Protein 6TYX (pdb70)

Solvent-accessible surface area: 21191 Å² total; per-residue (Å²): 98,6,0,9,0,0,0,0,3,0,0,97,36,0,47,118,42,106,187,74,60,111,9,18,3,81,42,0,11,50,0,0,11,26,7,0,56,41,24,24,157,70,158,30,60,25,28,0,0,0,0,12,2,0,15,90,92,61,94,20,96,50,40,54,110,113,100,39,82,29,1,10,22,52,24,99,19,88,98,14,44,150,94,0,26,97,55,0,82,103,94,13,85,46,6,70,52,62,10,38,10,2,38,0,0,30,4,0,12,49,10,0,64,77,54,18,142,86,71,85,40,103,99,30,9,0,0,0,0,2,9,10,32,15,95,39,66,61,85,55,6,22,64,2,17,17,70,0,102,90,34,142,5,75,6,0,0,0,0,44,17,64,11,156,123,130,77,92,79,40,52,109,35,21,112,99,0,20,110,8,0,78,106,0,5,118,39,38,88,25,78,57,1,44,75,38,21,16,38,0,85,52,0,38,96,132,16,57,110,95,144,211,154,148,134,194,160,144,93,96,35,22,0,8,0,0,0,0,0,0,0,107,28,0,52,124,48,64,180,71,92,100,16,11,4,81,26,0,19,67,0,0,15,40,6,0,57,45,20,21,124,77,152,33,79,33,28,0,0,0,0,10,0,0,17,78,98,60,86,20,86,51,39,64,111,117,38,51,90,31,0,12,13,54,21,90,20,82,97,15,59,146,82,0,15,89,46,0,92,101,90,9,61,67,12,68,59,56,5,39,7,3,41,0,0,45,4,0,18,23,8,0,64,123,59,16,83,86,91,64,34,90,43,35,7,0,0,0,0,2,6,8,20,5,51,27,67,96,100,41,2,84,27,5,8,35,54,0,83,90,34,142,8,76,7,0,0,0,0,39,36,70,28,166,139,78,41,51,122,60,22,119,46,1,20,105,8,1,99,81,0,5,111,50,40,83,23,132,64,1,56,68,38,23,27,24,1,82,70,0,30,96,110,20,60,134,226,70,12,6,45,123,155,60,44,23,3,28,102

InterPro domains:
  IPR005160 Ku70/Ku80 C-terminal arm [PF03730] (474-565)
  IPR005161 Ku70/Ku80, N-terminal alpha/beta [PF03731] (8-242)
  IPR006164 Ku70/Ku80, DNA-binding domain [PF02735] (253-450)
  IPR006164 Ku70/Ku80, DNA-binding domain [SM00559] (301-440)
  IPR014893 Ku, C-terminal [PF08785] (588-700)
  IPR016194 SPOC-like, C-terminal domain superfamily [G3DSA:2.40.290.10] (243-442)
  IPR016194 SPOC-like, C-terminal domain superfamily [SSF100939] (241-541)
  IPR024193 Ku80 [PIRSF016570] (1-702)
  IPR024193 Ku80 [cd00873] (243-539)
  IPR036465 von Willebrand factor A-like domain superfamily [G3DSA:3.40.50.410] (2-241)
  IPR036465 von Willebrand factor A-like domain superfamily [SSF53300] (6-239)
  IPR036494 Ku, C-terminal domain superfamily [G3DSA:1.25.40.240] (557-705)
  IPR036494 Ku, C-terminal domain superfamily [SSF101420] (557-704)

Nearest PDB structures (foldseek):
  6tyx-assembly1_A  TM=1.005E+00  e=3.896E-45  Xenopus laevis
  6tyx-assembly2_B  TM=9.887E-01  e=1.476E-39  Xenopus laevis
  6tyt-assembly1_A  TM=9.838E-01  e=5.819E-40  Xenopus laevis
  6tyz-assembly1_A  TM=9.613E-01  e=7.832E-38  Xenopus laevis
  6tyw-assembly1_A  TM=9.484E-01  e=3.263E-37  Xenopus laevis

CATH classification: 3.40.50.410

Structure (mmCIF, N/CA/C/O backbone):
data_6TYX
#
_entry.id   6TYX
#
_cell.length_a   44.798
_cell.length_b   71.605
_cell.length_c   74.600
_cell.angle_alpha   90.000
_cell.angle_beta   98.309
_cell.angle_gamma   90.000
#
_symmetry.space_group_name_H-M   'P 1 21 1'
#
loop_
_entity.id
_entity.type
_entity.pdbx_description
1 polymer 'X-ray repair cross-complementing protein 5'
2 polymer LYS-GLY-LEU-PHE-MET
3 water water
#
loop_
_atom_site.group_PDB
_atom_site.id
_atom_site.type_symbol
_atom_site.label_atom_id
_atom_site.label_alt_id
_atom_site.label_comp_id
_atom_site.label_asym_id
_atom_site.label_entity_id
_atom_site.label_seq_id
_atom_site.pdbx_PDB_ins_code
_atom_site.Cartn_x
_atom_site.Cartn_y
_atom_site.Cartn_z
_atom_site.occupancy
_atom_site.B_iso_or_equiv
_atom_site.auth_seq_id
_atom_site.auth_comp_id
_atom_site.auth_asym_id
_atom_site.auth_atom_id
_atom_site.pdbx_PDB_model_num
ATOM 1 N N . LYS A 1 13 ? 1.21000 16.19600 0.81400 1.000 47.44233 6 LYS A N 1
ATOM 2 C CA . LYS A 1 13 ? 2.22000 15.39300 0.13400 1.000 47.31424 6 LYS A CA 1
ATOM 3 C C . LYS A 1 13 ? 3.15700 14.71100 1.12800 1.000 46.46049 6 LYS A C 1
ATOM 4 O O . LYS A 1 13 ? 3.35400 15.19600 2.24000 1.000 53.03505 6 LYS A O 1
ATOM 22 N N . SER A 1 14 ? 3.72400 13.58100 0.70900 1.000 31.22275 7 SER A N 1
ATOM 23 C CA . SER A 1 14 ? 4.69400 12.83000 1.48400 1.000 31.61939 7 SER A CA 1
ATOM 24 C C . SER A 1 14 ? 6.05500 12.89400 0.81000 1.000 31.20857 7 SER A C 1
ATOM 25 O O . SER A 1 14 ? 6.17500 13.26900 -0.36100 1.000 30.77939 7 SER A O 1
ATOM 33 N N . ALA A 1 15 ? 7.08200 12.52000 1.57000 1.000 28.71469 8 ALA A N 1
ATOM 34 C CA . ALA A 1 15 ? 8.43600 12.34800 1.06000 1.000 24.61420 8 ALA A CA 1
ATOM 35 C C . ALA A 1 15 ? 8.87200 10.91500 1.32700 1.000 29.42553 8 ALA A C 1
ATOM 36 O O . ALA A 1 15 ? 8.78400 10.44100 2.46300 1.000 34.38630 8 ALA A O 1
ATOM 43 N N . VAL A 1 16 ? 9.34900 10.23200 0.28900 1.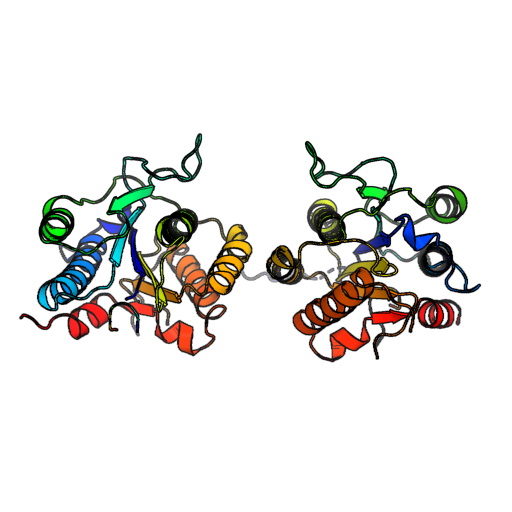000 23.76532 9 VAL A N 1
ATOM 44 C CA . VAL A 1 16 ? 9.69300 8.81300 0.36100 1.000 21.54689 9 VAL A CA 1
ATOM 45 C C . VAL A 1 16 ? 11.08800 8.63300 -0.21700 1.000 21.06365 9 VAL A C 1
ATOM 46 O O . VAL A 1 16 ? 11.37500 9.13900 -1.30500 1.000 22.82548 9 VAL A O 1
ATOM 59 N N . VAL A 1 17 ? 11.93700 7.88900 0.48500 1.000 20.45491 10 VAL A N 1
ATOM 60 C CA . VAL A 1 17 ? 13.21100 7.42800 -0.05700 1.000 18.06592 10 VAL A CA 1
ATOM 61 C C . VAL A 1 17 ? 13.10000 5.94200 -0.31600 1.000 15.41872 10 VAL A C 1
ATOM 62 O O . VAL A 1 17 ? 12.75800 5.17200 0.59000 1.000 19.86649 10 VAL A O 1
ATOM 75 N N . LEU A 1 18 ? 13.38800 5.54300 -1.54600 1.000 15.79717 11 LEU A N 1
ATOM 76 C CA . LEU A 1 18 ? 13.59000 4.14600 -1.89100 1.000 16.61383 11 LEU A CA 1
ATOM 77 C C . LEU A 1 18 ? 15.07600 3.86400 -1.70800 1.000 18.89678 11 LEU A C 1
ATOM 78 O O . LEU A 1 18 ? 15.91000 4.43500 -2.41600 1.000 20.96587 11 LEU A O 1
ATOM 94 N N . CYS A 1 19 ? 15.40300 3.01400 -0.74300 1.000 14.69117 12 CYS A N 1
ATOM 95 C CA . CYS A 1 19 ? 16.78300 2.72400 -0.35000 1.000 19.00949 12 CYS A CA 1
ATOM 96 C C . CYS A 1 19 ? 17.08800 1.29100 -0.76100 1.000 18.17463 12 CYS A C 1
ATOM 97 O O . CYS A 1 19 ? 16.72300 0.33800 -0.05800 1.000 19.35010 12 CYS A O 1
ATOM 105 N N . MET A 1 20 ? 17.74000 1.14300 -1.90800 1.000 19.58603 13 MET A N 1
ATOM 106 C CA . MET A 1 20 ? 17.82000 -0.13200 -2.60900 1.000 15.05798 13 MET A CA 1
ATOM 107 C C . MET A 1 20 ? 19.22800 -0.69600 -2.50800 1.000 17.48356 13 MET A C 1
ATOM 108 O O . MET A 1 20 ? 20.18900 -0.04800 -2.92700 1.000 16.76131 13 MET A O 1
ATOM 122 N N . ASP A 1 21 ? 19.33000 -1.92100 -1.99500 1.000 18.51633 14 ASP A N 1
ATOM 123 C CA . ASP A 1 21 ? 20.56500 -2.69300 -2.04300 1.000 17.29756 14 ASP A CA 1
ATOM 124 C C . ASP A 1 21 ? 20.82000 -3.14800 -3.47500 1.000 16.38193 14 ASP A C 1
ATOM 125 O O . ASP A 1 21 ? 20.01300 -3.89200 -4.04500 1.000 16.99808 14 ASP A O 1
ATOM 134 N N . VAL A 1 22 ? 21.92200 -2.69500 -4.06600 1.000 16.67196 15 VAL A N 1
ATOM 135 C CA . VAL A 1 22 ? 22.35900 -3.16300 -5.37600 1.000 20.94597 15 VAL A CA 1
ATOM 136 C C . VAL A 1 22 ? 23.70400 -3.88000 -5.28000 1.000 26.36652 15 VAL A C 1
ATOM 137 O O . VAL A 1 22 ? 24.38800 -4.05800 -6.27800 1.000 26.96741 15 VAL A O 1
ATOM 150 N N . GLY A 1 23 ? 24.06500 -4.32900 -4.08100 1.000 27.96883 16 GLY A N 1
ATOM 151 C CA . GLY A 1 23 ? 25.32900 -5.00000 -3.88300 1.000 24.25900 16 GLY A CA 1
ATOM 152 C C . GLY A 1 23 ? 25.39700 -6.31700 -4.63000 1.000 29.83581 16 GLY A C 1
ATOM 153 O O . GLY A 1 23 ? 24.39500 -6.87800 -5.08600 1.000 21.41511 16 GLY A O 1
ATOM 157 N N . LEU A 1 24 ? 26.63200 -6.81900 -4.72000 1.000 27.53375 17 LEU A N 1
ATOM 158 C CA . LEU A 1 24 ? 26.94100 -7.99500 -5.53100 1.000 28.43151 17 LEU A CA 1
ATOM 159 C C . LEU A 1 24 ? 26.02700 -9.17700 -5.21800 1.000 26.13122 17 LEU A C 1
ATOM 160 O O . LEU A 1 24 ? 25.53500 -9.84900 -6.13200 1.000 28.80792 17 LEU A O 1
ATOM 176 N N . ALA A 1 25 ? 25.79100 -9.46300 -3.93700 1.000 24.12660 18 ALA A N 1
ATOM 177 C CA . ALA A 1 25 ? 24.97900 -10.63200 -3.60800 1.000 30.88883 18 ALA A CA 1
ATOM 178 C C . ALA A 1 25 ? 23.54000 -10.49500 -4.09300 1.000 28.95630 18 ALA A C 1
ATOM 179 O O . ALA A 1 25 ? 22.86200 -11.51400 -4.27700 1.000 29.45890 18 ALA A O 1
ATOM 186 N N . MET A 1 26 ? 23.05700 -9.27000 -4.31400 1.000 24.05050 19 MET A N 1
ATOM 187 C CA . MET A 1 26 ? 21.70800 -9.09600 -4.85000 1.000 21.31335 19 MET A CA 1
ATOM 188 C C . MET A 1 26 ? 21.57700 -9.64800 -6.26400 1.000 25.89649 19 MET A C 1
ATOM 189 O O . MET A 1 26 ? 20.45100 -9.88700 -6.73000 1.000 25.59916 19 MET A O 1
ATOM 203 N N . SER A 1 27 ? 22.69700 -9.84800 -6.96000 1.000 23.10378 20 SER A N 1
ATOM 204 C CA . SER A 1 27 ? 22.67800 -10.26000 -8.35600 1.000 23.12774 20 SER A CA 1
ATOM 205 C C . SER A 1 27 ? 22.61100 -11.76700 -8.52100 1.000 31.57565 20 SER A C 1
ATOM 206 O O . SER A 1 27 ? 22.48800 -12.25000 -9.65100 1.000 28.09535 20 SER A O 1
ATOM 214 N N . HIS A 1 28 ? 22.67200 -12.50700 -7.42500 1.000 43.99993 21 HIS A N 1
ATOM 215 C CA . HIS A 1 28 ? 22.71600 -13.96000 -7.54000 1.000 29.19636 21 HIS A CA 1
ATOM 216 C C . HIS A 1 28 ? 21.34800 -14.51700 -7.92000 1.000 25.23875 21 HIS A C 1
ATOM 217 O O . HIS A 1 28 ? 20.34400 -14.27100 -7.25100 1.000 24.82105 21 HIS A O 1
ATOM 231 N N . SER A 1 29 ? 21.30700 -15.31000 -8.96400 1.000 29.55196 22 SER A N 1
ATOM 232 C CA . SER A 1 29 ? 20.05200 -15.89800 -9.40000 1.000 28.02207 22 SER A CA 1
ATOM 233 C C . SER A 1 29 ? 20.07500 -17.37300 -9.05600 1.000 36.99617 22 SER A C 1
ATOM 234 O O . SER A 1 29 ? 21.00700 -18.08000 -9.44000 1.000 37.64030 22 SER A O 1
ATOM 242 N N . ASN A 1 30 ? 19.05700 -17.81900 -8.31800 1.000 40.91492 23 ASN A N 1
ATOM 243 C CA . ASN A 1 30 ? 18.84000 -19.22400 -7.98900 1.000 45.30674 23 ASN A CA 1
ATOM 244 C C . ASN A 1 30 ? 18.32200 -19.96400 -9.22400 1.000 55.82303 23 ASN A C 1
ATOM 245 O O . ASN A 1 30 ? 17.13800 -19.89100 -9.56800 1.000 54.32206 23 ASN A O 1
ATOM 256 N N . GLN A 1 31 ? 19.20600 -20.69800 -9.89200 1.000 58.19870 24 GLN A N 1
ATOM 257 C CA . GLN A 1 31 ? 18.78900 -21.58300 -10.97900 1.000 73.25880 24 GLN A CA 1
ATOM 258 C C . GLN A 1 31 ? 18.09100 -20.78900 -12.07400 1.000 71.86193 24 GLN A C 1
ATOM 259 O O . GLN A 1 31 ? 17.04300 -21.19200 -12.58300 1.000 74.92303 24 GLN A O 1
ATOM 273 N N . GLY A 1 32 ? 18.66000 -19.63200 -12.41400 1.000 67.48329 25 GLY A N 1
ATOM 274 C CA . GLY A 1 32 ? 18.10300 -18.77700 -13.44100 1.000 59.94651 25 GLY A CA 1
ATOM 275 C C . GLY A 1 32 ? 16.86400 -18.00000 -13.04800 1.000 58.10567 25 GLY A C 1
ATOM 276 O O . GLY A 1 32 ? 16.46000 -17.10300 -13.79900 1.000 72.69650 25 GLY A O 1
ATOM 280 N N . LYS A 1 33 ? 16.24500 -18.30100 -11.90200 1.000 59.44427 26 LYS A N 1
ATOM 281 C CA . LYS A 1 33 ? 15.10700 -17.52600 -11.42100 1.000 67.13208 26 LYS A CA 1
ATOM 282 C C . LYS A 1 33 ? 15.51100 -16.07000 -11.22300 1.000 51.74610 26 LYS A C 1
ATOM 283 O O . LYS A 1 33 ? 16.68200 -15.71800 -11.39800 1.000 49.79975 26 LYS A O 1
ATOM 287 N N . GLU A 1 34 ? 14.55700 -15.21700 -10.85500 1.000 42.64984 27 GLU A N 1
ATOM 288 C CA . GLU A 1 34 ? 14.84900 -13.79800 -10.69500 1.000 36.68166 27 GLU A CA 1
ATOM 289 C C . GLU A 1 34 ? 15.68000 -13.54100 -9.44100 1.000 28.99419 27 GLU A C 1
ATOM 290 O O . GLU A 1 34 ? 15.34800 -13.99500 -8.34500 1.000 31.79148 27 GLU A O 1
ATOM 302 N N . SER A 1 35 ? 16.76100 -12.80000 -9.61400 1.000 32.23366 28 SER A N 1
ATOM 303 C CA . SER A 1 35 ? 17.60500 -12.38900 -8.50800 1.000 29.25227 28 SER A CA 1
ATOM 304 C C . SER A 1 35 ? 16.85700 -11.45300 -7.56200 1.000 27.97256 28 SER A C 1
ATOM 305 O O . SER A 1 35 ? 15.88900 -10.79400 -7.96100 1.000 24.71899 28 SER A O 1
ATOM 313 N N . PRO A 1 36 ? 17.31200 -11.34600 -6.30500 1.000 23.37192 29 PRO A N 1
ATOM 314 C CA . PRO A 1 36 ? 16.74900 -10.31200 -5.42000 1.000 21.88159 29 PRO A CA 1
ATOM 315 C C . PRO A 1 36 ? 16.77700 -8.92400 -6.03500 1.000 20.47706 29 PRO A C 1
ATOM 316 O O . PRO A 1 36 ? 15.86300 -8.12800 -5.80300 1.000 21.39774 29 PRO A O 1
ATOM 327 N N . PHE A 1 37 ? 17.83100 -8.60100 -6.78400 1.000 20.47160 30 PHE A N 1
ATOM 328 C CA . PHE A 1 37 ? 17.91700 -7.29600 -7.43500 1.000 19.99609 30 PHE A CA 1
ATOM 329 C C . PHE A 1 37 ? 16.74900 -7.08000 -8.39500 1.000 19.69770 30 PHE A C 1
ATOM 330 O O . PHE A 1 37 ? 16.09600 -6.02600 -8.38300 1.000 20.47112 30 PHE A O 1
ATOM 347 N N . GLU A 1 38 ? 16.47100 -8.06600 -9.23900 1.000 21.21946 31 GLU A N 1
ATOM 348 C CA . GLU A 1 38 ? 15.38700 -7.90500 -10.20600 1.000 21.73539 31 GLU A CA 1
ATOM 349 C C . GLU A 1 38 ? 14.03100 -7.87100 -9.50800 1.000 28.49178 31 GLU A C 1
ATOM 350 O O . GLU A 1 38 ? 13.13900 -7.11000 -9.90900 1.000 25.86681 31 GLU A O 1
ATOM 362 N N . GLN A 1 39 ? 13.86200 -8.67600 -8.45400 1.000 24.08617 32 GLN A N 1
ATOM 363 C CA . GLN A 1 39 ? 12.61300 -8.66500 -7.69400 1.000 21.65226 32 GLN A CA 1
ATOM 364 C C . GLN A 1 39 ? 12.38300 -7.30100 -7.04900 1.000 19.92168 32 GLN A C 1
ATOM 365 O O . GLN A 1 39 ? 11.27700 -6.74900 -7.10500 1.000 20.56704 32 GLN A O 1
ATOM 379 N N . ALA A 1 40 ? 13.41900 -6.75200 -6.41400 1.000 18.98177 33 ALA A N 1
ATOM 380 C CA . ALA A 1 40 ? 13.28900 -5.44600 -5.77900 1.000 20.76135 33 ALA A CA 1
ATOM 381 C C . ALA A 1 40 ? 12.99600 -4.36500 -6.80900 1.000 21.57829 33 ALA A C 1
ATOM 382 O O . ALA A 1 40 ? 12.16500 -3.48000 -6.57300 1.000 18.45380 33 ALA A O 1
ATOM 389 N N . LYS A 1 41 ? 13.69900 -4.40500 -7.94200 1.000 23.67395 34 LYS A N 1
ATOM 390 C CA . LYS A 1 41 ? 13.46100 -3.42600 -8.99800 1.000 24.22632 34 LYS A CA 1
ATOM 391 C C . LYS A 1 41 ? 12.01700 -3.49000 -9.48300 1.000 19.85317 34 LYS A C 1
ATOM 392 O O . LYS A 1 41 ? 11.39200 -2.45500 -9.73300 1.000 25.02534 34 LYS A O 1
ATOM 411 N N . LYS A 1 42 ? 11.46200 -4.69300 -9.61200 1.000 24.52570 35 LYS A N 1
ATOM 412 C CA . LYS A 1 42 ? 10.07700 -4.81300 -10.05400 1.000 23.01816 35 LYS A CA 1
ATOM 413 C C . LYS A 1 42 ? 9.11800 -4.16900 -9.05700 1.000 24.96886 35 LYS A C 1
ATOM 414 O O . LYS A 1 42 ? 8.15000 -3.51200 -9.45800 1.000 23.17027 35 LYS A O 1
ATOM 421 N N . VAL A 1 43 ? 9.36900 -4.33000 -7.75300 1.000 20.78378 36 VAL A N 1
ATOM 422 C CA . VAL A 1 43 ? 8.49700 -3.70200 -6.76300 1.000 20.38570 36 VAL A CA 1
ATOM 423 C C . VAL A 1 43 ? 8.61100 -2.18900 -6.85100 1.000 19.24017 36 VAL A C 1
ATOM 424 O O . VAL A 1 43 ? 7.60200 -1.47500 -6.84600 1.000 20.72724 36 VAL A O 1
ATOM 437 N N . MET A 1 44 ? 9.83600 -1.67700 -6.94500 1.000 17.41628 37 MET A N 1
ATOM 438 C CA . MET A 1 44 ? 10.03600 -0.24000 -7.07500 1.000 21.63118 37 MET A CA 1
ATOM 439 C C . MET A 1 44 ? 9.34300 0.29900 -8.32000 1.000 20.70359 37 MET A C 1
ATOM 440 O O . MET A 1 44 ? 8.73200 1.37100 -8.28300 1.000 19.42491 37 MET A O 1
ATOM 454 N N . MET A 1 45 ? 9.44100 -0.42700 -9.43300 1.000 23.13072 38 MET A N 1
ATOM 455 C CA . MET A 1 45 ? 8.82500 0.02700 -10.67700 1.000 24.08756 38 MET A CA 1
ATOM 456 C C . MET A 1 45 ? 7.30300 0.08000 -10.56900 1.000 23.81660 38 MET A C 1
ATOM 457 O O . MET A 1 45 ? 6.67700 1.03800 -11.04100 1.000 25.08518 38 MET A O 1
ATOM 471 N N . LEU A 1 46 ? 6.68600 -0.94600 -9.98100 1.000 19.28954 39 LEU A N 1
ATOM 472 C CA . LEU A 1 46 ? 5.23300 -0.92900 -9.83000 1.000 20.65489 39 LEU A CA 1
ATOM 473 C C . LEU A 1 46 ? 4.79100 0.23900 -8.95900 1.000 24.51229 39 LEU A C 1
ATOM 474 O O . LEU A 1 46 ? 3.80800 0.92400 -9.27100 1.000 21.21457 39 LEU A O 1
ATOM 490 N N . PHE A 1 47 ? 5.51000 0.48800 -7.86600 1.000 22.58672 40 PHE A N 1
ATOM 491 C CA . PHE A 1 47 ? 5.20900 1.64000 -7.01900 1.000 23.57990 40 PHE A CA 1
ATOM 492 C C . PHE A 1 47 ? 5.33000 2.95200 -7.79300 1.000 22.60951 40 PHE A C 1
ATOM 493 O O . PHE A 1 47 ? 4.42300 3.79300 -7.76700 1.000 22.38299 40 PHE A O 1
ATOM 510 N N . LEU A 1 48 ? 6.45700 3.15500 -8.47100 1.000 21.62576 41 LEU A N 1
ATOM 511 C CA . LEU A 1 48 ? 6.66600 4.40000 -9.19800 1.000 19.76127 41 LEU A CA 1
ATOM 512 C C . LEU A 1 48 ? 5.65200 4.56400 -10.32300 1.000 21.46087 41 LEU A C 1
ATOM 513 O O . LEU A 1 48 ? 5.19100 5.67800 -10.59800 1.000 24.59041 41 LEU A O 1
ATOM 529 N N . GLN A 1 49 ? 5.30400 3.46900 -10.99800 1.000 23.291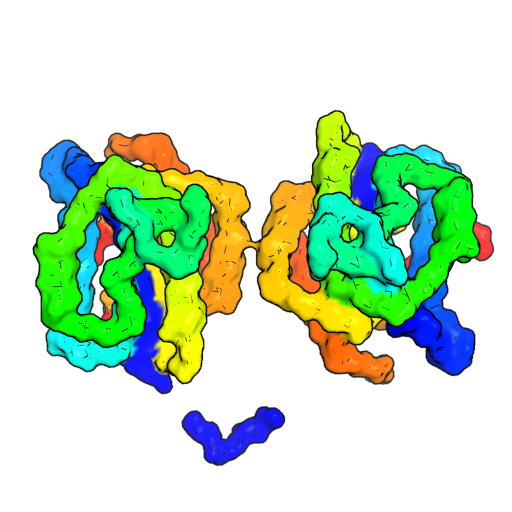71 42 GLN A N 1
ATOM 530 C CA . GLN A 1 49 ? 4.32600 3.55500 -12.07900 1.000 21.15881 42 GLN A CA 1
ATOM 531 C C . GLN A 1 49 ? 2.98200 4.04300 -11.56000 1.000 25.84773 42 GLN A C 1
ATOM 532 O O . GLN A 1 49 ? 2.32100 4.86500 -12.20200 1.000 29.00504 42 GLN A O 1
ATOM 546 N N . ARG A 1 50 ? 2.55600 3.53700 -10.40500 1.000 24.80529 43 ARG A N 1
ATOM 547 C CA . ARG A 1 50 ? 1.29400 3.97900 -9.82200 1.000 28.24325 43 ARG A CA 1
ATOM 548 C C . ARG A 1 50 ? 1.36900 5.44300 -9.39800 1.000 36.61642 43 ARG A C 1
ATOM 549 O O . ARG A 1 50 ? 0.43600 6.21800 -9.64700 1.000 31.96523 43 ARG A O 1
ATOM 556 N N . GLN A 1 51 ? 2.48100 5.84400 -8.77600 1.000 28.84753 44 GLN A N 1
ATOM 557 C CA . GLN A 1 51 ? 2.67100 7.24300 -8.39900 1.000 29.33757 44 GLN A CA 1
ATOM 558 C C . GLN A 1 51 ? 2.56100 8.16400 -9.61200 1.000 23.71854 44 GLN A C 1
ATOM 559 O O . GLN A 1 51 ? 1.88300 9.19700 -9.56300 1.000 30.35174 44 GLN A O 1
ATOM 573 N N . VAL A 1 52 ? 3.24100 7.81700 -10.70600 1.000 24.35687 45 VAL A N 1
ATOM 574 C CA . VAL A 1 52 ? 3.23000 8.67100 -11.89200 1.000 25.68907 45 VAL A CA 1
ATOM 575 C C . VAL A 1 52 ? 1.85400 8.66000 -12.54600 1.000 28.01045 45 VAL A C 1
ATOM 576 O O . VAL A 1 52 ? 1.33600 9.71100 -12.94600 1.000 28.25044 45 VAL A O 1
ATOM 589 N N . PHE A 1 53 ? 1.24100 7.47900 -12.66800 1.000 30.86834 46 PHE A N 1
ATOM 590 C CA . PHE A 1 53 ? -0.06200 7.38600 -13.32600 1.000 30.82838 46 PHE A CA 1
ATOM 591 C C . PHE A 1 53 ? -1.09500 8.24000 -12.60300 1.000 30.24733 46 PHE A C 1
ATOM 592 O O . PHE A 1 53 ? -1.91000 8.91900 -13.24100 1.000 34.77947 46 PHE A O 1
ATOM 609 N N . ALA A 1 54 ? -1.06300 8.22900 -11.27100 1.000 35.74582 47 ALA A N 1
ATOM 610 C CA . ALA A 1 54 ? -2.01900 8.96800 -10.46000 1.000 43.54340 47 ALA A CA 1
ATOM 611 C C . ALA A 1 54 ? -1.69900 10.45100 -10.34900 1.000 47.58150 47 ALA A C 1
ATOM 612 O O . ALA A 1 54 ? -2.52100 11.20100 -9.81100 1.000 41.34087 47 ALA A O 1
ATOM 619 N N . GLU A 1 55 ? -0.54300 10.89600 -10.84200 1.000 38.37688 48 GLU A N 1
ATOM 620 C CA . GLU A 1 55 ? -0.12900 12.29000 -10.69000 1.000 45.39338 48 GLU A CA 1
ATOM 621 C C . GLU A 1 55 ? -0.06600 12.65800 -9.21100 1.000 48.65545 48 GLU A C 1
ATOM 622 O O . GLU A 1 55 ? -0.41000 13.77200 -8.81000 1.000 41.84044 48 GLU A O 1
ATOM 634 N N . SER A 1 56 ? 0.35800 11.69800 -8.39200 1.000 39.38953 49 SER A N 1
ATOM 635 C CA . SER A 1 56 ? 0.52600 11.93500 -6.96800 1.000 42.50020 49 SER A CA 1
ATOM 636 C C . SER A 1 56 ? 1.49100 13.08900 -6.73100 1.000 41.07498 49 SER A C 1
ATOM 637 O O . SER A 1 56 ? 2.42800 13.31600 -7.50100 1.000 38.93468 49 SER A O 1
ATOM 645 N N . LYS A 1 57 ? 1.26200 13.81400 -5.63800 1.000 43.99893 50 LYS A N 1
ATOM 646 C CA . LYS A 1 57 ? 2.12300 14.92400 -5.26000 1.000 42.82158 50 LYS A CA 1
ATOM 647 C C . LYS A 1 57 ? 3.32200 14.49100 -4.42400 1.000 36.51355 50 LYS A C 1
ATOM 648 O O . LYS A 1 57 ? 4.18400 15.32300 -4.13300 1.000 35.63415 50 LYS A O 1
ATOM 652 N N . ASP A 1 58 ? 3.40100 13.22600 -4.02600 1.000 32.52682 51 ASP A N 1
ATOM 653 C CA . ASP A 1 58 ? 4.50900 12.79400 -3.18900 1.000 34.22507 51 ASP A CA 1
ATOM 654 C C . ASP A 1 58 ? 5.82800 12.90100 -3.94000 1.000 32.12320 51 ASP A C 1
ATOM 655 O O . ASP A 1 58 ? 5.90500 12.69000 -5.15000 1.000 29.98077 51 ASP A O 1
ATOM 664 N N . GLU A 1 59 ? 6.87500 13.23500 -3.20700 1.000 28.73390 52 GLU A N 1
ATOM 665 C CA . GLU A 1 59 ? 8.20800 13.33000 -3.77500 1.000 28.00004 52 GLU A CA 1
ATOM 666 C C . GLU A 1 59 ? 8.99900 12.08700 -3.39800 1.000 25.81995 52 GLU A C 1
ATOM 667 O O . GLU A 1 59 ? 8.86800 11.56800 -2.28400 1.000 25.68769 52 GLU A O 1
ATOM 679 N N . ILE A 1 60 ? 9.78800 11.58900 -4.34900 1.000 26.35482 53 ILE A N 1
ATOM 680 C CA . ILE A 1 60 ? 10.46500 10.31100 -4.22100 1.000 25.87268 53 ILE A CA 1
ATOM 681 C C . ILE A 1 60 ? 11.95100 10.54100 -4.45600 1.000 24.42197 53 ILE A C 1
ATOM 682 O O . ILE A 1 60 ? 12.33900 11.17300 -5.44600 1.000 28.82177 53 ILE A O 1
ATOM 698 N N . ALA A 1 61 ? 12.77100 10.04000 -3.54800 1.000 22.83542 54 ALA A N 1
ATOM 699 C CA . ALA A 1 61 ? 14.20800 9.95900 -3.74600 1.000 22.17535 54 ALA A CA 1
ATOM 700 C C . ALA A 1 61 ? 14.61900 8.49500 -3.80100 1.000 24.60996 54 ALA A C 1
ATOM 701 O O . ALA A 1 61 ? 13.91500 7.60800 -3.31000 1.000 20.14294 54 ALA A O 1
ATOM 708 N N . VAL A 1 62 ? 15.77300 8.25100 -4.41100 1.000 20.07566 55 VAL A N 1
ATOM 709 C CA . VAL A 1 62 ? 16.29400 6.90500 -4.58000 1.000 19.16837 55 VAL A CA 1
ATOM 710 C C . VAL A 1 62 ? 17.75500 6.92100 -4.16800 1.000 22.49103 55 VAL A C 1
ATOM 711 O O . VAL A 1 62 ? 18.55700 7.67800 -4.73100 1.000 19.78027 55 VAL A O 1
ATOM 724 N N . VAL A 1 63 ? 18.08600 6.10200 -3.17900 1.000 19.73089 56 VAL A N 1
ATOM 725 C CA . VAL A 1 63 ? 19.44900 5.91000 -2.71000 1.000 22.21192 56 VAL A CA 1
ATOM 726 C C . VAL A 1 63 ? 19.80100 4.46500 -3.00900 1.000 21.71148 56 VAL A C 1
ATOM 727 O O . VAL A 1 63 ? 19.01800 3.56300 -2.70100 1.000 20.38002 56 VAL A O 1
ATOM 740 N N . LEU A 1 64 ? 20.94800 4.25200 -3.64200 1.000 18.42302 57 LEU A N 1
ATOM 741 C CA . LEU A 1 64 ? 21.44300 2.92400 -3.96500 1.000 18.20014 57 LEU A CA 1
ATOM 742 C C . LEU A 1 64 ? 22.66300 2.63700 -3.10200 1.000 24.83683 57 LEU A C 1
ATOM 743 O O . LEU A 1 64 ? 23.53900 3.48900 -2.96700 1.000 24.07465 57 LEU A O 1
ATOM 759 N N . TYR A 1 65 ? 22.72500 1.45000 -2.51700 1.000 23.92179 58 TYR A N 1
ATOM 760 C CA . TYR A 1 65 ? 23.92600 1.08300 -1.78200 1.000 23.26861 58 TYR A CA 1
ATOM 761 C C . TYR A 1 65 ? 24.46000 -0.24700 -2.28800 1.000 21.57508 58 TYR A C 1
ATOM 762 O O . TYR A 1 65 ? 23.70200 -1.18300 -2.57200 1.000 22.70544 58 TYR A O 1
ATOM 780 N N . GLY A 1 66 ? 25.78200 -0.29600 -2.41800 1.000 21.11252 59 GLY A N 1
ATOM 781 C CA . GLY A 1 66 ? 26.46800 -1.33200 -3.14200 1.000 21.93857 59 GLY A CA 1
ATOM 782 C C . GLY A 1 66 ? 26.90600 -0.91500 -4.52400 1.000 25.44853 59 GLY A C 1
ATOM 783 O O . GLY A 1 66 ? 27.32300 -1.77200 -5.30800 1.000 28.92617 59 GLY A O 1
ATOM 787 N N . THR A 1 67 ? 26.81700 0.37000 -4.84900 1.000 26.47796 60 THR A N 1
ATOM 788 C CA . THR A 1 67 ? 27.21700 0.86200 -6.15500 1.000 23.33843 60 THR A CA 1
ATOM 789 C C . THR A 1 67 ? 28.73400 0.88300 -6.25300 1.000 26.95205 60 THR A C 1
ATOM 790 O O . THR A 1 67 ? 29.43500 1.02600 -5.25000 1.000 31.23702 60 THR A O 1
ATOM 801 N N . ASP A 1 68 ? 29.24000 0.75100 -7.48000 1.000 29.17237 61 ASP A N 1
ATOM 802 C CA . ASP A 1 68 ? 30.68200 0.85500 -7.68500 1.000 29.66908 61 ASP A CA 1
ATOM 803 C C . ASP A 1 68 ? 31.16900 2.28000 -7.45100 1.000 35.46203 61 ASP A C 1
ATOM 804 O O . ASP A 1 68 ? 32.31100 2.48700 -7.02900 1.000 49.80035 61 ASP A O 1
ATOM 813 N N . THR A 1 69 ? 30.31800 3.26400 -7.70100 1.000 34.86500 62 THR A N 1
ATOM 814 C CA . THR A 1 69 ? 30.62900 4.66300 -7.45800 1.000 35.97223 62 THR A CA 1
ATOM 815 C C . THR A 1 69 ? 30.21800 5.06600 -6.04300 1.000 31.64167 62 THR A C 1
ATOM 816 O O . THR A 1 69 ? 29.50500 4.34500 -5.34300 1.000 29.80185 62 THR A O 1
ATOM 827 N N . THR A 1 70 ? 30.67100 6.24900 -5.63200 1.000 29.91497 63 THR A N 1
ATOM 828 C CA . THR A 1 70 ? 30.26200 6.86700 -4.37400 1.000 30.85305 63 THR A CA 1
ATOM 829 C C . THR A 1 70 ? 29.78000 8.27900 -4.67600 1.000 30.79121 63 THR A C 1
ATOM 830 O O . THR A 1 70 ? 30.52100 9.07100 -5.26900 1.000 29.92204 63 THR A O 1
ATOM 841 N N . ASP A 1 71 ? 28.54500 8.60300 -4.27000 1.000 27.08779 64 ASP A N 1
ATOM 842 C CA . ASP A 1 71 ? 27.99800 9.93900 -4.54300 1.000 27.42690 64 ASP A CA 1
ATOM 843 C C . ASP A 1 71 ? 26.94200 10.27300 -3.48400 1.000 27.53766 64 ASP A C 1
ATOM 844 O O . ASP A 1 71 ? 25.75000 10.01800 -3.67900 1.000 25.26878 64 ASP A O 1
ATOM 853 N N . ASN A 1 72 ? 27.38300 10.87500 -2.37700 1.000 27.10550 65 ASN A N 1
ATOM 854 C CA . ASN A 1 72 ? 26.43100 11.28700 -1.35200 1.000 26.40530 65 ASN A CA 1
ATOM 855 C C . ASN A 1 72 ? 27.07400 12.34400 -0.46500 1.000 27.78113 65 ASN A C 1
ATOM 856 O O . ASN A 1 72 ? 28.29800 12.51400 -0.45000 1.000 30.17962 65 ASN A O 1
ATOM 867 N N . ALA A 1 73 ? 26.21900 13.08000 0.25300 1.000 27.65344 66 ALA A N 1
ATOM 868 C CA . ALA A 1 73 ? 26.64900 14.27200 0.98000 1.000 32.29307 66 ALA A CA 1
ATOM 869 C C . ALA A 1 73 ? 27.50000 13.95200 2.19900 1.000 36.45746 66 ALA A C 1
ATOM 870 O O . ALA A 1 73 ? 28.17300 14.84800 2.72000 1.000 33.57697 66 ALA A O 1
ATOM 877 N N . LEU A 1 74 ? 27.46500 12.71500 2.67600 1.000 30.13698 67 LEU A N 1
ATOM 878 C CA . LEU A 1 74 ? 28.21500 12.31100 3.85100 1.000 29.60777 67 LEU A CA 1
ATOM 879 C C . LEU A 1 74 ? 29.56400 11.70100 3.50600 1.000 36.15967 67 LEU A C 1
ATOM 880 O O . LEU A 1 74 ? 30.40900 11.56300 4.39500 1.000 37.14682 67 LEU A O 1
ATOM 896 N N . ALA A 1 75 ? 29.78900 11.35200 2.24100 1.000 38.81312 68 ALA A N 1
ATOM 897 C CA . ALA A 1 75 ? 30.99300 10.62500 1.86600 1.000 35.16948 68 ALA A CA 1
ATOM 898 C C . ALA A 1 75 ? 32.23400 11.45200 2.17200 1.000 38.12218 68 ALA A C 1
ATOM 899 O O . ALA A 1 75 ? 32.34800 12.60400 1.74900 1.000 38.67100 68 ALA A O 1
ATOM 906 N N . ARG A 1 76 ? 33.16200 10.85300 2.91400 1.000 44.71077 69 ARG A N 1
ATOM 907 C CA . ARG A 1 76 ? 34.43800 11.48000 3.23400 1.000 50.02862 69 ARG A CA 1
ATOM 908 C C . ARG A 1 76 ? 35.46000 10.37900 3.46000 1.000 69.37314 69 ARG A C 1
ATOM 909 O O . ARG A 1 76 ? 35.13900 9.34700 4.05400 1.000 121.82732 69 ARG A O 1
ATOM 913 N N . GLU A 1 77 ? 36.68500 10.60400 2.97900 1.000 66.09171 70 GLU A N 1
ATOM 914 C CA . GLU A 1 77 ? 37.76300 9.62600 3.10000 1.000 80.12047 70 GLU A CA 1
ATOM 915 C C . GLU A 1 77 ? 37.25800 8.22500 2.76800 1.000 73.72926 70 GLU A C 1
ATOM 916 O O . GLU A 1 77 ? 37.02900 7.91000 1.59600 1.000 87.95490 70 GLU A O 1
ATOM 920 N N . ASP A 1 78 ? 37.07100 7.38200 3.78600 1.000 64.57841 71 ASP A N 1
ATOM 921 C CA . ASP A 1 78 ? 36.55300 6.03200 3.60200 1.000 97.95852 71 ASP A CA 1
ATOM 922 C C . ASP A 1 78 ? 35.20400 5.85000 4.29300 1.000 59.59009 71 ASP A C 1
ATOM 923 O O . ASP A 1 78 ? 34.84100 4.73800 4.68000 1.000 59.67555 71 ASP A O 1
ATOM 932 N N . GLN A 1 79 ? 34.44800 6.93400 4.44600 1.000 50.45991 72 GLN A N 1
ATOM 933 C CA . GLN A 1 79 ? 33.14400 6.89500 5.09100 1.000 43.85758 72 GLN A CA 1
ATOM 934 C C . GLN A 1 79 ? 32.03400 6.95000 4.04800 1.000 35.13558 72 GLN A C 1
ATOM 935 O O . GLN A 1 79 ? 32.12500 7.70100 3.07400 1.000 36.14529 72 GLN A O 1
ATOM 949 N N . TYR A 1 80 ? 30.99100 6.14900 4.27100 1.000 37.31945 73 TYR A N 1
ATOM 950 C CA . TYR A 1 80 ? 29.79000 6.13200 3.43200 1.000 36.77970 73 TYR A CA 1
ATOM 951 C C . TYR A 1 80 ? 30.12900 5.84200 1.96900 1.000 36.25931 73 TYR A C 1
ATOM 952 O O . TYR A 1 80 ? 29.52300 6.39700 1.05000 1.000 31.52829 73 TYR A O 1
ATOM 970 N N . GLU A 1 81 ? 31.07400 4.92700 1.75400 1.000 31.29095 74 GLU A N 1
ATOM 971 C CA . GLU A 1 81 ? 31.49200 4.54900 0.41100 1.000 41.59046 74 GLU A CA 1
ATOM 972 C C . GLU A 1 81 ? 30.45100 3.65900 -0.25800 1.000 35.26694 74 GLU A C 1
ATOM 973 O O . GLU A 1 81 ? 29.70100 2.93800 0.40400 1.000 28.17234 74 GLU A O 1
ATOM 985 N N . ASN A 1 82 ? 30.42600 3.70600 -1.59300 1.000 26.86179 75 ASN A N 1
ATOM 986 C CA . ASN A 1 82 ? 29.59300 2.80500 -2.39300 1.000 23.19205 75 ASN A CA 1
ATOM 987 C C . ASN A 1 82 ? 28.10800 2.98700 -2.08100 1.000 29.74000 75 ASN A C 1
ATOM 988 O O . ASN A 1 82 ? 27.32300 2.03700 -2.15200 1.000 25.96883 75 ASN A O 1
ATOM 999 N N . ILE A 1 83 ? 27.74200 4.21500 -1.72200 1.000 25.84182 76 ILE A N 1
ATOM 1000 C CA . ILE A 1 83 ? 26.36000 4.65400 -1.56300 1.000 24.73810 76 ILE A CA 1
ATOM 1001 C C . ILE A 1 83 ? 26.17100 5.86500 -2.46800 1.000 28.91855 76 ILE A C 1
ATOM 1002 O O . ILE A 1 83 ? 26.98800 6.79400 -2.44800 1.000 25.13570 76 ILE A O 1
ATOM 1018 N N . SER A 1 84 ? 25.11200 5.84700 -3.27200 1.000 25.61786 77 SER A N 1
ATOM 1019 C CA . SER A 1 84 ? 24.91600 6.84800 -4.31300 1.000 26.97170 77 SER A CA 1
ATOM 1020 C C . SER A 1 84 ? 23.47100 7.31500 -4.31800 1.000 25.21978 77 SER A C 1
ATOM 1021 O O . SER A 1 84 ? 22.55100 6.49100 -4.36400 1.000 26.02225 77 SER A O 1
ATOM 1029 N N . VAL A 1 85 ? 23.27700 8.63000 -4.28900 1.000 25.21815 78 VAL A N 1
ATOM 1030 C CA . VAL A 1 85 ? 21.95600 9.21900 -4.47000 1.000 25.52239 78 VAL A CA 1
ATOM 1031 C C . VAL A 1 85 ? 21.64600 9.17200 -5.96100 1.000 33.08593 78 VAL A C 1
ATOM 1032 O O . VAL A 1 85 ? 22.20300 9.94100 -6.74700 1.000 26.61797 78 VAL A O 1
ATOM 1045 N N . HIS A 1 86 ? 20.75600 8.26600 -6.35300 1.000 24.14345 79 HIS A N 1
ATOM 1046 C CA . HIS A 1 86 ? 20.40200 8.15400 -7.75900 1.000 24.25992 79 HIS A CA 1
ATOM 1047 C C . HIS A 1 86 ? 19.40400 9.22500 -8.17900 1.000 31.68913 79 HIS A C 1
ATOM 1048 O O . HIS A 1 86 ? 19.43500 9.68500 -9.32900 1.000 29.58377 79 HIS A O 1
ATOM 1062 N N . ARG A 1 87 ? 18.52400 9.62400 -7.26800 1.000 23.10566 80 ARG A N 1
ATOM 1063 C CA . ARG A 1 87 ? 17.48900 10.60800 -7.54400 1.000 27.34876 80 ARG A CA 1
ATOM 1064 C C . ARG A 1 87 ? 17.20800 11.35100 -6.24800 1.000 28.01567 80 ARG A C 1
ATOM 1065 O O . ARG A 1 87 ? 16.90700 10.72400 -5.22800 1.000 22.38019 80 ARG A O 1
ATOM 1086 N N . HIS A 1 88 ? 17.36400 12.67400 -6.28000 1.000 24.74665 81 HIS A N 1
ATOM 1087 C CA . HIS A 1 88 ? 17.02800 13.51700 -5.14200 1.000 22.49447 81 HIS A CA 1
ATOM 1088 C C . HIS A 1 88 ? 15.51100 13.66800 -5.02700 1.000 30.29270 81 HIS A C 1
ATOM 1089 O O . HIS A 1 88 ? 14.74700 13.26300 -5.90800 1.000 28.67352 81 HIS A O 1
ATOM 1103 N N . LEU A 1 89 ? 15.07700 14.27000 -3.92500 1.000 23.68631 82 LEU A N 1
ATOM 1104 C CA . LEU A 1 89 ? 13.65800 14.31400 -3.59000 1.000 26.63181 82 LEU A CA 1
ATOM 1105 C C . LEU A 1 89 ? 12.90700 15.23800 -4.55000 1.000 31.21790 82 LEU A C 1
ATOM 1106 O O . LEU A 1 89 ? 13.16600 16.44400 -4.59500 1.000 28.17475 82 LEU A O 1
ATOM 1122 N N A MET A 1 90 ? 11.97000 14.67300 -5.30600 0.270 27.46075 83 MET A N 1
ATOM 1123 N N B MET A 1 90 ? 11.98600 14.66600 -5.32200 0.730 29.46870 83 MET A N 1
ATOM 1124 C CA A MET A 1 90 ? 11.17300 15.43600 -6.26000 0.270 31.16962 83 MET A CA 1
ATOM 1125 C CA B MET A 1 90 ? 11.18400 15.42500 -6.27400 0.730 30.32973 83 MET A CA 1
ATOM 1126 C C A MET A 1 90 ? 10.10500 14.50900 -6.82100 0.270 29.63101 83 MET A C 1
ATOM 1127 C C B MET A 1 90 ? 10.08600 14.50900 -6.79700 0.730 31.25037 83 MET A C 1
ATOM 1128 O O A MET A 1 90 ? 10.11700 13.29900 -6.57800 0.270 27.12817 83 MET A O 1
ATOM 1129 O O B MET A 1 90 ? 10.05900 13.30900 -6.50800 0.730 24.04336 83 MET A O 1
ATOM 1156 N N . LEU A 1 91 ? 9.17500 15.09300 -7.56900 1.000 28.13567 84 LEU A N 1
ATOM 1157 C CA . LEU A 1 91 ? 8.14300 14.29100 -8.20600 1.000 25.87401 84 LEU A CA 1
ATOM 1158 C C . LEU A 1 91 ? 8.79200 13.20200 -9.05600 1.000 21.50156 84 LEU A C 1
ATOM 1159 O O . LEU A 1 91 ? 9.77700 13.46800 -9.75300 1.000 27.23918 84 LEU A O 1
ATOM 1176 N N . PRO A 1 92 ? 8.28900 11.97500 -9.02700 1.000 23.91693 85 PRO A N 1
ATOM 1177 C CA . PRO A 1 92 ? 8.79000 10.96500 -9.95900 1.000 24.91702 85 PRO A CA 1
ATOM 1178 C C . PRO A 1 92 ? 8.31500 11.28900 -11.36700 1.000 27.40600 85 PRO A C 1
ATOM 1179 O O . PRO A 1 92 ? 7.34300 12.02200 -11.55800 1.000 26.68502 85 PRO A O 1
ATOM 1190 N N . ASP A 1 93 ? 9.02200 10.75500 -12.36100 1.000 26.07360 86 ASP A N 1
ATOM 1191 C CA . ASP A 1 93 ? 8.72000 11.09600 -13.74800 1.000 29.49417 86 ASP A CA 1
ATOM 1192 C C . ASP A 1 93 ? 9.15100 9.95300 -14.65700 1.000 25.88278 86 ASP A C 1
ATOM 1193 O O . ASP A 1 93 ? 9.66300 8.92700 -14.20700 1.000 22.04488 86 ASP A O 1
ATOM 1202 N N . PHE A 1 94 ? 8.91700 10.13100 -15.95700 1.000 30.14423 87 PHE A N 1
ATOM 1203 C CA . PHE A 1 94 ? 9.21800 9.05900 -16.89200 1.000 25.40264 87 PHE A CA 1
ATOM 1204 C C . PHE A 1 94 ? 10.72300 8.83400 -17.01200 1.000 23.67188 87 PHE A C 1
ATOM 1205 O O . PHE A 1 94 ? 11.15200 7.70600 -17.26400 1.000 24.99269 87 PHE A O 1
ATOM 1222 N N . ASP A 1 95 ? 11.53400 9.88400 -16.82600 1.000 29.55374 88 ASP A N 1
ATOM 1223 C CA . ASP A 1 95 ? 12.98500 9.70700 -16.76600 1.000 22.02262 88 ASP A CA 1
ATOM 1224 C C . ASP A 1 95 ? 13.36900 8.72200 -15.66700 1.000 28.48390 88 ASP A C 1
ATOM 1225 O O . ASP A 1 95 ? 14.20600 7.83800 -15.87600 1.000 27.29571 88 ASP A O 1
ATOM 1234 N N . LEU A 1 96 ? 12.76900 8.86200 -14.48700 1.000 23.88540 89 LEU A N 1
ATOM 1235 C CA . LEU A 1 96 ? 13.09700 7.96600 -13.38000 1.000 20.09320 89 LEU A CA 1
ATOM 1236 C C . LEU A 1 96 ? 12.71700 6.53100 -13.70500 1.000 23.59843 89 LEU A C 1
ATOM 1237 O O . LEU A 1 96 ? 13.46400 5.59500 -13.39700 1.000 24.14727 89 LEU A O 1
ATOM 1253 N N . LEU A 1 97 ? 11.54700 6.33500 -14.32100 1.000 25.33134 90 LEU A N 1
ATOM 1254 C CA . LEU A 1 97 ? 11.12000 4.98600 -14.67000 1.000 21.55412 90 LEU A CA 1
ATOM 1255 C C . LEU A 1 97 ? 12.11300 4.33600 -15.62200 1.000 21.61173 90 LEU A C 1
ATOM 1256 O O . LEU A 1 97 ? 12.47400 3.16500 -15.45500 1.000 23.00623 90 LEU A O 1
ATOM 1272 N N . GLU A 1 98 ? 12.54300 5.07600 -16.65100 1.000 27.19069 91 GLU A N 1
ATOM 1273 C CA . GLU A 1 98 ? 13.51900 4.54200 -17.60000 1.000 26.79380 91 GLU A CA 1
ATOM 1274 C C . GLU A 1 98 ? 14.84800 4.24600 -16.91500 1.000 23.93424 91 GLU A C 1
ATOM 1275 O O . GLU A 1 98 ? 15.50800 3.24600 -17.22600 1.000 26.37284 91 GLU A O 1
ATOM 1287 N N . GLN A 1 99 ? 15.26500 5.10800 -15.99000 1.000 24.22031 92 GLN A N 1
ATOM 1288 C CA . GLN A 1 99 ? 16.53600 4.89400 -15.30500 1.000 27.42356 92 GLN A CA 1
ATOM 1289 C C . GLN A 1 99 ? 16.47400 3.65700 -14.41500 1.000 25.61495 92 GLN A C 1
ATOM 1290 O O . GLN A 1 99 ? 17.37500 2.81100 -14.44700 1.000 26.78354 92 GLN A O 1
ATOM 1304 N N . ILE A 1 100 ? 15.42100 3.52800 -13.61000 1.000 23.65383 93 ILE A N 1
ATOM 1305 C CA . ILE A 1 100 ? 15.33000 2.35600 -12.74600 1.000 18.63615 93 ILE A CA 1
ATOM 1306 C C . ILE A 1 100 ? 15.21800 1.09500 -13.59100 1.000 27.55672 93 ILE A C 1
ATOM 1307 O O . ILE A 1 100 ? 15.88400 0.09000 -13.32600 1.000 26.41856 93 ILE A O 1
ATOM 1323 N N . GLU A 1 101 ? 14.39300 1.13200 -14.63500 1.000 26.35806 94 GLU A N 1
ATOM 1324 C CA . GLU A 1 101 ? 14.16000 -0.06900 -15.43200 1.000 25.30313 94 GLU A CA 1
ATOM 1325 C C . GLU A 1 101 ? 15.41500 -0.49500 -16.17900 1.000 25.95855 94 GLU A C 1
ATOM 1326 O O . GLU A 1 101 ? 15.81000 -1.66500 -16.12600 1.000 30.21789 94 GLU A O 1
ATOM 1338 N N . ASN A 1 102 ? 16.05600 0.43900 -16.89000 1.000 31.61969 95 ASN A N 1
ATOM 1339 C CA . ASN A 1 102 ? 17.03700 0.07800 -17.90400 1.000 37.66069 95 ASN A CA 1
ATOM 1340 C C . ASN A 1 102 ? 18.45500 0.57300 -17.65300 1.000 36.48918 95 ASN A C 1
ATOM 1341 O O . ASN A 1 102 ? 19.34900 0.20700 -18.42300 1.000 46.90331 95 ASN A O 1
ATOM 1352 N N . VAL A 1 103 ? 18.70000 1.38800 -16.63300 1.000 33.09749 96 VAL A N 1
ATOM 1353 C CA . VAL A 1 103 ? 20.03000 1.93200 -16.36300 1.000 32.53258 96 VAL A CA 1
ATOM 1354 C C . VAL A 1 103 ? 20.63800 1.32200 -15.10200 1.000 36.50101 96 VAL A C 1
ATOM 1355 O O . VAL A 1 103 ? 21.76800 0.83300 -15.12300 1.000 34.65504 96 VAL A O 1
ATOM 1368 N N . VAL A 1 104 ? 19.90600 1.35900 -13.98800 1.000 29.08545 97 VAL A N 1
ATOM 1369 C CA . VAL A 1 104 ? 20.42700 0.83600 -12.73100 1.000 25.61377 97 VAL A CA 1
ATOM 1370 C C . VAL A 1 104 ? 20.76500 -0.64100 -12.89500 1.000 23.50989 97 VAL A C 1
ATOM 1371 O O . VAL A 1 104 ? 19.93600 -1.44300 -13.34100 1.000 25.09341 97 VAL A O 1
ATOM 1384 N N A GLU A 1 105 ? 22.02700 -0.99000 -12.61100 0.470 27.17945 98 GLU A N 1
ATOM 1385 N N B GLU A 1 105 ? 22.00600 -1.00500 -12.58700 0.530 28.82437 98 GLU A N 1
ATOM 1386 C CA A GLU A 1 105 ? 22.48600 -2.38100 -12.58200 0.470 29.66013 98 GLU A CA 1
ATOM 1387 C CA B GLU A 1 105 ? 22.46100 -2.39200 -12.57700 0.530 28.95709 98 GLU A CA 1
ATOM 1388 C C A GLU A 1 105 ? 23.09200 -2.73000 -11.22600 0.470 26.28119 98 GLU A C 1
ATOM 1389 C C B GLU A 1 105 ? 23.13100 -2.72100 -11.25200 0.530 26.48685 98 GLU A C 1
ATOM 1390 O O A GLU A 1 105 ? 23.36300 -1.84400 -10.40600 0.470 27.26644 98 GLU A O 1
ATOM 1391 O O B GLU A 1 105 ? 23.47300 -1.82900 -10.46900 0.530 28.27424 98 GLU A O 1
ATOM 1404 N N . PRO A 1 106 ? 23.33100 -4.00500 -10.96600 1.000 27.50200 99 PRO A N 1
ATOM 1405 C CA . PRO A 1 106 ? 24.00500 -4.38300 -9.72100 1.000 28.98277 99 PRO A CA 1
ATOM 1406 C C . PRO A 1 106 ? 25.43400 -3.86800 -9.67300 1.000 29.56638 99 PRO A C 1
ATOM 1407 O O . PRO A 1 106 ? 26.13300 -3.81000 -10.68600 1.000 31.91086 99 PRO A O 1
ATOM 1418 N N . GLY A 1 107 ? 25.86800 -3.50300 -8.47000 1.000 31.24907 100 GLY A N 1
ATOM 1419 C CA . GLY A 1 107 ? 27.25800 -3.19800 -8.23200 1.000 27.49873 100 GLY A CA 1
ATOM 1420 C C . GLY A 1 107 ? 28.06800 -4.46400 -8.07500 1.000 29.71096 100 GLY A C 1
ATOM 1421 O O . GLY A 1 107 ? 27.55000 -5.58000 -8.09500 1.000 30.32087 100 GLY A O 1
ATOM 1425 N N . SER A 1 108 ? 29.37800 -4.28500 -7.92100 1.000 32.24633 101 SER A N 1
ATOM 1426 C CA . SER A 1 108 ? 30.28300 -5.40900 -7.73000 1.000 32.86684 101 SER A CA 1
ATOM 1427 C C . SER A 1 108 ? 30.85200 -5.45900 -6.31900 1.000 31.82708 101 SER A C 1
ATOM 1428 O O . SER A 1 108 ? 31.79100 -6.21800 -6.06900 1.000 34.11709 101 SER A O 1
ATOM 1436 N N . VAL A 1 109 ? 30.28900 -4.68600 -5.39000 1.000 31.93076 102 VAL A N 1
ATOM 1437 C CA . VAL A 1 109 ? 30.74800 -4.61500 -4.01300 1.000 37.17800 102 VAL A CA 1
ATOM 1438 C C . VAL A 1 109 ? 29.53800 -4.77100 -3.09800 1.000 36.39886 102 VAL A C 1
ATOM 1439 O O . VAL A 1 109 ? 28.41400 -4.95700 -3.55600 1.000 31.82387 102 VAL A O 1
ATOM 1452 N N . GLN A 1 110 ? 29.77800 -4.68800 -1.79200 1.000 40.37728 103 GLN A N 1
ATOM 1453 C CA . GLN A 1 110 ? 28.70800 -4.51700 -0.82000 1.000 37.39248 103 GLN A CA 1
ATOM 1454 C C . GLN A 1 110 ? 28.93200 -3.21000 -0.08000 1.000 42.47640 103 GLN A C 1
ATOM 1455 O O . GLN A 1 110 ? 30.06900 -2.74400 0.06300 1.000 36.32291 103 GLN A O 1
ATOM 1469 N N . ALA A 1 111 ? 27.84200 -2.61100 0.37800 1.000 29.46107 104 ALA A N 1
ATOM 1470 C CA . ALA A 1 111 ? 27.91800 -1.45500 1.25300 1.000 33.18397 104 ALA A CA 1
ATOM 1471 C C . ALA A 1 111 ? 27.22300 -1.77400 2.56800 1.000 32.50727 104 ALA A C 1
ATOM 1472 O O . ALA A 1 111 ? 26.49700 -2.76200 2.70400 1.000 31.63752 104 ALA A O 1
ATOM 1479 N N . ASP A 1 112 ? 27.44900 -0.90100 3.53200 1.000 36.02886 105 ASP A N 1
ATOM 1480 C CA . ASP A 1 112 ? 26.90800 -1.06900 4.87100 1.000 28.25893 105 ASP A CA 1
ATOM 1481 C C . ASP A 1 112 ? 25.48000 -0.55000 4.88800 1.000 26.30891 105 ASP A C 1
ATOM 1482 O O . ASP A 1 112 ? 25.24400 0.61900 4.57000 1.000 26.13106 105 ASP A O 1
ATOM 1491 N N . PHE A 1 113 ? 24.52300 -1.40700 5.24100 1.000 26.26550 106 PHE A N 1
ATOM 1492 C CA . PHE A 1 113 ? 23.13000 -0.99500 5.15400 1.000 25.62489 106 PHE A CA 1
ATOM 1493 C C . PHE A 1 113 ? 22.82900 0.18200 6.07800 1.000 26.74243 106 PHE A C 1
ATOM 1494 O O . PHE A 1 113 ? 22.08700 1.09700 5.70600 1.000 25.26010 106 PHE A O 1
ATOM 1511 N N . LEU A 1 114 ? 23.36300 0.16500 7.29800 1.000 27.52742 107 LEU A N 1
ATOM 1512 C CA . LEU A 1 114 ? 23.01700 1.22100 8.24500 1.000 27.72190 107 LEU A CA 1
ATOM 1513 C C . LEU A 1 114 ? 23.59600 2.56200 7.81100 1.000 26.50370 107 LEU A C 1
ATOM 1514 O O . LEU A 1 114 ? 22.98600 3.61300 8.05500 1.000 26.97899 107 LEU A O 1
ATOM 1530 N N . ASP A 1 115 ? 24.74800 2.54900 7.14200 1.000 23.85689 108 ASP A N 1
ATOM 1531 C CA . ASP A 1 115 ? 25.27000 3.77900 6.56400 1.000 24.85497 108 ASP A CA 1
ATOM 1532 C C . ASP A 1 115 ? 24.35800 4.28400 5.45300 1.000 22.17078 108 ASP A C 1
ATOM 1533 O O . ASP A 1 115 ? 24.16900 5.49700 5.30500 1.000 25.75849 108 ASP A O 1
ATOM 1542 N N . ALA A 1 116 ? 23.77000 3.36700 4.67100 1.000 22.91903 109 ALA A N 1
ATOM 1543 C CA . ALA A 1 116 ? 22.83200 3.77800 3.62800 1.000 19.71854 109 ALA A CA 1
ATOM 1544 C C . ALA A 1 116 ? 21.57200 4.38200 4.23700 1.000 21.81033 109 ALA A C 1
ATOM 1545 O O . ALA A 1 116 ? 21.03000 5.36900 3.72100 1.000 25.91498 109 ALA A O 1
ATOM 1552 N N . LEU A 1 117 ? 21.11300 3.82100 5.35200 1.000 20.83952 110 LEU A N 1
ATOM 1553 C CA . LEU A 1 117 ? 19.98200 4.39800 6.07000 1.000 21.42398 110 LEU A CA 1
ATOM 1554 C C . LEU A 1 117 ? 20.31300 5.80100 6.57600 1.000 25.92200 110 LEU A C 1
ATOM 1555 O O . LEU A 1 117 ? 19.48400 6.71500 6.49000 1.000 23.37659 110 LEU A O 1
ATOM 1571 N N . ILE A 1 118 ? 21.53200 6.00000 7.08600 1.000 25.43704 111 ILE A N 1
ATOM 1572 C CA . ILE A 1 118 ? 21.92700 7.32400 7.55700 1.000 25.27751 111 ILE A CA 1
ATOM 1573 C C . ILE A 1 118 ? 21.93700 8.31800 6.40300 1.000 22.51434 111 ILE A C 1
ATOM 1574 O O . ILE A 1 118 ? 21.50800 9.46700 6.55200 1.000 22.91675 111 ILE A O 1
ATOM 1590 N N . VAL A 1 119 ? 22.47900 7.90800 5.25600 1.000 23.15240 112 VAL A N 1
ATOM 1591 C CA . VAL A 1 119 ? 22.46900 8.75500 4.06600 1.000 25.21891 112 VAL A CA 1
ATOM 1592 C C . VAL A 1 119 ? 21.03900 9.11300 3.68100 1.000 26.30180 112 VAL A C 1
ATOM 1593 O O . VAL A 1 119 ? 20.74300 10.26200 3.33000 1.000 21.20604 112 VAL A O 1
ATOM 1606 N N . SER A 1 120 ? 20.13100 8.13500 3.76400 1.000 21.10253 113 SER A N 1
ATOM 1607 C CA . SER A 1 120 ? 18.73100 8.35600 3.40900 1.000 20.18442 113 SER A CA 1
ATOM 1608 C C . SER A 1 120 ? 18.05400 9.32700 4.36600 1.000 19.86050 113 SER A C 1
ATOM 1609 O O . SER A 1 120 ? 17.28300 10.19100 3.93600 1.000 23.15851 113 SER A O 1
ATOM 1617 N N . MET A 1 121 ? 18.31200 9.18900 5.66800 1.000 20.72880 114 MET A N 1
ATOM 1618 C CA . MET A 1 121 ? 17.76700 10.12700 6.64700 1.000 24.38103 114 MET A CA 1
ATOM 1619 C C . MET A 1 121 ? 18.33600 11.52800 6.44800 1.000 30.74834 114 MET A C 1
ATOM 1620 O O . MET A 1 121 ? 17.60700 12.52400 6.52100 1.000 30.71295 114 MET A O 1
ATOM 1634 N N . ASP A 1 122 ? 19.65000 11.62700 6.23200 1.000 25.82188 115 ASP A N 1
ATOM 1635 C CA . ASP A 1 122 ? 20.26800 12.93200 6.02100 1.000 23.91124 115 ASP A CA 1
ATOM 1636 C C . ASP A 1 122 ? 19.69200 13.62600 4.79000 1.000 23.27195 115 ASP A C 1
ATOM 1637 O O . ASP A 1 122 ? 19.44200 14.83700 4.80900 1.000 26.74132 115 ASP A O 1
ATOM 1646 N N . LEU A 1 123 ? 19.46600 12.87000 3.71300 1.000 25.08963 116 LEU A N 1
ATOM 1647 C CA . LEU A 1 123 ? 18.85100 13.42800 2.51300 1.000 23.12188 116 LEU A CA 1
ATOM 1648 C C . LEU A 1 123 ? 17.46000 13.97500 2.81800 1.000 27.64891 116 LEU A C 1
ATOM 1649 O O . LEU A 1 123 ? 17.12200 15.09900 2.42600 1.000 26.02307 116 LEU A O 1
ATOM 1665 N N . LEU A 1 124 ? 16.63400 13.19200 3.51700 1.000 25.95515 117 LEU A N 1
ATOM 1666 C CA . LEU A 1 124 ? 15.29700 13.66800 3.86800 1.000 25.48413 117 LEU A CA 1
ATOM 1667 C C . LEU A 1 124 ? 15.36900 14.92100 4.72800 1.000 28.91763 117 LEU A C 1
ATOM 1668 O O . LEU A 1 124 ? 14.63800 15.89100 4.49300 1.000 30.16508 117 LEU A O 1
ATOM 1684 N N . GLN A 1 125 ? 16.24500 14.91600 5.73200 1.000 27.27124 118 GLN A N 1
ATOM 1685 C CA . GLN A 1 125 ? 16.36200 16.06700 6.62100 1.000 28.43109 118 GLN A CA 1
ATOM 1686 C C . GLN A 1 125 ? 16.74000 17.32300 5.84900 1.000 31.02633 118 GLN A C 1
ATOM 1687 O O . GLN A 1 125 ? 16.18600 18.40300 6.08800 1.000 34.31603 118 GLN A O 1
ATOM 1694 N N . LYS A 1 126 ? 17.68600 17.20100 4.91900 1.000 30.26006 119 LYS A N 1
ATOM 1695 C CA . LYS A 1 126 ? 18.14900 18.36700 4.18000 1.000 29.19554 119 LYS A CA 1
ATOM 1696 C C . LYS A 1 126 ? 17.11000 18.83700 3.17100 1.000 27.57663 119 LYS A C 1
ATOM 1697 O O . LYS A 1 126 ? 16.87000 20.04100 3.03000 1.000 30.31143 119 LYS A O 1
ATOM 1704 N N . GLU A 1 127 ? 16.48800 17.91000 2.45500 1.000 26.76197 120 GLU A N 1
ATOM 1705 C CA . GLU A 1 127 ? 15.70900 18.29300 1.28600 1.000 30.40225 120 GLU A CA 1
ATOM 1706 C C . GLU A 1 127 ? 14.23800 18.54200 1.59500 1.000 40.03515 120 GLU A C 1
ATOM 1707 O O . GLU A 1 127 ? 13.51900 19.04000 0.71900 1.000 38.28373 120 GLU A O 1
ATOM 1719 N N . THR A 1 128 ? 13.78500 18.25500 2.81600 1.000 31.41292 121 THR A N 1
ATOM 1720 C CA . THR A 1 128 ? 12.47500 18.69900 3.27600 1.000 31.85738 121 THR A CA 1
ATOM 1721 C C . THR A 1 128 ? 12.54300 20.00200 4.05800 1.000 39.80222 121 THR A C 1
ATOM 1722 O O . THR A 1 128 ? 11.49400 20.52500 4.45600 1.000 43.36405 121 THR A O 1
ATOM 1733 N N . LEU A 1 129 ? 13.73900 20.54000 4.28900 1.000 38.67966 122 LEU A N 1
ATOM 1734 C CA . LEU A 1 129 ? 13.86700 21.78600 5.03900 1.000 40.47279 122 LEU A CA 1
ATOM 1735 C C . LEU A 1 129 ? 12.98200 22.86600 4.43800 1.000 41.29166 122 LEU A C 1
ATOM 1736 O O . LEU A 1 129 ? 13.01300 23.11400 3.22900 1.000 50.34038 122 LEU A O 1
ATOM 1752 N N . GLY A 1 130 ? 12.19000 23.50900 5.29200 1.000 49.87882 123 GLY A N 1
ATOM 1753 C CA . GLY A 1 130 ? 11.35600 24.60600 4.84600 1.000 65.80660 123 GLY A CA 1
ATOM 1754 C C . GLY A 1 130 ? 10.20800 24.20700 3.95000 1.000 68.43066 123 GLY A C 1
ATOM 1755 O O . GLY A 1 130 ? 9.68200 25.05100 3.22000 1.000 68.64848 123 GLY A O 1
ATOM 1759 N N . LYS A 1 131 ? 9.80700 22.93900 3.97400 1.000 61.13811 124 LYS A N 1
ATOM 1760 C CA . LYS A 1 131 ? 8.65800 22.46300 3.22200 1.000 60.90596 124 LYS A CA 1
ATOM 1761 C C . LYS A 1 131 ? 7.71800 21.73400 4.17200 1.000 54.16999 124 LYS A C 1
ATOM 1762 O O . LYS A 1 131 ? 8.08000 21.39700 5.30100 1.000 63.63948 124 LYS A O 1
ATOM 1769 N N . LYS A 1 132 ? 6.49300 21.50000 3.71100 1.000 51.75646 125 LYS A N 1
ATOM 1770 C CA . LYS A 1 132 ? 5.45900 20.86200 4.51500 1.000 47.78059 125 LYS A CA 1
ATOM 1771 C C . LYS A 1 132 ? 5.17900 19.48000 3.94400 1.000 46.87376 125 LYS A C 1
ATOM 1772 O O . LYS A 1 132 ? 4.73900 19.35700 2.79500 1.000 56.82562 125 LYS A O 1
ATOM 1776 N N . TYR A 1 133 ? 5.44300 18.44900 4.73900 1.000 47.17643 126 TYR A N 1
ATOM 1777 C CA . TYR A 1 133 ? 5.16500 17.07300 4.36000 1.000 45.01675 126 TYR A CA 1
ATOM 1778 C C . TYR A 1 133 ? 4.29200 16.42700 5.42100 1.000 47.62109 126 TYR A C 1
ATOM 1779 O O . TYR A 1 133 ? 4.50400 16.63000 6.61800 1.000 56.34662 126 TYR A O 1
ATOM 1797 N N . THR A 1 134 ? 3.30100 15.65600 4.97700 1.000 47.42362 127 THR A N 1
ATOM 1798 C CA . THR A 1 134 ? 2.46500 14.93200 5.92600 1.000 52.74197 127 THR A CA 1
ATOM 1799 C C . THR A 1 134 ? 3.24900 13.80300 6.58100 1.000 48.30529 127 THR A C 1
ATOM 1800 O O . THR A 1 134 ? 3.11900 13.56900 7.78700 1.000 45.77336 127 THR A O 1
ATOM 1811 N N . ARG A 1 135 ? 4.07100 13.10000 5.80200 1.000 46.77084 128 ARG A N 1
ATOM 1812 C CA . ARG A 1 135 ? 4.83500 11.96200 6.29000 1.000 45.92611 128 ARG A CA 1
ATOM 1813 C C . ARG A 1 135 ? 6.20600 11.94600 5.62800 1.000 31.79383 128 ARG A C 1
ATOM 1814 O O . ARG A 1 135 ? 6.37700 12.43400 4.50900 1.000 35.11275 128 ARG A O 1
ATOM 1835 N N . LEU A 1 136 ? 7.18400 11.40600 6.35100 1.000 32.79270 129 LEU A N 1
ATOM 1836 C CA . LEU A 1 136 ? 8.49800 11.07600 5.81000 1.000 29.41525 129 LEU A CA 1
ATOM 1837 C C . LEU A 1 136 ? 8.68100 9.57000 5.94200 1.000 34.98824 129 LEU A C 1
ATOM 1838 O O . LEU A 1 136 ? 8.44900 9.01100 7.01900 1.000 36.81383 129 LEU A O 1
ATOM 1854 N N . HIS A 1 137 ? 9.09800 8.91500 4.85400 1.000 27.15246 130 HIS A N 1
ATOM 1855 C CA . HIS A 1 137 ? 9.10800 7.45600 4.77700 1.000 23.25021 130 HIS A CA 1
ATOM 1856 C C . HIS A 1 137 ? 10.36800 6.97200 4.07200 1.000 28.52159 130 HIS A C 1
ATOM 1857 O O . HIS A 1 137 ? 10.84600 7.61000 3.12900 1.000 21.72188 130 HIS A O 1
ATOM 1871 N N . ILE A 1 138 ? 10.92300 5.85600 4.55100 1.000 27.46000 131 ILE A N 1
ATOM 1872 C CA . ILE A 1 138 ? 12.03200 5.18500 3.88800 1.000 22.89348 131 ILE A CA 1
ATOM 1873 C C . ILE A 1 138 ? 11.64000 3.73600 3.67700 1.000 23.14939 131 ILE A C 1
ATOM 1874 O O . ILE A 1 138 ? 11.20000 3.06200 4.61400 1.000 25.19528 131 ILE A O 1
ATOM 1890 N N . ALA A 1 139 ? 11.82700 3.24800 2.45500 1.000 22.28652 132 ALA A N 1
ATOM 1891 C CA . ALA A 1 139 ? 11.55100 1.85900 2.11300 1.000 22.34629 132 ALA A CA 1
ATOM 1892 C C . ALA A 1 139 ? 12.85500 1.20300 1.70300 1.000 22.91756 132 ALA A C 1
ATOM 1893 O O . ALA A 1 139 ? 13.49400 1.64400 0.74600 1.000 22.79358 132 ALA A O 1
ATOM 1900 N N . VAL A 1 140 ? 13.22900 0.13600 2.40900 1.000 17.45470 133 VAL A N 1
ATOM 1901 C CA . VAL A 1 140 ? 14.49400 -0.56400 2.19800 1.000 16.24730 133 VAL A CA 1
ATOM 1902 C C . VAL A 1 140 ? 14.22500 -1.84300 1.41900 1.000 18.45937 133 VAL A C 1
ATOM 1903 O O . VAL A 1 140 ? 13.26700 -2.57100 1.71400 1.000 19.31194 133 VAL A O 1
ATOM 1916 N N . PHE A 1 141 ? 15.07400 -2.11700 0.42400 1.000 19.52774 134 PHE A N 1
ATOM 1917 C CA . PHE A 1 141 ? 14.99400 -3.30800 -0.41900 1.000 18.84321 134 PHE A CA 1
ATOM 1918 C C . PHE A 1 141 ? 16.33400 -4.03600 -0.34300 1.000 19.90564 134 PHE A C 1
ATOM 1919 O O . PHE A 1 141 ? 17.34700 -3.50000 -0.79700 1.000 19.22290 134 PHE A O 1
ATOM 1936 N N . SER A 1 142 ? 16.34400 -5.26000 0.19600 1.000 20.55571 135 SER A N 1
ATOM 1937 C CA . SER A 1 142 ? 17.60500 -5.96800 0.40800 1.000 22.78446 135 SER A CA 1
ATOM 1938 C C . SER A 1 142 ? 17.35900 -7.45800 0.62700 1.000 24.01487 135 SER A C 1
ATOM 1939 O O . SER A 1 142 ? 16.25000 -7.88400 0.95800 1.000 21.53459 135 SER A O 1
ATOM 1947 N N . ASP A 1 143 ? 18.43100 -8.24100 0.47400 1.000 23.22554 136 ASP A N 1
ATOM 1948 C CA . ASP A 1 143 ? 18.45200 -9.63700 0.90700 1.000 26.55150 136 ASP A CA 1
ATOM 1949 C C . ASP A 1 143 ? 19.23200 -9.83500 2.20600 1.000 22.85063 136 ASP A C 1
ATOM 1950 O O . ASP A 1 143 ? 19.38700 -10.97500 2.65400 1.000 23.39479 136 ASP A O 1
ATOM 1959 N N A LEU A 1 144 ? 19.77700 -8.76400 2.79400 0.510 25.20239 137 LEU A N 1
ATOM 1960 N N B LEU A 1 144 ? 19.65900 -8.74200 2.84100 0.490 22.95449 137 LEU A N 1
ATOM 1961 C CA A LEU A 1 144 ? 20.43800 -8.81700 4.10600 0.510 26.71072 137 LEU A CA 1
ATOM 1962 C CA B LEU A 1 144 ? 20.37400 -8.75700 4.11300 0.490 28.17262 137 LEU A CA 1
ATOM 1963 C C A LEU A 1 144 ? 21.64400 -9.75600 4.13100 0.510 28.39217 137 LEU A C 1
ATOM 1964 C C B LEU A 1 144 ? 21.73400 -9.42800 4.00300 0.490 28.01784 137 LEU A C 1
ATOM 1965 O O A LEU A 1 144 ? 21.96300 -10.34000 5.16900 0.510 29.71796 137 LEU A O 1
ATOM 1966 O O B LEU A 1 144 ? 22.28300 -9.89200 5.00700 0.490 25.35185 137 LEU A O 1
ATOM 1997 N N A SER A 1 145 ? 22.35100 -9.90200 3.01500 0.510 23.42080 138 SER A N 1
ATOM 1998 N N B SER A 1 145 ? 22.29200 -9.49500 2.79500 0.490 27.65964 138 SER A N 1
ATOM 1999 C CA A SER A 1 145 ? 23.42300 -10.88600 2.93200 0.510 30.85022 138 SER A CA 1
ATOM 2000 C CA B SER A 1 145 ? 23.69700 -9.83800 2.64800 0.490 28.20276 138 SER A CA 1
ATOM 2001 C C A SER A 1 145 ? 24.78600 -10.35700 3.37500 0.510 32.10947 138 SER A C 1
ATOM 2002 C C B SER A 1 145 ? 24.61500 -8.64600 2.89400 0.490 29.11163 138 SER A C 1
ATOM 2003 O O A SER A 1 145 ? 25.71600 -11.15900 3.52600 0.510 27.85260 138 SER A O 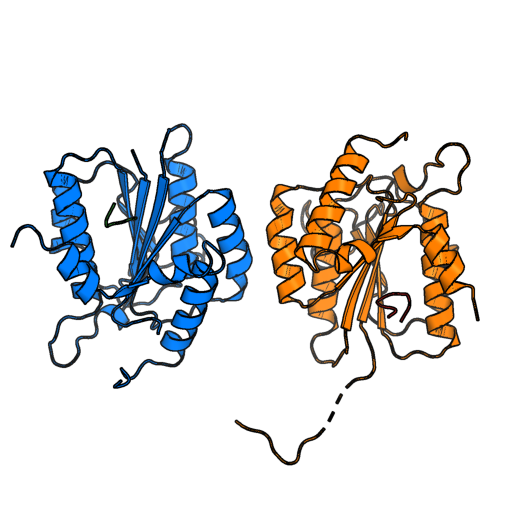1
ATOM 2004 O O B SER A 1 145 ? 25.82500 -8.84000 3.03500 0.490 35.38511 138 SER A O 1
ATOM 2019 N N A SER A 1 146 ? 24.93700 -9.05600 3.60000 0.510 21.67352 139 SER A N 1
ATOM 2020 N N B SER A 1 146 ? 24.07500 -7.41500 2.95400 0.490 32.93772 139 SER A N 1
ATOM 2021 C CA A SER A 1 146 ? 26.24900 -8.47900 3.84900 0.510 32.62862 139 SER A CA 1
ATOM 2022 C CA B SER A 1 146 ? 24.94700 -6.26100 3.15200 0.490 39.29247 139 SER A CA 1
ATOM 2023 C C A SER A 1 146 ? 26.34500 -7.87300 5.24600 0.510 24.18218 139 SER A C 1
ATOM 2024 C C B SER A 1 146 ? 25.36900 -6.15700 4.62000 0.490 31.25083 139 SER A C 1
ATOM 2025 O O A SER A 1 146 ? 25.32400 -7.54600 5.86400 0.510 23.13093 139 SER A O 1
ATOM 2026 O O B SER A 1 146 ? 24.54700 -6.36300 5.51700 0.490 26.76882 139 SER A O 1
ATOM 2041 N N A PRO A 1 147 ? 27.56200 -7.70200 5.76900 0.510 26.13536 140 PRO A N 1
ATOM 2042 N N B PRO A 1 147 ? 26.63400 -5.83300 4.89200 0.490 27.52353 140 PRO A N 1
ATOM 2043 C CA A PRO A 1 147 ? 27.71900 -7.24000 7.15400 0.510 27.03721 140 PRO A CA 1
ATOM 2044 C CA B PRO A 1 147 ? 27.11300 -5.80300 6.28000 0.490 26.62459 140 PRO A CA 1
ATOM 2045 C C A PRO A 1 147 ? 27.32300 -5.78500 7.34600 0.510 27.29310 140 PRO A C 1
ATOM 2046 C C B PRO A 1 147 ? 26.59800 -4.58200 7.03000 0.490 29.85644 140 PRO A C 1
ATOM 2047 O O A PRO A 1 147 ? 27.24400 -4.99200 6.40600 0.510 34.23947 140 PRO A O 1
ATOM 2048 O O B PRO A 1 147 ? 26.07100 -3.62900 6.45600 0.490 34.26226 140 PRO A O 1
ATOM 2069 N N A PHE A 1 148 ? 27.08200 -5.44900 8.61300 0.510 31.68457 141 PHE A N 1
ATOM 2070 N N B PHE A 1 148 ? 26.76000 -4.62300 8.35100 0.490 27.87892 141 PHE A N 1
ATOM 2071 C CA A PHE A 1 148 ? 26.83700 -4.08200 9.05500 0.510 27.58225 141 PHE A CA 1
ATOM 2072 C CA B PHE A 1 148 ? 26.32600 -3.52000 9.19300 0.490 26.98321 141 PHE A CA 1
ATOM 2073 C C A PHE A 1 148 ? 27.29500 -3.96200 10.50400 0.510 33.20788 141 PHE A C 1
ATOM 2074 C C B PHE A 1 148 ? 27.02800 -3.60000 10.54000 0.490 33.16557 141 PHE A C 1
ATOM 2075 O O A PHE A 1 148 ? 27.48500 -4.96500 11.19300 0.510 38.39047 141 PHE A O 1
ATOM 2076 O O B PHE A 1 148 ? 27.18800 -4.68600 11.09900 0.490 29.62072 141 PHE A O 1
ATOM 2109 N N A SER A 1 149 ? 27.46400 -2.72100 10.96500 0.510 38.12643 142 SER A N 1
ATOM 2110 N N B SER A 1 149 ? 27.44400 -2.44300 11.04700 0.490 39.43869 142 SER A N 1
ATOM 2111 C CA A SER A 1 149 ? 27.92800 -2.43900 12.32400 0.510 49.40060 142 SER A CA 1
ATOM 2112 C CA B SER A 1 149 ? 27.96700 -2.32900 12.40300 0.490 49.15539 142 SER A CA 1
ATOM 2113 C C A SER A 1 149 ? 26.71700 -2.18400 13.21700 0.510 49.43887 142 SER A C 1
ATOM 2114 C C B SER A 1 149 ? 26.78000 -2.10100 13.33000 0.490 48.52325 142 SER A C 1
ATOM 2115 O O A SER A 1 149 ? 26.01800 -1.17900 13.05400 0.510 45.06727 142 SER A O 1
ATOM 2116 O O B SER A 1 149 ? 26.14700 -1.04100 13.29100 0.490 51.13325 142 SER A O 1
ATOM 2131 N N . VAL A 1 150 ? 26.47100 -3.09900 14.15800 1.000 47.66364 143 VAL A N 1
ATOM 2132 C CA . VAL A 1 150 ? 25.27000 -3.03400 14.98600 1.000 60.94759 143 VAL A CA 1
ATOM 2133 C C . VAL A 1 150 ? 25.32000 -1.90500 16.00700 1.000 55.57425 143 VAL A C 1
ATOM 2134 O O . VAL A 1 150 ? 24.27400 -1.50400 16.53100 1.000 44.95181 143 VAL A O 1
ATOM 2138 N N . ASP A 1 151 ? 26.50800 -1.37300 16.30400 1.000 77.06744 144 ASP A N 1
ATOM 2139 C CA . ASP A 1 151 ? 26.63600 -0.40300 17.38800 1.000 117.08580 144 ASP A CA 1
ATOM 2140 C C . ASP A 1 151 ? 25.91400 0.90400 17.07900 1.000 174.91276 144 ASP A C 1
ATOM 2141 O O . ASP A 1 151 ? 25.37700 1.54000 17.99200 1.000 144.88135 144 ASP A O 1
ATOM 2145 N N . GLN A 1 152 ? 25.88600 1.32000 15.81500 1.000 135.91822 145 GLN A N 1
ATOM 2146 C CA . GLN A 1 152 ? 25.31600 2.61400 15.45500 1.000 72.91179 145 GLN A CA 1
ATOM 2147 C C . GLN A 1 152 ? 23.78800 2.61600 15.44900 1.000 42.18891 145 GLN A C 1
ATOM 2148 O O . GLN A 1 152 ? 23.18600 3.64600 15.12200 1.000 37.41802 145 GLN A O 1
ATOM 2158 N N . LEU A 1 153 ? 23.15100 1.50400 15.83300 1.000 36.30553 146 LEU A N 1
ATOM 2159 C CA . LEU A 1 153 ? 21.69400 1.41400 15.78900 1.000 31.74480 146 LEU A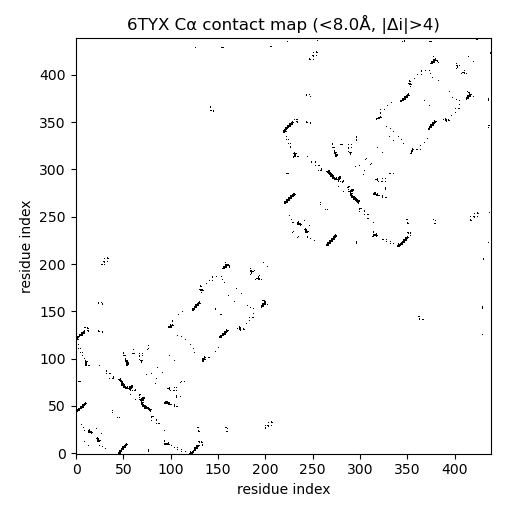 CA 1
ATOM 2160 C C . LEU A 1 153 ? 21.03100 2.41000 16.73100 1.000 34.96968 146 LEU A C 1
ATOM 2161 O O . LEU A 1 153 ? 19.98900 2.98200 16.39900 1.000 35.52313 146 LEU A O 1
ATOM 2177 N N . GLU A 1 154 ? 21.59200 2.60100 17.93100 1.000 32.71604 147 GLU A N 1
ATOM 2178 C CA . GLU A 1 154 ? 20.93700 3.45900 18.91400 1.000 35.01645 147 GLU A CA 1
ATOM 2179 C C . GLU A 1 154 ? 20.71700 4.86600 18.36700 1.000 37.75986 147 GLU A C 1
ATOM 2180 O O . GLU A 1 154 ? 19.62600 5.43300 18.49800 1.000 37.34623 147 GLU A O 1
ATOM 2192 N N . VAL A 1 155 ? 21.74400 5.45000 17.75100 1.000 38.36796 148 VAL A N 1
ATOM 2193 C CA . VAL A 1 155 ? 21.61900 6.80700 17.23100 1.000 33.93477 148 VAL A CA 1
ATOM 2194 C C . VAL A 1 155 ? 20.62400 6.84700 16.08000 1.000 28.14733 148 VAL A C 1
ATOM 2195 O O . VAL A 1 155 ? 19.81100 7.77300 15.97400 1.000 33.46856 148 VAL A O 1
ATOM 2208 N N . ILE A 1 156 ? 20.68000 5.85200 15.19500 1.000 27.38397 149 ILE A N 1
ATOM 2209 C CA . ILE A 1 156 ? 19.76900 5.81000 14.05500 1.000 25.57893 149 ILE A CA 1
ATOM 2210 C C . ILE A 1 156 ? 18.32500 5.75200 14.53500 1.000 30.41998 149 ILE A C 1
ATOM 2211 O O . ILE A 1 156 ? 17.47300 6.52600 14.08800 1.000 30.38180 149 ILE A O 1
ATOM 2227 N N . ILE A 1 157 ? 18.02400 4.82300 15.44600 1.000 30.08815 150 ILE A N 1
ATOM 2228 C CA . ILE A 1 157 ? 16.65600 4.69300 15.94900 1.000 26.34461 150 ILE A CA 1
ATOM 2229 C C . ILE A 1 157 ? 16.19300 6.00000 16.57900 1.000 30.28672 150 ILE A C 1
ATOM 2230 O O . ILE A 1 157 ? 15.06100 6.45100 16.35700 1.000 30.36441 150 ILE A O 1
ATOM 2246 N N . ALA A 1 158 ? 17.05100 6.62300 17.39000 1.000 28.69957 151 ALA A N 1
ATOM 2247 C CA . ALA A 1 158 ? 16.68100 7.87700 18.03800 1.000 29.08432 151 ALA A CA 1
ATOM 2248 C C . ALA A 1 158 ? 16.39900 8.96300 17.01100 1.000 36.42545 151 ALA A C 1
ATOM 2249 O O . ALA A 1 158 ? 15.41500 9.70300 17.13100 1.000 37.61226 151 ALA A O 1
ATOM 2256 N N . ASN A 1 159 ? 17.23900 9.06200 15.97800 1.000 33.65292 152 ASN A N 1
ATOM 2257 C CA . ASN A 1 159 ? 17.04500 10.09600 14.96800 1.000 33.77702 152 ASN A CA 1
ATOM 2258 C C . ASN A 1 159 ? 15.79100 9.83400 14.13800 1.000 32.89023 152 ASN A C 1
ATOM 2259 O O . ASN A 1 159 ? 15.04700 10.76900 13.82200 1.000 36.48953 152 ASN A O 1
ATOM 2270 N N . LEU A 1 160 ? 15.52900 8.57400 13.78100 1.000 34.32128 153 LEU A N 1
ATOM 2271 C CA . LEU A 1 160 ? 14.29700 8.25300 13.06100 1.000 32.29498 153 LEU A CA 1
ATOM 2272 C C . LEU A 1 160 ? 13.07300 8.72700 13.83400 1.000 35.62652 153 LEU A C 1
ATOM 2273 O O . LEU A 1 160 ? 12.16400 9.34300 13.26600 1.000 36.47245 153 LEU A O 1
ATOM 2289 N N . LYS A 1 161 ? 13.03100 8.44900 15.13900 1.000 33.10420 154 LYS A N 1
ATOM 2290 C CA . LYS A 1 161 ? 11.85700 8.80800 15.92800 1.000 33.76761 154 LYS A CA 1
ATOM 2291 C C . LYS A 1 161 ? 11.72800 10.31600 16.07500 1.000 34.51212 154 LYS A C 1
ATOM 2292 O O . LYS A 1 161 ? 10.63000 10.86400 15.93100 1.000 37.39316 154 LYS A O 1
ATOM 2311 N N . LYS A 1 162 ? 12.83200 11.00300 16.37400 1.000 36.30975 155 LYS A N 1
ATOM 2312 C CA . LYS A 1 162 ? 12.79800 12.45800 16.45900 1.000 37.69841 155 LYS A CA 1
ATOM 2313 C C . LYS A 1 162 ? 12.28100 13.07000 15.16300 1.000 43.36262 155 LYS A C 1
ATOM 2314 O O . LYS A 1 162 ? 11.47400 14.00700 15.18900 1.000 44.29995 155 LYS A O 1
ATOM 2318 N N . ALA A 1 163 ? 12.73100 12.54900 14.02100 1.000 35.70158 156 ALA A N 1
ATOM 2319 C CA . ALA A 1 163 ? 12.32900 13.05200 12.71400 1.000 33.21319 156 ALA A CA 1
ATOM 2320 C C . ALA A 1 163 ? 10.98500 12.50200 12.25100 1.000 41.49012 156 ALA A C 1
ATOM 2321 O O . ALA A 1 163 ? 10.48600 12.93500 11.20400 1.000 39.88532 156 ALA A O 1
ATOM 2328 N N . GLU A 1 164 ? 10.38800 11.57900 13.00400 1.000 32.40995 157 GLU A N 1
ATOM 2329 C CA . GLU A 1 164 ? 9.09400 10.99400 12.65800 1.000 31.53170 157 GLU A CA 1
ATOM 2330 C C . GLU A 1 164 ? 9.14500 10.34800 11.27700 1.000 35.79601 157 GLU A C 1
ATOM 2331 O O . GLU A 1 164 ? 8.21000 10.46000 10.48200 1.000 38.22306 157 GLU A O 1
ATOM 2343 N N . ILE A 1 165 ? 10.25200 9.67900 10.98900 1.000 31.53033 158 ILE A N 1
ATOM 2344 C CA . ILE A 1 165 ? 10.40900 8.92000 9.75400 1.000 27.19043 158 ILE A CA 1
ATOM 2345 C C . ILE A 1 165 ? 9.90700 7.50800 10.00500 1.000 27.16927 158 ILE A C 1
ATOM 2346 O O . ILE A 1 165 ? 10.29900 6.87500 10.98800 1.000 32.76323 158 ILE A O 1
ATOM 2362 N N . THR A 1 166 ? 9.05800 7.00400 9.11900 1.000 31.79550 159 THR A N 1
ATOM 2363 C CA . THR A 1 166 ? 8.58900 5.62800 9.20100 1.000 37.21579 159 THR A CA 1
ATOM 2364 C C . THR A 1 166 ? 9.35000 4.76600 8.20200 1.000 34.74380 159 THR A C 1
ATOM 2365 O O . THR A 1 166 ? 9.89400 5.25600 7.20900 1.000 26.11662 159 THR A O 1
ATOM 2376 N N . LEU A 1 167 ? 9.39400 3.46700 8.48900 1.000 25.12248 160 LEU A N 1
ATOM 2377 C CA . LEU A 1 167 ? 10.18700 2.52500 7.71500 1.000 22.47635 160 LEU A CA 1
ATOM 2378 C C . LEU A 1 167 ? 9.32500 1.38100 7.20700 1.000 27.08819 160 LEU A C 1
ATOM 2379 O O . LEU A 1 167 ? 8.32900 0.99800 7.82700 1.000 24.96276 160 LEU A O 1
ATOM 2395 N N . GLN A 1 168 ? 9.75500 0.82500 6.08000 1.000 24.88190 161 GLN A N 1
ATOM 2396 C CA . GLN A 1 168 ? 9.27400 -0.44100 5.56000 1.000 22.94497 161 GLN A CA 1
ATOM 2397 C C . GLN A 1 168 ? 10.47800 -1.19000 5.02000 1.000 23.11938 161 GLN A C 1
ATOM 2398 O O . GLN A 1 168 ? 11.42400 -0.58000 4.52200 1.000 22.50337 161 GLN A O 1
ATOM 2412 N N . PHE A 1 169 ? 10.45000 -2.50900 5.14400 1.000 23.89722 162 PHE A N 1
ATOM 2413 C CA . PHE A 1 169 ? 11.48900 -3.37000 4.59900 1.000 20.14862 162 PHE A CA 1
ATOM 2414 C C . PHE A 1 169 ? 10.86100 -4.31500 3.58700 1.000 25.54502 162 PHE A C 1
ATOM 2415 O O . PHE A 1 169 ? 9.76400 -4.84100 3.81000 1.000 23.38632 162 PHE A O 1
ATOM 2432 N N . PHE A 1 170 ? 11.57000 -4.54000 2.48500 1.000 21.68147 163 PHE A N 1
ATOM 2433 C CA . PHE A 1 170 ? 11.13600 -5.46500 1.44700 1.000 17.20607 163 PHE A CA 1
ATOM 2434 C C . PHE A 1 170 ? 12.26500 -6.45100 1.19500 1.000 23.87924 163 PHE A C 1
ATOM 2435 O O . PHE A 1 170 ? 13.37100 -6.05100 0.81500 1.000 18.12116 163 PHE A O 1
ATOM 2452 N N . LEU A 1 171 ? 11.98900 -7.72600 1.42900 1.000 22.00716 164 LEU A N 1
ATOM 2453 C CA . LEU A 1 171 ? 12.99100 -8.77800 1.45600 1.000 26.77810 164 LEU A CA 1
ATOM 2454 C C . LEU A 1 171 ? 12.52200 -9.94900 0.61100 1.000 25.03054 164 LEU A C 1
ATOM 2455 O O . LEU A 1 171 ? 11.33100 -10.07100 0.30900 1.000 23.30275 164 LEU A O 1
ATOM 2471 N N . PRO A 1 172 ? 13.43400 -10.83700 0.21700 1.000 22.63816 165 PRO A N 1
ATOM 2472 C CA . PRO A 1 172 ? 13.02600 -12.06800 -0.46600 1.000 22.14225 165 PRO A CA 1
ATOM 2473 C C . PRO A 1 172 ? 12.57300 -13.18600 0.46200 1.000 35.87685 165 PRO A C 1
ATOM 2474 O O . PRO A 1 172 ? 12.35900 -14.30400 -0.01500 1.000 40.54095 165 PRO A O 1
ATOM 2485 N N . PHE A 1 173 ? 12.41700 -12.92700 1.76000 1.000 27.07554 166 PHE A N 1
ATOM 2486 C CA . PHE A 1 173 ? 11.97000 -13.94900 2.69900 1.000 30.14402 166 PHE A CA 1
ATOM 2487 C C . PHE A 1 173 ? 11.24100 -13.26800 3.84700 1.000 30.99435 166 PHE A C 1
ATOM 2488 O O . PHE A 1 173 ? 11.32400 -12.05300 4.02900 1.000 28.51448 166 PHE A O 1
ATOM 2505 N N . SER A 1 174 ? 10.52200 -14.06700 4.62800 1.000 29.96828 167 SER A N 1
ATOM 2506 C CA . SER A 1 174 ? 9.81000 -13.55400 5.78700 1.000 34.86145 167 SER A CA 1
ATOM 2507 C C . SER A 1 174 ? 10.76000 -13.38200 6.97000 1.000 32.93551 167 SER A C 1
ATOM 2508 O O . SER A 1 174 ? 11.77000 -14.08600 7.09000 1.000 35.99904 167 SER A O 1
ATOM 2516 N N . VAL A 1 175 ? 10.42500 -12.44000 7.85200 1.000 28.82566 168 VAL A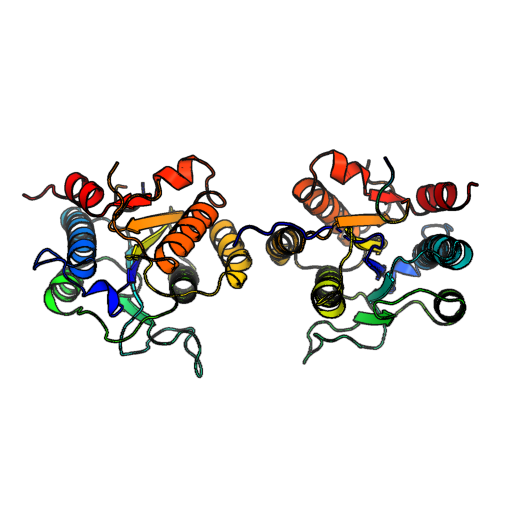 N 1
ATOM 2517 C CA . VAL A 1 175 ? 11.19100 -12.26600 9.08400 1.000 33.64666 168 VAL A CA 1
ATOM 2518 C C . VAL A 1 175 ? 10.55800 -13.07900 10.20200 1.000 62.89315 168 VAL A C 1
ATOM 2519 O O . VAL A 1 175 ? 10.80500 -12.81300 11.38400 1.000 50.66296 168 VAL A O 1
ATOM 2532 N N . ASP A 1 176 ? 9.74500 -14.07100 9.83900 1.000 100.40397 169 ASP A N 1
ATOM 2533 C CA . ASP A 1 176 ? 9.25700 -15.06800 10.79100 1.000 106.07473 169 ASP A CA 1
ATOM 2534 C C . ASP A 1 176 ? 9.71200 -16.46000 10.36500 1.000 83.16594 169 ASP A C 1
ATOM 2535 O O . ASP A 1 176 ? 9.36500 -17.45800 10.99500 1.000 77.05563 169 ASP A O 1
ATOM 2544 N N . GLY A 1 180 ? 7.70000 -25.15600 8.18600 1.000 152.16373 191 GLY A N 1
ATOM 2545 C CA . GLY A 1 180 ? 7.98600 -24.67300 6.84700 1.000 99.75950 191 GLY A CA 1
ATOM 2546 C C . GLY A 1 180 ? 9.43300 -24.89300 6.43800 1.000 75.67705 191 GLY A C 1
ATOM 2547 O O . GLY A 1 180 ? 10.30600 -25.03500 7.29600 1.000 64.73141 191 GLY A O 1
ATOM 2550 N N . PRO A 1 181 ? 9.69500 -24.91700 5.12900 1.000 74.92236 192 PRO A N 1
ATOM 2551 C CA . PRO A 1 181 ? 11.05500 -25.21200 4.65100 1.000 73.31663 192 PRO A CA 1
ATOM 2552 C C . PRO A 1 181 ? 11.96600 -23.99800 4.77600 1.000 81.96812 192 PRO A C 1
ATOM 2553 O O . PRO A 1 181 ? 11.62000 -22.89800 4.33800 1.000 79.82300 192 PRO A O 1
ATOM 2564 N N . GLY A 1 182 ? 13.13700 -24.20700 5.37800 1.000 58.71721 193 GLY A N 1
ATOM 2565 C CA . GLY A 1 182 ? 14.11900 -23.14900 5.47200 1.000 44.36083 193 GLY A CA 1
ATOM 2566 C C . GLY A 1 182 ? 14.67600 -22.76900 4.11400 1.000 34.30967 193 GLY A C 1
ATOM 2567 O O . GLY A 1 182 ? 14.67700 -23.55800 3.16500 1.000 33.84240 193 GLY A O 1
ATOM 2571 N N . LYS A 1 183 ? 15.16000 -21.52500 4.02500 1.000 32.97558 194 LYS A N 1
ATOM 2572 C CA . LYS A 1 183 ? 15.62300 -20.95600 2.76400 1.000 34.11209 194 LYS A CA 1
ATOM 2573 C C . LYS A 1 183 ? 17.14400 -20.86100 2.68800 1.000 28.62818 194 LYS A C 1
ATOM 2574 O O . LYS A 1 183 ? 17.67600 -20.12600 1.85200 1.000 30.66776 194 LYS A O 1
ATOM 2581 N N . GLY A 1 184 ? 17.86000 -21.60300 3.52500 1.000 30.09536 195 GLY A N 1
ATOM 2582 C CA . GLY A 1 184 ? 19.31400 -21.57400 3.45400 1.000 32.45347 195 GLY A CA 1
ATOM 2583 C C . GLY A 1 184 ? 19.90900 -20.21000 3.72800 1.000 31.99669 195 GLY A C 1
ATOM 2584 O O . GLY A 1 184 ? 20.89900 -19.82600 3.09000 1.000 30.47251 195 GLY A O 1
ATOM 2588 N N . LEU A 1 185 ? 19.32800 -19.46700 4.66700 1.000 27.73867 196 LEU A N 1
ATOM 2589 C CA . LEU A 1 185 ? 19.83400 -18.14300 4.99800 1.000 29.52333 196 LEU A CA 1
ATOM 2590 C C . LEU A 1 185 ? 21.17900 -18.23800 5.69900 1.000 29.76957 196 LEU A C 1
ATOM 2591 O O . LEU A 1 185 ? 21.39800 -19.10500 6.55000 1.000 31.21238 196 LEU A O 1
ATOM 2607 N N . SER A 1 186 ? 22.08500 -17.34400 5.32000 1.000 27.38504 197 SER A N 1
ATOM 2608 C CA . SER A 1 186 ? 23.39700 -17.28200 5.94300 1.000 30.10297 197 SER A CA 1
ATOM 2609 C C . SER A 1 186 ? 23.28900 -16.68100 7.33900 1.000 29.97827 197 SER A C 1
ATOM 2610 O O . SER A 1 186 ? 22.29100 -16.04800 7.69900 1.000 27.19239 197 SER A O 1
ATOM 2618 N N . ASP A 1 187 ? 24.34100 -16.88600 8.13600 1.000 32.59671 198 ASP A N 1
ATOM 2619 C CA . ASP A 1 187 ? 24.37900 -16.27000 9.45800 1.000 33.87822 198 ASP A CA 1
ATOM 2620 C C . ASP A 1 187 ? 24.23800 -14.75800 9.35900 1.000 30.59223 198 ASP A C 1
ATOM 2621 O O . ASP A 1 187 ? 23.57100 -14.13700 10.19300 1.000 32.69791 198 ASP A O 1
ATOM 2630 N N . GLN A 1 188 ? 24.85300 -14.14400 8.34100 1.000 30.30694 199 GLN A N 1
ATOM 2631 C CA . GLN A 1 188 ? 24.70400 -12.70600 8.15800 1.000 29.92404 199 GLN A CA 1
ATOM 2632 C C . GLN A 1 188 ? 23.25100 -12.33100 7.89800 1.000 30.95334 199 GLN A C 1
ATOM 2633 O O . GLN A 1 188 ? 22.75900 -11.33800 8.43900 1.000 25.50015 199 GLN A O 1
ATOM 2647 N N . GLN A 1 189 ? 22.54400 -13.10800 7.06900 1.000 29.90741 200 GLN A N 1
ATOM 2648 C CA . GLN A 1 189 ? 21.13700 -12.80000 6.81500 1.000 24.06413 200 GLN A CA 1
ATOM 2649 C C . GLN A 1 189 ? 20.30900 -12.95000 8.08500 1.000 23.79615 200 GLN A C 1
ATOM 2650 O O . GLN A 1 189 ? 19.41300 -12.14100 8.35300 1.000 26.22106 200 GLN A O 1
ATOM 2664 N N . LYS A 1 190 ? 20.60700 -13.96400 8.89300 1.000 25.26818 201 LYS A N 1
ATOM 2665 C CA . LYS A 1 190 ? 19.89000 -14.13100 10.15100 1.000 25.47975 201 LYS A CA 1
ATOM 2666 C C . LYS A 1 190 ? 20.16600 -12.96700 11.09700 1.000 25.04484 201 LYS A C 1
ATOM 2667 O O . LYS A 1 190 ? 19.24600 -12.46100 11.75100 1.000 26.52267 201 LYS A O 1
ATOM 2686 N N . GLU A 1 191 ? 21.41700 -12.51000 11.16900 1.000 25.67496 202 GLU A N 1
ATOM 2687 C CA . GLU A 1 191 ? 21.70900 -11.30800 11.94600 1.000 25.55460 202 GLU A CA 1
ATOM 2688 C C . GLU A 1 191 ? 20.92800 -10.11400 11.41400 1.000 23.92014 202 GLU A C 1
ATOM 2689 O O . GLU A 1 191 ? 20.39300 -9.31400 12.19200 1.000 23.61697 202 GLU A O 1
ATOM 2701 N N . GLY A 1 192 ? 20.87000 -9.96500 10.09000 1.000 26.82875 203 GLY A N 1
ATOM 2702 C CA . GLY A 1 192 ? 20.08600 -8.88400 9.51300 1.000 22.63599 203 GLY A CA 1
ATOM 2703 C C . GLY A 1 192 ? 18.62200 -8.97200 9.89500 1.000 20.98844 203 GLY A C 1
ATOM 2704 O O . GLY A 1 192 ? 17.99000 -7.96300 10.20300 1.000 22.99465 203 GLY A O 1
ATOM 2708 N N . ILE A 1 193 ? 18.07300 -10.18500 9.91400 1.000 22.12240 204 ILE A N 1
ATOM 2709 C CA . ILE A 1 193 ? 16.69500 -10.37000 10.35900 1.000 21.26702 204 ILE A CA 1
ATOM 2710 C C . ILE A 1 193 ? 16.52000 -9.84300 11.77900 1.000 23.34053 204 ILE A C 1
ATOM 2711 O O . ILE A 1 193 ? 15.55200 -9.14300 12.08200 1.000 22.41885 204 ILE A O 1
ATOM 2727 N N . GLU A 1 194 ? 17.43900 -10.19500 12.68500 1.000 26.24402 205 GLU A N 1
ATOM 2728 C CA . GLU A 1 194 ? 17.29800 -9.72500 14.05100 1.000 23.82499 205 GLU A CA 1
ATOM 2729 C C . GLU A 1 194 ? 17.37500 -8.20100 14.10900 1.000 23.36102 205 GLU A C 1
ATOM 2730 O O . GLU A 1 194 ? 16.65000 -7.57700 14.88200 1.000 24.06120 205 GLU A O 1
ATOM 2742 N N . MET A 1 195 ? 18.25100 -7.59000 13.29600 1.000 23.42981 206 MET A N 1
ATOM 2743 C CA . MET A 1 195 ? 18.35800 -6.12900 13.26100 1.000 27.63418 206 MET A CA 1
ATOM 2744 C C . MET A 1 195 ? 17.07400 -5.48900 12.74600 1.000 25.32497 206 MET A C 1
ATOM 2745 O O . MET A 1 195 ? 16.60600 -4.48600 13.29700 1.000 24.04938 206 MET A O 1
ATOM 2759 N N . VAL A 1 196 ? 16.49700 -6.04300 11.67800 1.000 23.81499 207 VAL A N 1
ATOM 2760 C CA . VAL A 1 196 ? 15.24700 -5.50500 11.14900 1.000 24.53143 207 VAL A CA 1
ATOM 2761 C C . VAL A 1 196 ? 14.16500 -5.54100 12.22100 1.000 25.26925 207 VAL A C 1
ATOM 2762 O O . VAL A 1 196 ? 13.45700 -4.54900 12.45200 1.000 25.90923 207 VAL A O 1
ATOM 2775 N N . ARG A 1 197 ? 14.03200 -6.67900 12.90600 1.000 22.07640 208 ARG A N 1
ATOM 2776 C CA . ARG A 1 197 ? 13.01900 -6.80100 13.95000 1.000 23.32025 208 ARG A CA 1
ATOM 2777 C C . ARG A 1 197 ? 13.26700 -5.80700 15.08500 1.000 25.27804 208 ARG A C 1
ATOM 2778 O O . ARG A 1 197 ? 12.32000 -5.21800 15.62100 1.000 25.50345 208 ARG A O 1
ATOM 2799 N N . LYS A 1 198 ? 14.53100 -5.61100 15.46700 1.000 25.27113 209 LYS A N 1
ATOM 2800 C CA . LYS A 1 198 ? 14.86200 -4.64500 16.51600 1.000 27.38208 209 LYS A CA 1
ATOM 2801 C C . LYS A 1 198 ? 14.45200 -3.22600 16.11900 1.000 25.95820 209 LYS A C 1
ATOM 2802 O O . LYS A 1 198 ? 13.84400 -2.49600 16.91300 1.000 28.20319 209 LYS A O 1
ATOM 2821 N N . ILE A 1 199 ? 14.80000 -2.81200 14.89800 1.000 25.86012 210 ILE A N 1
ATOM 2822 C CA . ILE A 1 199 ? 14.44900 -1.46600 14.44600 1.000 24.96377 210 ILE A CA 1
ATOM 2823 C C . ILE A 1 199 ? 12.94000 -1.30100 14.40600 1.000 25.38599 210 ILE A C 1
ATOM 2824 O O . ILE A 1 199 ? 12.38300 -0.36000 14.98000 1.000 26.93988 210 ILE A O 1
ATOM 2840 N N . MET A 1 200 ? 12.25300 -2.19900 13.70100 1.000 26.81919 211 MET A N 1
ATOM 2841 C CA . MET A 1 200 ? 10.82100 -2.01600 13.50600 1.000 26.60385 211 MET A CA 1
ATOM 2842 C C . MET A 1 200 ? 10.06400 -2.11000 14.82000 1.000 33.61182 211 MET A C 1
ATOM 2843 O O . MET A 1 200 ? 9.08100 -1.38800 15.02400 1.000 60.12142 211 MET A O 1
ATOM 2857 N N . PHE A 1 201 ? 10.51000 -2.96700 15.73600 1.000 29.85600 212 PHE A N 1
ATOM 2858 C CA . PHE A 1 201 ? 9.82600 -3.04100 17.01700 1.000 29.70221 212 PHE A CA 1
ATOM 2859 C C . PHE A 1 201 ? 10.04700 -1.77000 17.82900 1.000 37.76402 212 PHE A C 1
ATOM 2860 O O . PHE A 1 201 ? 9.11600 -1.26200 18.46100 1.000 66.62575 212 PHE A O 1
ATOM 2877 N N A SER A 1 202 ? 11.27300 -1.24700 17.84100 0.830 33.44991 213 SER A N 1
ATOM 2878 N N B SER A 1 202 ? 11.26900 -1.23300 17.81300 0.170 33.94614 213 SER A N 1
ATOM 2879 C CA A SER A 1 202 ? 11.51200 0.01300 18.53300 0.830 37.77005 213 SER A CA 1
ATOM 2880 C CA B SER A 1 202 ? 11.53200 0.00800 18.53200 0.170 37.83119 213 SER A CA 1
ATOM 2881 C C A SER A 1 202 ? 10.64000 1.12400 17.96300 0.830 40.43910 213 SER A C 1
ATOM 2882 C C B SER A 1 202 ? 10.74100 1.17200 17.94600 0.170 37.98380 213 SER A C 1
ATOM 2883 O O A SER A 1 202 ? 10.11900 1.96500 18.70900 0.830 38.92736 213 SER A O 1
ATOM 2884 O O B SER A 1 202 ? 10.37800 2.10400 18.67400 0.170 42.39876 213 SER A O 1
ATOM 2899 N N . LEU A 1 203 ? 10.45800 1.13700 16.64200 1.000 32.16741 214 LEU A N 1
ATOM 2900 C CA . LEU A 1 203 ? 9.73000 2.22900 16.00500 1.000 38.08961 214 LEU A CA 1
ATOM 2901 C C . LEU A 1 203 ? 8.22500 2.12000 16.21900 1.000 44.03604 214 LEU A C 1
ATOM 2902 O O . LEU A 1 203 ? 7.55400 3.14200 16.39400 1.000 40.50372 214 LEU A O 1
ATOM 2919 N N . ASP A 1 204 ? 7.65800 0.90200 16.20500 1.000 35.76780 215 ASP A N 1
ATOM 2920 C CA . ASP A 1 204 ? 6.20400 0.79700 16.30400 1.000 48.88135 215 ASP A CA 1
ATOM 2921 C C . ASP A 1 204 ? 5.74000 -0.52500 16.90900 1.000 52.73214 215 ASP A C 1
ATOM 2922 O O . ASP A 1 204 ? 4.66400 -1.02000 16.55600 1.000 51.10422 215 ASP A O 1
ATOM 2931 N N . GLY A 1 205 ? 6.51000 -1.09300 17.83300 1.000 49.65890 216 GLY A N 1
ATOM 2932 C CA . GLY A 1 205 ? 6.05400 -2.28300 18.53300 1.000 46.33489 216 GLY A CA 1
ATOM 2933 C C . GLY A 1 205 ? 5.69500 -3.40700 17.58400 1.000 42.40602 216 GLY A C 1
ATOM 2934 O O . GLY A 1 205 ? 6.32000 -3.59600 16.53400 1.000 37.46695 216 GLY A O 1
ATOM 2938 N N . GLU A 1 206 ? 4.66200 -4.16900 17.95700 1.000 49.72878 217 GLU A N 1
ATOM 2939 C CA . GLU A 1 206 ? 4.27500 -5.34200 17.17800 1.000 68.67860 217 GLU A CA 1
ATOM 2940 C C . GLU A 1 206 ? 3.75000 -4.96100 15.79900 1.000 62.55611 217 GLU A C 1
ATOM 2941 O O . GLU A 1 206 ? 3.92700 -5.72100 14.83900 1.000 59.32279 217 GLU A O 1
ATOM 2945 N N . GLU A 1 207 ? 3.10500 -3.79900 15.67500 1.000 60.45483 218 GLU A N 1
ATOM 2946 C CA . GLU A 1 207 ? 2.64400 -3.35300 14.36500 1.000 59.94970 218 GLU A CA 1
ATOM 2947 C C . GLU A 1 207 ? 3.81400 -3.07900 13.43100 1.000 57.92622 218 GLU A C 1
ATOM 2948 O O . GLU A 1 207 ? 3.69700 -3.27200 12.21300 1.000 49.56810 218 GLU A O 1
ATOM 2952 N N . GLY A 1 208 ? 4.94400 -2.62900 13.98000 1.000 51.90013 219 GLY A N 1
ATOM 2953 C CA . GLY A 1 208 ? 6.11800 -2.40600 13.15500 1.000 39.10598 219 GLY A CA 1
ATOM 2954 C C . GLY A 1 208 ? 6.54500 -3.66000 12.42100 1.000 33.12837 219 GLY A C 1
ATOM 2955 O O . GLY A 1 208 ? 6.93800 -3.60700 11.25300 1.000 31.13539 219 GLY A O 1
ATOM 2959 N N . LEU A 1 209 ? 6.45400 -4.81000 13.08500 1.000 34.85002 220 LEU A N 1
ATOM 2960 C CA . LEU A 1 209 ? 6.88000 -6.05300 12.45200 1.000 36.65905 220 LEU A CA 1
ATOM 2961 C C . LEU A 1 209 ? 6.03600 -6.36700 11.22500 1.000 35.73254 220 LEU A C 1
ATOM 2962 O O . LEU A 1 209 ? 6.52600 -7.00200 10.28600 1.000 38.48670 220 LEU A O 1
ATOM 2978 N N . SER A 1 210 ? 4.78000 -5.91600 11.20100 1.000 38.09369 221 SER A N 1
ATOM 2979 C CA . SER A 1 210 ? 3.90900 -6.11400 10.04600 1.000 38.89532 221 SER A CA 1
ATOM 2980 C C . SER A 1 210 ? 4.22100 -5.16800 8.89300 1.000 43.08771 221 SER A C 1
ATOM 2981 O O . SER A 1 210 ? 3.56200 -5.25400 7.85100 1.000 37.45896 221 SER A O 1
ATOM 2989 N N . GLU A 1 211 ? 5.19900 -4.27400 9.04800 1.000 33.76067 222 GLU A N 1
ATOM 2990 C CA . GLU A 1 211 ? 5.66200 -3.42800 7.95900 1.000 33.66818 222 GLU A CA 1
ATOM 2991 C C . GLU A 1 211 ? 6.90500 -3.99800 7.28700 1.000 29.34157 222 GLU A C 1
ATOM 2992 O O . GLU A 1 211 ? 7.64800 -3.26100 6.62300 1.000 28.08241 222 GLU A O 1
ATOM 3004 N N . VAL A 1 212 ? 7.13300 -5.29900 7.44000 1.000 27.61433 223 VAL A N 1
ATOM 3005 C CA . VAL A 1 212 ? 8.19100 -6.02100 6.74400 1.000 29.05748 223 VAL A CA 1
ATOM 3006 C C . VAL A 1 212 ? 7.51800 -6.98800 5.78300 1.000 25.97730 223 VAL A C 1
ATOM 3007 O O . VAL A 1 212 ? 6.71300 -7.82700 6.20500 1.000 30.66518 223 VAL A O 1
ATOM 3020 N N . PHE A 1 213 ? 7.84500 -6.86900 4.49700 1.000 25.63753 224 PHE A N 1
ATOM 3021 C CA . PHE A 1 213 ? 7.13600 -7.56600 3.43400 1.000 29.19494 224 PHE A CA 1
ATOM 3022 C C . PHE A 1 213 ? 8.10800 -8.37900 2.59100 1.000 26.85849 224 PHE A C 1
ATOM 3023 O O . PHE A 1 213 ? 9.30000 -8.07200 2.50900 1.000 26.16764 224 PHE A O 1
ATOM 3040 N N . THR A 1 214 ? 7.58100 -9.41800 1.95000 1.000 27.68630 225 THR A N 1
ATOM 3041 C CA . THR A 1 214 ? 8.33000 -10.13000 0.92800 1.000 26.07906 225 THR A CA 1
ATOM 3042 C C . THR A 1 214 ? 8.11500 -9.45300 -0.42000 1.000 25.89187 225 THR A C 1
ATOM 3043 O O . THR A 1 214 ? 7.10300 -8.78500 -0.64400 1.000 28.63006 225 THR A O 1
ATOM 3054 N N . PHE A 1 215 ? 9.08900 -9.62400 -1.32000 1.000 25.07093 226 PHE A N 1
ATOM 3055 C CA . PHE A 1 215 ? 8.93100 -9.10900 -2.67700 1.000 30.86807 226 PHE A CA 1
ATOM 3056 C C . PHE A 1 215 ? 7.68400 -9.68300 -3.33600 1.000 30.24202 226 PHE A C 1
ATOM 3057 O O . PHE A 1 215 ? 6.93200 -8.95900 -3.99700 1.000 30.76771 226 PHE A O 1
ATOM 3074 N N . ARG A 1 216 ? 7.44700 -10.98600 -3.16600 1.000 29.32990 227 ARG A N 1
ATOM 3075 C CA . ARG A 1 216 ? 6.30200 -11.62600 -3.81300 1.000 33.32017 227 ARG A CA 1
ATOM 3076 C C . ARG A 1 216 ? 4.98700 -11.03300 -3.32100 1.000 32.19435 227 ARG A C 1
ATOM 3077 O O . ARG A 1 216 ? 4.08400 -10.75100 -4.11900 1.000 32.45707 227 ARG A O 1
ATOM 3084 N N . ASP A 1 217 ? 4.86000 -10.83800 -2.00800 1.000 31.56749 228 ASP A N 1
ATOM 3085 C CA . ASP A 1 217 ? 3.64600 -10.24400 -1.46400 1.000 36.85203 228 ASP A CA 1
ATOM 3086 C C . ASP A 1 217 ? 3.45300 -8.82400 -1.98300 1.000 30.73567 228 ASP A C 1
ATOM 3087 O O . ASP A 1 217 ? 2.34400 -8.43800 -2.36500 1.000 31.36148 228 ASP A O 1
ATOM 3096 N N . ALA A 1 218 ? 4.52500 -8.03500 -2.00600 1.000 30.92716 229 ALA A N 1
ATOM 3097 C CA . ALA A 1 218 ? 4.42700 -6.65400 -2.47000 1.000 27.87236 229 ALA A CA 1
ATOM 3098 C C . ALA A 1 218 ? 4.05600 -6.59300 -3.94800 1.000 29.40145 229 ALA A C 1
ATOM 3099 O O . ALA A 1 218 ? 3.22400 -5.77200 -4.35300 1.000 31.86432 229 ALA A O 1
ATOM 3106 N N . LEU A 1 219 ? 4.68200 -7.43600 -4.77200 1.000 31.50796 230 LEU A N 1
ATOM 3107 C CA . LEU A 1 219 ? 4.33700 -7.48100 -6.19200 1.000 37.88335 230 LEU A CA 1
ATOM 3108 C C . LEU A 1 219 ? 2.85800 -7.77800 -6.39100 1.000 34.69391 230 LEU A C 1
ATOM 3109 O O . LEU A 1 219 ? 2.19500 -7.13600 -7.21300 1.000 37.09168 230 LEU A O 1
ATOM 3125 N N . GLU A 1 220 ? 2.32100 -8.74700 -5.64700 1.000 33.74869 231 GLU A N 1
ATOM 3126 C CA . GLU A 1 220 ? 0.90800 -9.09000 -5.79400 1.000 41.75482 231 GLU A CA 1
ATOM 3127 C C . GLU A 1 220 ? 0.02100 -7.90700 -5.44500 1.000 36.22997 231 GLU A C 1
ATOM 3128 O O . GLU A 1 220 ? -0.95600 -7.62900 -6.14600 1.000 44.90290 231 GLU A O 1
ATOM 3135 N N . ARG A 1 221 ? 0.35200 -7.18600 -4.37300 1.000 34.51916 232 ARG A N 1
ATOM 3136 C CA . ARG A 1 221 ? -0.44500 -6.02600 -3.99100 1.000 39.64449 232 ARG A CA 1
ATOM 3137 C C . ARG A 1 221 ? -0.32400 -4.90600 -5.01500 1.000 38.17766 232 ARG A C 1
ATOM 3138 O O . ARG A 1 221 ? -1.31400 -4.23700 -5.32700 1.000 39.08841 232 ARG A O 1
ATOM 3159 N N . LEU A 1 222 ? 0.87500 -4.69600 -5.55800 1.000 33.59771 233 LEU A N 1
ATOM 3160 C CA . LEU A 1 222 ? 1.14300 -3.54700 -6.41200 1.000 38.77754 233 LEU A CA 1
ATOM 3161 C C . LEU A 1 222 ? 0.88300 -3.80400 -7.89600 1.000 41.49037 233 LEU A C 1
ATOM 3162 O O . LEU A 1 222 ? 0.88400 -2.84800 -8.67700 1.000 43.81743 233 LEU A O 1
ATOM 3178 N N . SER A 1 223 ? 0.66500 -5.05200 -8.31400 1.000 43.73862 234 SER A N 1
ATOM 3179 C CA . SER A 1 223 ? 0.59100 -5.37500 -9.74400 1.000 49.41798 234 SER A CA 1
ATOM 3180 C C . SER A 1 223 ? -0.83500 -5.14200 -10.24200 1.000 51.92336 234 SER A C 1
ATOM 3181 O O . SER A 1 223 ? -1.62600 -6.06700 -10.43100 1.000 66.65544 234 SER A O 1
ATOM 3185 N N . ILE A 1 224 ? -1.15200 -3.86700 -10.48600 1.000 45.61153 235 ILE A N 1
ATOM 3186 C CA . ILE A 1 224 ? -2.51100 -3.45800 -10.83600 1.000 52.90839 235 ILE A CA 1
ATOM 3187 C C . ILE A 1 224 ? -2.68200 -3.14400 -12.31600 1.000 66.17909 235 ILE A C 1
ATOM 3188 O O . ILE A 1 224 ? -3.82800 -3.03000 -12.78100 1.000 67.10380 235 ILE A O 1
ATOM 3204 N N . PHE A 1 225 ? -1.59300 -2.98900 -13.06800 1.000 56.47361 236 PHE A N 1
ATOM 3205 C CA . PHE A 1 225 ? -1.69400 -2.69300 -14.49200 1.000 66.25458 236 PHE A CA 1
ATOM 3206 C C . PHE A 1 225 ? -1.77800 -3.94400 -15.35500 1.000 53.01257 236 PHE A C 1
ATOM 3207 O O . PHE A 1 225 ? -2.18800 -3.84700 -16.51700 1.000 55.52675 236 PHE A O 1
ATOM 3224 N N . LYS A 1 226 ? -1.40400 -5.10200 -14.81500 1.000 67.36810 237 LYS A N 1
ATOM 3225 C CA . LYS A 1 226 ? -1.44500 -6.37000 -15.54000 1.000 80.65857 237 LYS A CA 1
ATOM 3226 C C . LYS A 1 226 ? -0.27900 -6.46900 -16.52000 1.000 97.58996 237 LYS A C 1
ATOM 3227 O O . LYS A 1 226 ? 0.86000 -6.71900 -16.12100 1.000 117.29228 237 LYS A O 1
ATOM 3231 N N . MET B 1 1 ? 30.07500 -23.10900 21.07700 1.000 139.18799 -6 MET B N 1
ATOM 3232 C CA . MET B 1 1 ? 29.07000 -24.20000 21.23500 1.000 122.07654 -6 MET B CA 1
ATOM 3233 C C . MET B 1 1 ? 28.51400 -24.21800 22.65600 1.000 100.00525 -6 MET B C 1
ATOM 3234 O O . MET B 1 1 ? 28.67000 -23.25400 23.41000 1.000 96.58570 -6 MET B O 1
ATOM 3250 N N . HIS B 1 2 ? 27.87100 -25.32700 23.01600 1.000 88.45935 -5 HIS B N 1
ATOM 3251 C CA . HIS B 1 2 ? 27.26400 -25.48900 24.33100 1.000 100.29984 -5 HIS B CA 1
ATOM 3252 C C . HIS B 1 2 ? 28.30100 -26.05800 25.29500 1.000 79.50278 -5 HIS B C 1
ATOM 3253 O O . HIS B 1 2 ? 28.82500 -27.15600 25.07700 1.000 79.60312 -5 HIS B O 1
ATOM 3267 N N . HIS B 1 3 ? 28.59000 -25.30900 26.35600 1.000 77.86286 -4 HIS B N 1
ATOM 3268 C CA . HIS B 1 3 ? 29.68000 -25.63200 27.26700 1.000 75.76539 -4 HIS B CA 1
ATOM 3269 C C . HIS B 1 3 ? 29.21100 -26.57900 28.36300 1.000 78.83743 -4 HIS B C 1
ATOM 3270 O O . HIS B 1 3 ? 28.16800 -26.35600 28.98700 1.000 81.49945 -4 HIS B O 1
ATOM 3284 N N . HIS B 1 4 ? 29.99400 -27.62800 28.59500 1.000 78.91230 -3 HIS B N 1
ATOM 3285 C CA . HIS B 1 4 ? 29.78100 -28.54900 29.69700 1.000 81.97802 -3 HIS B CA 1
ATOM 3286 C C . HIS B 1 4 ? 31.06700 -28.64000 30.50800 1.000 79.88391 -3 HIS B C 1
ATOM 3287 O O . HIS B 1 4 ? 32.16100 -28.35400 30.01300 1.000 76.58843 -3 HIS B O 1
ATOM 3301 N N . HIS B 1 5 ? 30.92100 -29.02800 31.77400 1.000 82.20371 -2 HIS B N 1
ATOM 3302 C CA . HIS B 1 5 ? 32.06300 -29.20000 32.66700 1.000 81.11770 -2 HIS B CA 1
ATOM 3303 C C . HIS B 1 5 ? 32.81500 -27.88900 32.88900 1.000 76.81101 -2 HIS B C 1
ATOM 3304 O O . HIS B 1 5 ? 34.03600 -27.88600 33.06500 1.000 74.77928 -2 HIS B O 1
ATOM 3318 N N . HIS B 1 6 ? 32.10600 -26.76200 32.86700 1.000 103.33690 -1 HIS B N 1
ATOM 3319 C CA . HIS B 1 6 ? 32.69900 -25.47800 33.22300 1.000 103.34413 -1 HIS B CA 1
ATOM 3320 C C . HIS B 1 6 ? 31.72300 -24.71700 34.10400 1.000 103.22483 -1 HIS B C 1
ATOM 3321 O O . HIS B 1 6 ? 30.57700 -24.48100 33.70700 1.000 109.76925 -1 HIS B O 1
ATOM 3335 N N . HIS B 1 7 ? 32.18400 -24.33100 35.28800 1.000 110.67222 0 HIS B N 1
ATOM 3336 C CA . HIS B 1 7 ? 31.36400 -23.60800 36.25000 1.000 113.70745 0 HIS B CA 1
ATOM 3337 C C . HIS B 1 7 ? 31.93900 -22.22100 36.51200 1.000 79.26254 0 HIS B C 1
ATOM 3338 O O . HIS B 1 7 ? 31.90600 -21.35100 35.64400 1.000 75.09821 0 HIS B O 1
ATOM 3342 N N . ALA B 1 11 ? 31.61400 -14.25100 40.00900 1.000 106.27992 4 ALA B N 1
ATOM 3343 C CA . ALA B 1 11 ? 32.01000 -12.85000 40.09800 1.000 112.23433 4 ALA B CA 1
ATOM 3344 C C . ALA B 1 11 ? 31.24400 -12.14600 41.21100 1.000 111.34573 4 ALA B C 1
ATOM 3345 O O . ALA B 1 11 ? 30.04100 -11.91400 41.09500 1.000 115.18425 4 ALA B O 1
ATOM 3351 N N . ALA B 1 12 ? 31.94700 -11.80900 42.29200 1.000 99.83168 5 ALA B N 1
ATOM 3352 C CA . ALA B 1 12 ? 31.32800 -11.12000 43.41700 1.000 104.22959 5 ALA B CA 1
ATOM 3353 C C . ALA B 1 12 ? 31.97500 -9.75900 43.63800 1.000 84.89107 5 ALA B C 1
ATOM 3354 O O . ALA B 1 12 ? 32.54400 -9.49700 44.70300 1.000 77.12969 5 ALA B O 1
ATOM 3361 N N . LYS B 1 13 ? 31.89700 -8.89300 42.63200 1.000 74.18974 6 LYS B N 1
ATOM 3362 C CA . LYS B 1 13 ? 32.34900 -7.51600 42.76100 1.000 68.11057 6 LYS B CA 1
ATOM 3363 C C . LYS B 1 13 ? 31.59200 -6.67300 41.74800 1.000 71.50340 6 LYS B C 1
ATOM 3364 O O . LYS B 1 13 ? 31.17300 -7.16800 40.69800 1.000 71.34910 6 LYS B O 1
ATOM 3374 N N . SER B 1 14 ? 31.42200 -5.39700 42.07500 1.000 63.94890 7 SER B N 1
ATOM 3375 C CA . SER B 1 14 ? 30.74600 -4.45800 41.20100 1.000 56.79171 7 SER B CA 1
ATOM 3376 C C . SER B 1 14 ? 31.69900 -3.33800 40.81100 1.000 54.89202 7 SER B C 1
ATOM 3377 O O . SER B 1 14 ? 32.75600 -3.14400 41.42000 1.000 52.27585 7 SER B O 1
ATOM 3385 N N . ALA B 1 15 ? 31.30900 -2.61200 39.77000 1.000 33.62018 8 ALA B N 1
ATOM 3386 C CA . ALA B 1 15 ? 32.01200 -1.42500 39.31200 1.000 52.45236 8 ALA B CA 1
ATOM 3387 C C . ALA B 1 15 ? 31.06800 -0.24200 39.45000 1.000 47.53173 8 ALA B C 1
ATOM 3388 O O . ALA B 1 15 ? 29.93900 -0.27800 38.94700 1.000 38.72952 8 ALA B O 1
ATOM 3395 N N . VAL B 1 16 ? 31.52900 0.79500 40.14000 1.000 36.58286 9 VAL B N 1
ATOM 3396 C CA . VAL B 1 16 ? 30.70600 1.94000 40.50200 1.000 36.25933 9 VAL B CA 1
ATOM 3397 C C . VAL B 1 16 ? 31.45400 3.20300 40.11100 1.000 40.99496 9 VAL B C 1
ATOM 3398 O O . VAL B 1 16 ? 32.61200 3.38500 40.50200 1.000 37.38329 9 VAL B O 1
ATOM 3411 N N . VAL B 1 17 ? 30.79900 4.07600 39.35600 1.000 30.55607 10 VAL B N 1
ATOM 3412 C CA . VAL B 1 17 ? 31.31700 5.41800 39.12400 1.000 33.41733 10 VAL B CA 1
ATOM 3413 C C . VAL B 1 17 ? 30.56100 6.37500 40.02600 1.000 29.08582 10 VAL B C 1
ATOM 3414 O O . VAL B 1 17 ? 29.32700 6.44300 39.97900 1.000 29.11689 10 VAL B O 1
ATOM 3427 N N . LEU B 1 18 ? 31.30200 7.10400 40.85100 1.000 26.15486 11 LEU B N 1
ATOM 3428 C CA . LEU B 1 18 ? 30.78200 8.27100 41.54900 1.000 23.31512 11 LEU B CA 1
ATOM 3429 C C . LEU B 1 18 ? 30.97100 9.45600 40.61200 1.000 23.17742 11 LEU B C 1
ATOM 3430 O O . LEU B 1 18 ? 32.10300 9.87700 40.35200 1.000 28.75624 11 LEU B O 1
ATOM 3446 N N . CYS B 1 19 ? 29.86700 9.95700 40.06500 1.000 28.27262 12 CYS B N 1
ATOM 3447 C CA . CYS B 1 19 ? 29.87900 11.01500 39.05400 1.000 34.02159 12 CYS B CA 1
ATOM 3448 C C . CYS B 1 19 ? 29.40800 12.27500 39.77000 1.000 31.16735 12 CYS B C 1
ATOM 3449 O O . CYS B 1 19 ? 28.20700 12.48800 39.95600 1.000 32.58339 12 CYS B O 1
ATOM 3457 N N . MET B 1 20 ? 30.36500 13.08800 40.20200 1.000 31.57929 13 MET B N 1
ATOM 3458 C CA . MET B 1 20 ? 30.10200 14.16500 41.13900 1.000 30.31982 13 MET B CA 1
ATOM 3459 C C . MET B 1 20 ? 30.12800 15.51700 40.43400 1.000 30.36966 13 MET B C 1
ATOM 3460 O O . MET B 1 20 ? 31.14100 15.89900 39.83900 1.000 28.00795 13 MET B O 1
ATOM 3474 N N . ASP B 1 21 ? 29.02200 16.24600 40.53800 1.000 29.40129 14 ASP B N 1
ATOM 3475 C CA . ASP B 1 21 ? 28.96200 17.63400 40.09300 1.000 33.78613 14 ASP B CA 1
ATOM 3476 C C . ASP B 1 21 ? 29.76700 18.49700 41.05500 1.000 35.41279 14 ASP B C 1
ATOM 3477 O O . ASP B 1 21 ? 29.48400 18.51300 42.25800 1.000 28.74223 14 ASP B O 1
ATOM 3486 N N . VAL B 1 22 ? 30.78400 19.18600 40.53500 1.000 27.59770 15 VAL B N 1
ATOM 3487 C CA . VAL B 1 22 ? 31.56700 20.15500 41.29100 1.000 35.17399 15 VAL B CA 1
ATOM 3488 C C . VAL B 1 22 ? 31.41000 21.55800 40.70500 1.000 38.01720 15 VAL B C 1
ATOM 3489 O O . VAL B 1 22 ? 32.22900 22.43900 40.96200 1.000 44.04179 15 VAL B O 1
ATOM 3502 N N . GLY B 1 23 ? 30.35200 21.77400 39.92700 1.000 33.96707 16 GLY B N 1
ATOM 3503 C CA . GLY B 1 23 ? 30.15800 23.05400 39.27900 1.000 34.52709 16 GLY B CA 1
ATOM 3504 C C . GLY B 1 23 ? 29.91800 24.17700 40.26900 1.000 38.21445 16 GLY B C 1
ATOM 3505 O O . GLY B 1 23 ? 29.64000 23.96500 41.45100 1.000 34.02029 16 GLY B O 1
ATOM 3509 N N . LEU B 1 24 ? 30.01900 25.39900 39.74500 1.000 35.85891 17 LEU B N 1
ATOM 3510 C CA . LEU B 1 24 ? 29.94000 26.60500 40.56600 1.000 41.31746 17 LEU B CA 1
ATOM 3511 C C . LEU B 1 24 ? 28.73700 26.57700 41.50600 1.000 42.69576 17 LEU B C 1
ATOM 3512 O O . LEU B 1 24 ? 28.86300 26.87100 42.69900 1.000 48.76924 17 LEU B O 1
ATOM 3528 N N . ALA B 1 25 ? 27.55900 26.22100 40.98600 1.000 39.98095 18 ALA B N 1
ATOM 3529 C CA . ALA B 1 25 ? 26.34700 26.26900 41.80000 1.000 35.22128 18 ALA B CA 1
ATOM 3530 C C . ALA B 1 25 ? 26.38100 25.28800 42.96700 1.000 32.35882 18 ALA B C 1
ATOM 3531 O O . ALA B 1 25 ? 25.66400 25.49600 43.95100 1.000 38.91960 18 ALA B O 1
ATOM 3538 N N . MET B 1 26 ? 27.18200 24.22300 42.88100 1.000 32.05471 19 MET B N 1
ATOM 3539 C CA . MET B 1 26 ? 27.29100 23.29000 43.99800 1.000 36.48951 19 MET B CA 1
ATOM 3540 C C . MET B 1 26 ? 27.86100 23.95500 45.24100 1.000 32.25695 19 MET B C 1
ATOM 3541 O O . MET B 1 26 ? 27.64900 23.44900 46.35000 1.000 29.35326 19 MET B O 1
ATOM 3555 N N . SER B 1 27 ? 28.58100 25.06900 45.07400 1.000 32.11297 20 SER B N 1
ATOM 3556 C CA . SER B 1 27 ? 29.14200 25.84300 46.17300 1.000 42.28201 20 SER B CA 1
ATOM 3557 C C . SER B 1 27 ? 28.14600 26.80300 46.79800 1.000 40.29758 20 SER B C 1
ATOM 3558 O O . SER B 1 27 ? 28.46000 27.40800 47.82800 1.000 44.03355 20 SER B O 1
ATOM 3566 N N A HIS B 1 28 ? 26.97400 26.96400 46.19200 0.530 38.43735 21 HIS B N 1
ATOM 3567 N N B HIS B 1 28 ? 26.96100 26.96500 46.22000 0.470 38.41373 21 HIS B N 1
ATOM 3568 C CA A HIS B 1 28 ? 25.94900 27.86400 46.69900 0.530 41.14603 21 HIS B CA 1
ATOM 3569 C CA B HIS B 1 28 ? 25.99300 27.93200 46.72200 0.470 41.28226 21 HIS B CA 1
ATOM 3570 C C A HIS B 1 28 ? 25.21500 27.20200 47.85700 0.530 41.23854 21 HIS B C 1
ATOM 3571 C C B HIS B 1 28 ? 25.14000 27.28500 47.80600 0.470 41.90807 21 HIS B C 1
ATOM 3572 O O A HIS B 1 28 ? 24.75400 26.06200 47.73900 0.530 37.34042 21 HIS B O 1
ATOM 3573 O O B HIS B 1 28 ? 24.51700 26.24200 47.57900 0.470 40.82256 21 HIS B O 1
ATOM 3600 N N . SER B 1 29 ? 25.12300 27.90400 48.98300 1.000 45.87459 22 SER B N 1
ATOM 3601 C CA . SER B 1 29 ? 24.28900 27.45100 50.08600 1.000 38.93499 22 SER B CA 1
ATOM 3602 C C . SER B 1 29 ? 22.87400 27.97200 49.88800 1.000 46.01117 22 SER B C 1
ATOM 3603 O O . SER B 1 29 ? 22.66900 29.17600 49.71100 1.000 51.61825 22 SER B O 1
ATOM 3612 N N . ASN B 1 30 ? 21.89600 27.08100 49.95800 1.000 39.42235 23 ASN B N 1
ATOM 3613 C CA . ASN B 1 30 ? 20.52500 27.51100 49.79100 1.000 43.51379 23 ASN B CA 1
ATOM 3614 C C . ASN B 1 30 ? 19.95900 27.97500 51.12300 1.000 40.43540 23 ASN B C 1
ATOM 3615 O O . ASN B 1 30 ? 19.46900 27.17600 51.92100 1.000 45.32456 23 ASN B O 1
ATOM 3626 N N . GLN B 1 31 ? 20.02400 29.28400 51.34600 1.000 39.09490 24 GLN B N 1
ATOM 3627 C CA . GLN B 1 31 ? 19.48600 29.89100 52.56300 1.000 40.90520 24 GLN B CA 1
ATOM 3628 C C . GLN B 1 31 ? 20.05400 29.33000 53.86600 1.000 39.91266 24 GLN B C 1
ATOM 3629 O O . GLN B 1 31 ? 19.31700 29.13400 54.83300 1.000 41.33501 24 GLN B O 1
ATOM 3643 N N . GLY B 1 32 ? 21.35600 29.07700 53.89900 1.000 38.46171 25 GLY B N 1
ATOM 3644 C CA . GLY B 1 32 ? 21.98500 28.56500 55.07900 1.000 39.09545 25 GLY B CA 1
ATOM 3645 C C . GLY B 1 32 ? 22.24100 27.08400 55.11700 1.000 40.25571 25 GLY B C 1
ATOM 3646 O O . GLY B 1 32 ? 23.02600 26.63800 55.89800 1.000 37.48741 25 GLY B O 1
ATOM 3650 N N . LYS B 1 33 ? 21.55400 26.34300 54.27400 1.000 35.27704 26 LYS B N 1
ATOM 3651 C CA . LYS B 1 33 ? 21.75200 24.90400 54.22800 1.000 36.92754 26 LYS B CA 1
ATOM 3652 C C . LYS B 1 33 ? 23.17200 24.58100 53.78300 1.000 37.84157 26 LYS B C 1
ATOM 3653 O O . LYS B 1 33 ? 23.79800 25.33300 53.03100 1.000 35.35997 26 LYS B O 1
ATOM 3663 N N . GLU B 1 34 ? 23.68300 23.45000 54.26600 1.000 31.58352 27 GLU B N 1
ATOM 3664 C CA . GLU B 1 34 ? 24.96300 22.95200 53.79100 1.000 28.92429 27 GLU B CA 1
ATOM 3665 C C . GLU B 1 34 ? 24.94600 22.90600 52.27000 1.000 36.04318 27 GLU B C 1
ATOM 3666 O O . GLU B 1 34 ? 23.95000 22.50400 51.66100 1.000 32.07868 27 GLU B O 1
ATOM 3678 N N . SER B 1 35 ? 26.04000 23.35000 51.65400 1.000 31.02729 28 SER B N 1
ATOM 3679 C CA . SER B 1 35 ? 26.07000 23.43500 50.20400 1.000 36.22015 28 SER B CA 1
ATOM 3680 C C . SER B 1 35 ? 25.92800 22.03700 49.60800 1.000 37.39301 28 SER B C 1
ATOM 3681 O O . SER B 1 35 ? 26.35200 21.04700 50.22000 1.000 29.87671 28 SER B O 1
ATOM 3689 N N . PRO B 1 36 ? 25.32900 21.91900 48.41800 1.000 30.28265 29 PRO B N 1
ATOM 3690 C CA . PRO B 1 36 ? 25.27200 20.59700 47.77900 1.000 24.83255 29 PRO B CA 1
ATOM 3691 C C . PRO B 1 36 ? 26.63900 19.95700 47.62900 1.000 28.12487 29 PRO B C 1
ATOM 3692 O O . PRO B 1 36 ? 26.75900 18.73000 47.74900 1.000 29.38061 29 PRO B O 1
ATOM 3703 N N . PHE B 1 37 ? 27.68100 20.75300 47.38600 1.000 28.62728 30 PHE B N 1
ATOM 3704 C CA . PHE B 1 37 ? 29.03400 20.20900 47.29500 1.000 28.19427 30 PHE B CA 1
ATOM 3705 C C . PHE B 1 37 ? 29.42600 19.46700 48.57000 1.000 24.62997 30 PHE B C 1
ATOM 3706 O O . PHE B 1 37 ? 29.91600 18.33300 48.51700 1.000 30.01799 30 PHE B O 1
ATOM 3723 N N . GLU B 1 38 ? 29.24100 20.10100 49.72800 1.000 27.44836 31 GLU B N 1
ATOM 3724 C CA . GLU B 1 38 ? 29.65300 19.47200 50.98300 1.000 25.19517 31 GLU B CA 1
ATOM 3725 C C . GLU B 1 38 ? 28.74700 18.30100 51.34000 1.000 29.40986 31 GLU B C 1
ATOM 3726 O O . GLU B 1 38 ? 29.21900 17.27800 51.85500 1.000 26.97600 31 GLU B O 1
ATOM 3738 N N . GLN B 1 39 ? 27.44200 18.42500 51.07800 1.000 27.62301 32 GLN B N 1
ATOM 3739 C CA . GLN B 1 39 ? 26.53100 17.30600 51.31900 1.000 31.05942 32 GLN B CA 1
ATOM 3740 C C . GLN B 1 39 ? 26.90100 16.11500 50.45200 1.000 24.63311 32 GLN B C 1
ATOM 3741 O O . GLN B 1 39 ? 26.93400 14.97200 50.92200 1.000 21.70887 32 GLN B O 1
ATOM 3755 N N . ALA B 1 40 ? 27.14600 16.36800 49.16400 1.000 25.90177 33 ALA B N 1
ATOM 3756 C CA . ALA B 1 40 ? 27.51000 15.29700 48.24300 1.000 28.08916 33 ALA B CA 1
ATOM 3757 C C . ALA B 1 40 ? 28.81900 14.63800 48.66100 1.000 27.14082 33 ALA B C 1
ATOM 3758 O O . ALA B 1 40 ? 28.93300 13.40600 48.66400 1.000 25.66662 33 ALA B O 1
ATOM 3765 N N . LYS B 1 41 ? 29.83100 15.44800 48.98800 1.000 24.28235 34 LYS B N 1
ATOM 3766 C CA . LYS B 1 41 ? 31.11300 14.89600 49.41500 1.000 24.97487 34 LYS B CA 1
ATOM 3767 C C . LYS B 1 41 ? 30.94300 14.01800 50.64800 1.000 25.24344 34 LYS B C 1
ATOM 3768 O O . LYS B 1 41 ? 31.52100 12.92800 50.72800 1.000 25.64875 34 LYS B O 1
ATOM 3787 N N . LYS B 1 42 ? 30.13900 14.46200 51.61600 1.000 29.90234 35 LYS B N 1
ATOM 3788 C CA . LYS B 1 42 ? 29.96400 13.67100 52.83100 1.000 27.79112 35 LYS B CA 1
ATOM 3789 C C . LYS B 1 42 ? 29.31200 12.32400 52.53000 1.000 31.45611 35 LYS B C 1
ATOM 3790 O O . LYS B 1 42 ? 29.68400 11.30200 53.12200 1.000 24.70727 35 LYS B O 1
ATOM 3800 N N . VAL B 1 43 ? 28.32400 12.29800 51.62700 1.000 24.17899 36 VAL B N 1
ATOM 3801 C CA . VAL B 1 43 ? 27.73000 11.02500 51.22700 1.000 20.77486 36 VAL B CA 1
ATOM 3802 C C . VAL B 1 43 ? 28.78900 10.14200 50.58700 1.000 23.07712 36 VAL B C 1
ATOM 3803 O O . VAL B 1 43 ? 28.92100 8.95400 50.90900 1.000 26.79292 36 VAL B O 1
ATOM 3816 N N . MET B 1 44 ? 29.54800 10.70900 49.65100 1.000 23.75741 37 MET B N 1
ATOM 3817 C CA . MET B 1 44 ? 30.60900 9.95100 48.99600 1.000 24.28341 37 MET B CA 1
ATOM 3818 C C . MET B 1 44 ? 31.58400 9.38500 50.01900 1.000 22.31290 37 MET B C 1
ATOM 3819 O O . MET B 1 44 ? 31.99900 8.22400 49.91800 1.000 23.20108 37 MET B O 1
ATOM 3833 N N . MET B 1 45 ? 31.94700 10.19200 51.01400 1.000 24.47353 38 MET B N 1
ATOM 3834 C CA . MET B 1 45 ? 32.92200 9.77900 52.02100 1.000 27.01754 38 MET B CA 1
ATOM 3835 C C . MET B 1 45 ? 32.39200 8.65300 52.90200 1.000 24.76191 38 MET B C 1
ATOM 3836 O O . MET B 1 45 ? 33.13800 7.72600 53.24400 1.000 23.33572 38 MET B O 1
ATOM 3850 N N . LEU B 1 46 ? 31.12400 8.72000 53.31400 1.000 22.22539 39 LEU B N 1
ATOM 3851 C CA . LEU B 1 46 ? 30.58000 7.61700 54.10200 1.000 22.74719 39 LEU B CA 1
ATOM 3852 C C . LEU B 1 46 ? 30.55700 6.33500 53.29100 1.000 22.90037 39 LEU B C 1
ATOM 3853 O O . LEU B 1 46 ? 30.90300 5.26300 53.80000 1.000 25.70766 39 LEU B O 1
ATOM 3869 N N . PHE B 1 47 ? 30.15400 6.42400 52.02400 1.000 22.29369 40 PHE B N 1
ATOM 3870 C CA . PHE B 1 47 ? 30.14000 5.24500 51.17300 1.000 23.44579 40 PHE B CA 1
ATOM 3871 C C . PHE B 1 47 ? 31.54500 4.69000 51.00300 1.000 25.04277 40 PHE B C 1
ATOM 3872 O O . PHE B 1 47 ? 31.77500 3.48600 51.16000 1.000 28.17662 40 PHE B O 1
ATOM 3889 N N . LEU B 1 48 ? 32.50600 5.56100 50.69800 1.000 24.47060 41 LEU B N 1
ATOM 3890 C CA . LEU B 1 48 ? 33.86300 5.09800 50.43400 1.000 27.30587 41 LEU B CA 1
ATOM 3891 C C . LEU B 1 48 ? 34.50100 4.52600 51.69400 1.000 29.40453 41 LEU B C 1
ATOM 3892 O O . LEU B 1 48 ? 35.21400 3.51800 51.63200 1.000 28.53185 41 LEU B O 1
ATOM 3908 N N . GLN B 1 49 ? 34.24700 5.14700 52.84900 1.000 29.93397 42 GLN B N 1
ATOM 3909 C CA . GLN B 1 49 ? 34.76300 4.59900 54.09900 1.000 29.98192 42 GLN B CA 1
ATOM 3910 C C . GLN B 1 49 ? 34.18600 3.21600 54.36700 1.000 26.95771 42 GLN B C 1
ATOM 3911 O O . GLN B 1 49 ? 34.91500 2.29300 54.74900 1.000 28.39457 42 GLN B O 1
ATOM 3925 N N . ARG B 1 50 ? 32.87600 3.04900 54.17100 1.000 26.23296 43 ARG B N 1
ATOM 3926 C CA . ARG B 1 50 ? 32.27100 1.73700 54.35800 1.000 30.79437 43 ARG B CA 1
ATOM 3927 C C . ARG B 1 50 ? 32.88700 0.71700 53.40900 1.000 35.49644 43 ARG B C 1
ATOM 3928 O O . ARG B 1 50 ? 33.17900 -0.41600 53.81100 1.000 33.74993 43 ARG B O 1
ATOM 3935 N N . GLN B 1 51 ? 33.10400 1.10500 52.14600 1.000 27.17427 44 GLN B N 1
ATOM 3936 C CA . GLN B 1 51 ? 33.76100 0.20800 51.19800 1.000 30.33681 44 GLN B CA 1
ATOM 3937 C C . GLN B 1 51 ? 35.16500 -0.16000 51.67100 1.000 29.63244 44 GLN B C 1
ATOM 3938 O O . GLN B 1 51 ? 35.54400 -1.33900 51.67000 1.000 33.56605 44 GLN B O 1
ATOM 3952 N N . VAL B 1 52 ? 35.96200 0.83900 52.05700 1.000 30.12288 45 VAL B N 1
ATOM 3953 C CA . VAL B 1 52 ? 37.34900 0.57400 52.43300 1.000 31.01978 45 VAL B CA 1
ATOM 3954 C C . VAL B 1 52 ? 37.40200 -0.21700 53.73300 1.000 33.79879 45 VAL B C 1
ATOM 3955 O O . VAL B 1 52 ? 38.11900 -1.21900 53.83600 1.000 37.21455 45 VAL B O 1
ATOM 3968 N N . PHE B 1 53 ? 36.64900 0.22200 54.74900 1.000 31.75305 46 PHE B N 1
ATOM 3969 C CA . PHE B 1 53 ? 36.76800 -0.39800 56.06700 1.000 33.34942 46 PHE B CA 1
ATOM 3970 C C . PHE B 1 53 ? 36.18800 -1.80800 56.08200 1.000 49.41782 46 PHE B C 1
ATOM 3971 O O . PHE B 1 53 ? 36.61100 -2.63800 56.89300 1.000 39.85510 46 PHE B O 1
ATOM 3988 N N . ALA B 1 54 ? 35.23000 -2.10200 55.19600 1.000 39.63494 47 ALA B N 1
ATOM 3989 C CA . ALA B 1 54 ? 34.68900 -3.45000 55.08700 1.000 40.69710 47 ALA B CA 1
ATOM 3990 C C . ALA B 1 54 ? 35.53100 -4.35100 54.19600 1.000 44.00950 47 ALA B C 1
ATOM 3991 O O . ALA B 1 54 ? 35.21900 -5.54100 54.08100 1.000 41.14878 47 ALA B O 1
ATOM 3998 N N . GLU B 1 55 ? 36.58400 -3.82000 53.57400 1.000 36.04816 48 GLU B N 1
ATOM 3999 C CA . GLU B 1 55 ? 37.44300 -4.59300 52.67600 1.000 45.88241 48 GLU B CA 1
ATOM 4000 C C . GLU B 1 55 ? 36.63700 -5.18500 51.52000 1.000 39.76038 48 GLU B C 1
ATOM 4001 O O . GLU B 1 55 ? 36.88400 -6.30600 51.07100 1.000 44.66940 48 GLU B O 1
ATOM 4013 N N . SER B 1 56 ? 35.66300 -4.41900 51.03900 1.000 37.50085 49 SER B N 1
ATOM 4014 C CA . SER B 1 56 ? 34.87800 -4.83000 49.88900 1.000 48.97487 49 SER B CA 1
ATOM 4015 C C . SER B 1 56 ? 35.76500 -4.96200 48.65600 1.000 45.87005 49 SER B C 1
ATOM 4016 O O . SER B 1 56 ? 36.78900 -4.28400 48.51900 1.000 35.82672 49 SER B O 1
ATOM 4024 N N . LYS B 1 57 ? 35.36800 -5.85900 47.75700 1.000 40.48775 50 LYS B N 1
ATOM 4025 C CA . LYS B 1 57 ? 36.09500 -6.08000 46.51400 1.000 37.64097 50 LYS B CA 1
ATOM 4026 C C . LYS B 1 57 ? 35.54800 -5.24600 45.36500 1.000 42.79993 50 LYS B C 1
ATOM 4027 O O . LYS B 1 57 ? 36.06700 -5.34000 44.24900 1.000 50.35316 50 LYS B O 1
ATOM 4034 N N . ASP B 1 58 ? 34.51400 -4.44600 45.60500 1.000 37.63564 51 ASP B N 1
ATOM 4035 C CA . ASP B 1 58 ? 33.97700 -3.58500 44.56400 1.000 39.01902 51 ASP B CA 1
ATOM 4036 C C . ASP B 1 58 ? 35.03000 -2.58000 44.11700 1.000 41.46599 51 ASP B C 1
ATOM 4037 O O . ASP B 1 58 ? 35.83300 -2.09300 44.91500 1.000 35.34082 51 ASP B O 1
ATOM 4046 N N . GLU B 1 59 ? 35.01500 -2.25700 42.82800 1.000 39.19201 52 GLU B N 1
ATOM 4047 C CA . GLU B 1 59 ? 35.90000 -1.24000 42.27900 1.000 37.93875 52 GLU B CA 1
ATOM 4048 C C . GLU B 1 59 ? 35.11300 0.03900 42.02900 1.000 37.22195 52 GLU B C 1
ATOM 4049 O O . GLU B 1 59 ? 33.94600 -0.00300 41.62300 1.000 37.42519 52 GLU B O 1
ATOM 4061 N N . ILE B 1 60 ? 35.76500 1.17500 42.26600 1.000 35.93156 53 ILE B N 1
ATOM 4062 C CA . ILE B 1 60 ? 35.11700 2.47900 42.31400 1.000 33.33314 53 ILE B CA 1
ATOM 4063 C C . ILE B 1 60 ? 35.93900 3.45700 41.49300 1.000 31.02853 53 ILE B C 1
ATOM 4064 O O . ILE B 1 60 ? 37.16000 3.54700 41.66500 1.000 35.93925 53 ILE B O 1
ATOM 4074 N N . ALA B 1 61 ? 35.26700 4.20200 40.62500 1.000 31.13692 54 ALA B N 1
ATOM 4075 C CA . ALA B 1 61 ? 35.85100 5.32200 39.90800 1.000 34.71849 54 ALA B CA 1
ATOM 4076 C C . ALA B 1 61 ? 35.17100 6.60400 40.36600 1.000 26.37519 54 ALA B C 1
ATOM 4077 O O . ALA B 1 61 ? 34.06000 6.58200 40.90300 1.000 27.85847 54 ALA B O 1
ATOM 4084 N N . VAL B 1 62 ? 35.84700 7.73100 40.16300 1.000 31.38164 55 VAL B N 1
ATOM 4085 C CA . VAL B 1 62 ? 35.28100 9.03300 40.49800 1.000 27.89043 55 VAL B CA 1
ATOM 4086 C C . VAL B 1 62 ? 35.47600 9.97000 39.31400 1.000 30.84978 55 VAL B C 1
ATOM 4087 O O . VAL B 1 62 ? 36.61400 10.24900 38.90800 1.000 29.61334 55 VAL B O 1
ATOM 4100 N N . VAL B 1 63 ? 34.36600 10.45900 38.77500 1.000 32.50082 56 VAL B N 1
ATOM 4101 C CA . VAL B 1 63 ? 34.35900 11.44700 37.70600 1.000 33.57062 56 VAL B CA 1
ATOM 4102 C C . VAL B 1 63 ? 33.79300 12.73800 38.27500 1.000 28.33661 56 VAL B C 1
ATOM 4103 O O . VAL B 1 63 ? 32.72800 12.73100 38.90600 1.000 30.78556 56 VAL B O 1
ATOM 4116 N N . LEU B 1 64 ? 34.51800 13.83300 38.07500 1.000 33.21377 57 LEU B N 1
ATOM 4117 C CA . LEU B 1 64 ? 34.10400 15.16500 38.49000 1.000 30.12069 57 LEU B CA 1
ATOM 4118 C C . LEU B 1 64 ? 33.76100 15.98600 37.25100 1.000 39.58469 57 LEU B C 1
ATOM 4119 O O . LEU B 1 64 ? 34.48500 15.93900 36.25100 1.000 33.29652 57 LEU B O 1
ATOM 4135 N N . TYR B 1 65 ? 32.65600 16.73100 37.29900 1.000 34.80334 58 TYR B N 1
ATOM 4136 C CA . TYR B 1 65 ? 32.29900 17.60000 36.18200 1.000 33.85292 58 TYR B CA 1
ATOM 4137 C C . TYR B 1 65 ? 32.00500 18.99600 36.70500 1.000 39.10092 58 TYR B C 1
ATOM 4138 O O . TYR B 1 65 ? 31.24400 19.16600 37.66400 1.000 36.74498 58 TYR B O 1
ATOM 4156 N N . GLY B 1 66 ? 32.63600 19.98400 36.07500 1.000 38.77116 59 GLY B N 1
ATOM 4157 C CA . GLY B 1 66 ? 32.73800 21.32700 36.60300 1.000 41.81335 59 GLY B CA 1
ATOM 4158 C C . GLY B 1 66 ? 34.13900 21.71000 37.02100 1.000 32.34895 59 GLY B C 1
ATOM 4159 O O . GLY B 1 66 ? 34.33000 22.81300 37.54800 1.000 49.36517 59 GLY B O 1
ATOM 4163 N N . THR B 1 67 ? 35.12700 20.84800 36.79300 1.000 42.24022 60 THR B N 1
ATOM 4164 C CA . THR B 1 67 ? 36.49300 21.14100 37.20500 1.000 43.30653 60 THR B CA 1
ATOM 4165 C C . THR B 1 67 ? 37.08500 22.24800 36.34000 1.000 46.72936 60 THR B C 1
ATOM 4166 O O . THR B 1 67 ? 36.72200 22.41700 35.17400 1.000 48.44022 60 THR B O 1
ATOM 4177 N N . ASP B 1 68 ? 38.00700 23.01200 36.93100 1.000 42.01810 61 ASP B N 1
ATOM 4178 C CA . ASP B 1 68 ? 38.66900 24.07800 36.18800 1.000 45.45464 61 ASP B CA 1
ATOM 4179 C C . ASP B 1 68 ? 39.51500 23.51700 35.05500 1.000 57.19301 61 ASP B C 1
ATOM 4180 O O . ASP B 1 68 ? 39.65300 24.15700 34.00700 1.000 61.19360 61 ASP B O 1
ATOM 4184 N N . THR B 1 69 ? 40.08600 22.33000 35.24600 1.000 52.04725 62 THR B N 1
ATOM 4185 C CA . THR B 1 69 ? 40.87100 21.65800 34.22500 1.000 54.15459 62 THR B CA 1
ATOM 4186 C C . THR B 1 69 ? 40.02600 20.58900 33.53100 1.000 40.26498 62 THR B C 1
ATOM 4187 O O . THR B 1 69 ? 38.86100 20.36200 33.86500 1.000 50.87784 62 THR B O 1
ATOM 4198 N N . THR B 1 70 ? 40.63400 19.92000 32.55200 1.000 46.22523 63 THR B N 1
ATOM 4199 C CA . THR B 1 70 ? 39.98200 18.88900 31.75300 1.000 43.30804 63 THR B CA 1
ATOM 4200 C C . THR B 1 70 ? 40.89600 17.67600 31.67800 1.000 58.05199 63 THR B C 1
ATOM 4201 O O . THR B 1 70 ? 42.06500 17.79800 31.29400 1.000 57.57565 63 THR B O 1
ATOM 4212 N N . ASP B 1 71 ? 40.36900 16.50700 32.03900 1.000 54.27311 64 ASP B N 1
ATOM 4213 C CA . ASP B 1 71 ? 41.20000 15.30200 32.07500 1.000 57.61734 64 ASP B CA 1
ATOM 4214 C C . ASP B 1 71 ? 40.29100 14.07700 31.92500 1.000 51.98662 64 ASP B C 1
ATOM 4215 O O . ASP B 1 71 ? 39.86900 13.48600 32.91600 1.000 41.11251 64 ASP B O 1
ATOM 4224 N N . ASN B 1 72 ? 40.01000 13.70300 30.67700 1.000 50.19328 65 ASN B N 1
ATOM 4225 C CA . ASN B 1 72 ? 39.28200 12.47000 30.42000 1.000 42.04520 65 ASN B CA 1
ATOM 4226 C C . ASN B 1 72 ? 39.66500 11.94800 29.04400 1.000 53.19827 65 ASN B C 1
ATOM 4227 O O . ASN B 1 72 ? 40.30200 12.63800 28.24100 1.000 49.19103 65 ASN B O 1
ATOM 4238 N N . ALA B 1 73 ? 39.26900 10.70200 28.78100 1.000 43.31353 66 ALA B N 1
ATOM 4239 C CA . ALA B 1 73 ? 39.71100 10.02200 27.57100 1.000 48.82734 66 ALA B CA 1
ATOM 4240 C C . ALA B 1 73 ? 39.09200 10.62500 26.31400 1.000 51.35285 66 ALA B C 1
ATOM 4241 O O . ALA B 1 73 ? 39.69200 10.55400 25.23600 1.000 54.13698 66 ALA B O 1
ATOM 4248 N N . LEU B 1 74 ? 37.90900 11.22500 26.42700 1.000 53.71880 67 LEU B N 1
ATOM 4249 C CA . LEU B 1 74 ? 37.16900 11.67800 25.25500 1.000 49.66775 67 LEU B CA 1
ATOM 4250 C C . LEU B 1 74 ? 37.44400 13.12900 24.88600 1.000 62.20798 67 LEU B C 1
ATOM 4251 O O . LEU B 1 74 ? 37.08300 13.55000 23.77900 1.000 66.88543 67 LEU B O 1
ATOM 4267 N N . ALA B 1 75 ? 38.06200 13.89900 25.77300 1.000 48.02729 68 ALA B N 1
ATOM 4268 C CA . ALA B 1 75 ? 38.22400 15.32600 25.53500 1.000 48.43519 68 ALA B CA 1
ATOM 4269 C C . ALA B 1 75 ? 39.03000 15.57500 24.26500 1.000 66.21781 68 ALA B C 1
ATOM 4270 O O . ALA B 1 75 ? 40.08700 14.97400 24.04800 1.000 82.16053 68 ALA B O 1
ATOM 4277 N N . ARG B 1 76 ? 38.51000 16.45900 23.42100 1.000 70.86429 69 ARG B N 1
ATOM 4278 C CA . ARG B 1 76 ? 39.17100 16.87900 22.19500 1.000 70.58156 69 ARG B CA 1
ATOM 4279 C C . ARG B 1 76 ? 38.57600 18.22100 21.81100 1.000 74.08743 69 ARG B C 1
ATOM 4280 O O . ARG B 1 76 ? 37.39400 18.47100 22.05400 1.000 70.68695 69 ARG B O 1
ATOM 4284 N N . GLU B 1 77 ? 39.40800 19.08300 21.22700 1.000 100.47678 70 GLU B N 1
ATOM 4285 C CA . GLU B 1 77 ? 38.97400 20.42500 20.85900 1.000 93.24858 70 GLU B CA 1
ATOM 4286 C C . GLU B 1 77 ? 38.16000 21.03600 21.99600 1.000 89.80253 70 GLU B C 1
ATOM 4287 O O . GLU B 1 77 ? 38.66900 21.18600 23.11200 1.000 88.63488 70 GLU B O 1
ATOM 4291 N N . ASP B 1 78 ? 36.89600 21.37500 21.73700 1.000 90.71545 71 ASP B N 1
ATOM 4292 C CA . ASP B 1 78 ? 36.00300 21.90700 22.75700 1.000 92.59193 71 ASP B CA 1
ATOM 4293 C C . ASP B 1 78 ? 35.01400 20.86300 23.26900 1.000 80.23024 71 ASP B C 1
ATOM 4294 O O . ASP B 1 78 ? 33.95700 21.22600 23.79600 1.000 79.62695 71 ASP B O 1
ATOM 4303 N N . GLN B 1 79 ? 35.33400 19.58000 23.12600 1.000 57.11418 72 GLN B N 1
ATOM 4304 C CA . GLN B 1 79 ? 34.44100 18.51000 23.54500 1.000 49.32573 72 GLN B CA 1
ATOM 4305 C C . GLN B 1 79 ? 34.79900 18.02600 24.94200 1.000 46.53315 72 GLN B C 1
ATOM 4306 O O . GLN B 1 79 ? 35.97800 17.89200 25.28300 1.000 114.82397 72 GLN B O 1
ATOM 4310 N N . TYR B 1 80 ? 33.76600 17.76400 25.74400 1.000 45.98851 73 TYR B N 1
ATOM 4311 C CA . TYR B 1 80 ? 33.92300 17.17200 27.07300 1.000 42.57007 73 TYR B CA 1
ATOM 4312 C C . TYR B 1 80 ? 34.86400 17.99800 27.94100 1.000 51.53627 73 TYR B C 1
ATOM 4313 O O . TYR B 1 80 ? 35.65700 17.46100 28.71900 1.000 59.37035 73 TYR B O 1
ATOM 4331 N N . GLU B 1 81 ? 34.75900 19.31600 27.82100 1.000 58.33211 74 GLU B N 1
ATOM 4332 C CA . GLU B 1 81 ? 35.52900 20.20800 28.67000 1.000 56.16511 74 GLU B CA 1
ATOM 4333 C C . GLU B 1 81 ? 35.07400 20.11900 30.12100 1.000 45.65697 74 GLU B C 1
ATOM 4334 O O . GLU B 1 81 ? 33.92500 19.78800 30.42500 1.000 45.49035 74 GLU B O 1
ATOM 4346 N N . ASN B 1 82 ? 36.00400 20.42100 31.02100 1.000 43.42338 75 ASN B N 1
ATOM 4347 C CA . ASN B 1 82 ? 35.70500 20.59800 32.44000 1.000 41.47339 75 ASN B CA 1
ATOM 4348 C C . ASN B 1 82 ? 35.13300 19.33200 33.06600 1.000 39.69905 75 ASN B C 1
ATOM 4349 O O . ASN B 1 82 ? 34.30700 19.39200 33.98000 1.000 38.00841 75 ASN B O 1
ATOM 4360 N N . ILE B 1 83 ? 35.60500 18.18300 32.59500 1.000 41.14704 76 ILE B N 1
ATOM 4361 C CA . ILE B 1 83 ? 35.26300 16.87900 33.14900 1.000 40.08449 76 ILE B CA 1
ATOM 4362 C C . ILE B 1 83 ? 36.57200 16.15700 33.42000 1.000 33.96827 76 ILE B C 1
ATOM 4363 O O . ILE B 1 83 ? 37.38600 15.98600 32.50400 1.000 36.00956 76 ILE B O 1
ATOM 4379 N N . SER B 1 84 ? 36.77400 15.72700 34.66800 1.000 37.30539 77 SER B N 1
ATOM 4380 C CA . SER B 1 84 ? 38.04300 15.15400 35.10400 1.000 44.88984 77 SER B CA 1
ATOM 4381 C C . SER B 1 84 ? 37.80400 13.79700 35.75000 1.000 34.28006 77 SER B C 1
ATOM 4382 O O . SER B 1 84 ? 36.94100 13.66800 36.62300 1.000 35.37174 77 SER B O 1
ATOM 4390 N N . VAL B 1 85 ? 38.55300 12.78900 35.31000 1.000 33.52273 78 VAL B N 1
ATOM 4391 C CA . VAL B 1 85 ? 38.53900 11.47400 35.94600 1.000 36.66663 78 VAL B CA 1
ATOM 4392 C C . VAL B 1 85 ? 39.51100 11.55000 37.12000 1.000 37.60976 78 VAL B C 1
ATOM 4393 O O . VAL B 1 85 ? 40.71900 11.38300 36.95400 1.000 41.74973 78 VAL B O 1
ATOM 4406 N N . HIS B 1 86 ? 38.98500 11.82800 38.30800 1.000 40.33500 79 HIS B N 1
ATOM 4407 C CA . HIS B 1 86 ? 39.83900 11.89000 39.48600 1.000 35.55220 79 HIS B CA 1
ATOM 4408 C C . HIS B 1 86 ? 40.42100 10.52400 39.81200 1.000 49.60093 79 HIS B C 1
ATOM 4409 O O . HIS B 1 86 ? 41.61800 10.40200 40.09800 1.000 59.79807 79 HIS B O 1
ATOM 4423 N N . ARG B 1 87 ? 39.59100 9.48700 39.76900 1.000 45.59647 80 ARG B N 1
ATOM 4424 C CA . ARG B 1 87 ? 39.98500 8.14200 40.16300 1.000 39.46142 80 ARG B CA 1
ATOM 4425 C C . ARG B 1 87 ? 39.48900 7.16700 39.11100 1.000 32.29894 80 ARG B C 1
ATOM 4426 O O . ARG B 1 87 ? 38.28400 7.09500 38.84500 1.000 31.24977 80 ARG B O 1
ATOM 4447 N N . HIS B 1 88 ? 40.41300 6.42100 38.52000 1.000 39.34082 81 HIS B N 1
ATOM 4448 C CA . HIS B 1 88 ? 40.04600 5.36700 37.59300 1.000 37.99439 81 HIS B CA 1
ATOM 4449 C C . HIS B 1 88 ? 39.55200 4.14300 38.36100 1.000 41.55832 81 HIS B C 1
ATOM 4450 O O . HIS B 1 88 ? 39.70500 4.03700 39.58100 1.000 43.81154 81 HIS B O 1
ATOM 4464 N N . LEU B 1 89 ? 38.93600 3.21700 37.63400 1.000 42.22955 82 LEU B N 1
ATOM 4465 C CA . LEU B 1 89 ? 38.26000 2.08800 38.26300 1.000 46.63957 82 LEU B CA 1
ATOM 4466 C C . LEU B 1 89 ? 39.28000 1.18700 38.94900 1.000 53.93296 82 LEU B C 1
ATOM 4467 O O . LEU B 1 89 ? 40.1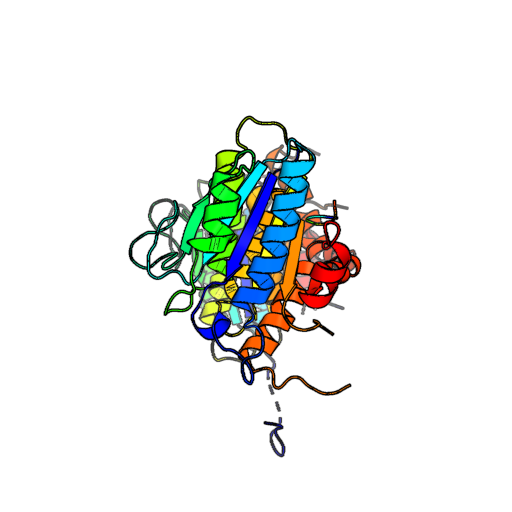4300 0.59900 38.29200 1.000 48.40212 82 LEU B O 1
ATOM 4483 N N . MET B 1 90 ? 39.17700 1.07600 40.26900 1.000 61.10041 83 MET B N 1
ATOM 4484 C CA . MET B 1 90 ? 40.05600 0.20900 41.04400 1.000 46.11130 83 MET B CA 1
ATOM 4485 C C . MET B 1 90 ? 39.51000 0.15600 42.46400 1.000 38.21026 83 MET B C 1
ATOM 4486 O O . MET B 1 90 ? 38.56900 0.87400 42.81200 1.000 35.03452 83 MET B O 1
ATOM 4500 N N . LEU B 1 91 ? 40.11400 -0.70200 43.27900 1.000 37.75940 84 LEU B N 1
ATOM 4501 C CA . LEU B 1 91 ? 39.74800 -0.76800 44.68600 1.000 35.14852 84 LEU B CA 1
ATOM 4502 C C . LEU B 1 91 ? 39.96900 0.59200 45.34600 1.000 32.35990 84 LEU B C 1
ATOM 4503 O O . LEU B 1 91 ? 40.97000 1.26100 45.06600 1.000 32.79891 84 LEU B O 1
ATOM 4519 N N . PRO B 1 92 ? 39.07400 1.02800 46.22700 1.000 31.67540 85 PRO B N 1
ATOM 4520 C CA . PRO B 1 92 ? 39.32900 2.25200 46.98900 1.000 29.57977 85 PRO B CA 1
ATOM 4521 C C . PRO B 1 92 ? 40.33800 1.99400 48.10000 1.000 35.33704 85 PRO B C 1
ATOM 4522 O O . PRO B 1 92 ? 40.59500 0.85300 48.49300 1.000 33.10707 85 PRO B O 1
ATOM 4533 N N . ASP B 1 93 ? 40.92700 3.07600 48.60300 1.000 33.54237 86 ASP B N 1
ATOM 4534 C CA . ASP B 1 93 ? 41.90000 2.94500 49.68200 1.000 26.34369 86 ASP B CA 1
ATOM 4535 C C . ASP B 1 93 ? 41.94300 4.23100 50.50200 1.000 34.01042 86 ASP B C 1
ATOM 4536 O O . ASP B 1 93 ? 41.29900 5.23000 50.16700 1.000 27.14787 86 ASP B O 1
ATOM 4545 N N . PHE B 1 94 ? 42.72700 4.19100 51.59500 1.000 33.36203 87 PHE B N 1
ATOM 4546 C CA . PHE B 1 94 ? 42.88000 5.35800 52.46200 1.000 31.60968 87 PHE B CA 1
ATOM 4547 C C . PHE B 1 94 ? 43.33100 6.57200 51.66500 1.000 39.87163 87 PHE B C 1
ATOM 4548 O O . PHE B 1 94 ? 42.93200 7.70800 51.95100 1.000 35.65463 87 PHE B O 1
ATOM 4565 N N . ASP B 1 95 ? 44.18000 6.34300 50.66500 1.000 42.93500 88 ASP B N 1
ATOM 4566 C CA . ASP B 1 95 ? 44.66700 7.42300 49.82000 1.000 42.47838 88 ASP B CA 1
ATOM 4567 C C . ASP B 1 95 ? 43.50900 8.15200 49.14900 1.000 36.00597 88 ASP B C 1
ATOM 4568 O O . ASP B 1 95 ? 43.43000 9.38600 49.17500 1.000 38.35367 88 ASP B O 1
ATOM 4577 N N . LEU B 1 96 ? 42.59300 7.39800 48.54000 1.000 32.08269 89 LEU B N 1
ATOM 4578 C CA . LEU B 1 96 ? 41.45400 8.01400 47.87500 1.000 30.25993 89 LEU B CA 1
ATOM 4579 C C . LEU B 1 96 ? 40.58800 8.78600 48.86400 1.000 34.96235 89 LEU B C 1
ATOM 4580 O O . LEU B 1 96 ? 40.09900 9.88000 48.55500 1.000 29.75531 89 LEU B O 1
ATOM 4596 N N . LEU B 1 97 ? 40.37600 8.22100 50.05300 1.000 36.57906 90 LEU B N 1
ATOM 4597 C CA . LEU B 1 97 ? 39.61700 8.91400 51.08800 1.000 29.32996 90 LEU B CA 1
ATOM 4598 C C . LEU B 1 97 ? 40.22500 10.27500 51.38300 1.000 29.00362 90 LEU B C 1
ATOM 4599 O O . LEU B 1 97 ? 39.52300 11.28800 51.42000 1.000 29.69882 90 LEU B O 1
ATOM 4615 N N . GLU B 1 98 ? 41.53500 10.31200 51.62000 1.000 29.20197 91 GLU B N 1
ATOM 4616 C CA . GLU B 1 98 ? 42.20000 11.58200 51.87500 1.000 30.84757 91 GLU B CA 1
ATOM 4617 C C . GLU B 1 98 ? 42.07900 12.51200 50.67300 1.000 33.09008 91 GLU B C 1
ATOM 4618 O O . GLU B 1 98 ? 41.96300 13.73100 50.83700 1.000 36.73972 91 GLU B O 1
ATOM 4630 N N . GLN B 1 99 ? 42.09900 11.95100 49.45100 1.000 30.87799 92 GLN B N 1
ATOM 4631 C CA . GLN B 1 99 ? 41.97700 12.78200 48.24100 1.000 39.33691 92 GLN B CA 1
ATOM 4632 C C . GLN B 1 99 ? 40.59900 13.41600 48.14500 1.000 29.78829 92 GLN B C 1
ATOM 4633 O O . GLN B 1 99 ? 40.48300 14.63300 47.97500 1.000 34.96271 92 GLN B O 1
ATOM 4647 N N . ILE B 1 100 ? 39.53700 12.61600 48.28800 1.000 30.40854 93 ILE B N 1
ATOM 4648 C CA . ILE B 1 100 ? 38.18200 13.16300 48.24200 1.000 34.52136 93 ILE B CA 1
ATOM 4649 C C . ILE B 1 100 ? 37.97900 14.16000 49.37500 1.000 39.72597 93 ILE B C 1
ATOM 4650 O O . ILE B 1 100 ? 37.33100 15.20100 49.20500 1.000 32.07956 93 ILE B O 1
ATOM 4666 N N . GLU B 1 101 ? 38.51500 13.85200 50.55400 1.000 30.33425 94 GLU B N 1
ATOM 4667 C CA . GLU B 1 101 ? 38.31000 14.72800 51.70100 1.000 40.35443 94 GLU B CA 1
ATOM 4668 C C . GLU B 1 101 ? 39.00700 16.06900 51.50200 1.000 38.79295 94 GLU B C 1
ATOM 4669 O O . GLU B 1 101 ? 38.40200 17.12500 51.70500 1.000 40.29541 94 GLU B O 1
ATOM 4681 N N . ASN B 1 102 ? 40.27900 16.04700 51.09400 1.000 40.22708 95 ASN B N 1
ATOM 4682 C CA . ASN B 1 102 ? 41.12100 17.23400 51.16100 1.000 45.76616 95 ASN B CA 1
ATOM 4683 C C . ASN B 1 102 ? 41.50900 17.82000 49.81000 1.000 47.30286 95 ASN B C 1
ATOM 4684 O O . ASN B 1 102 ? 41.86200 19.00100 49.75600 1.000 54.72368 95 ASN B O 1
ATOM 4695 N N . VAL B 1 103 ? 41.48400 17.03800 48.73600 1.000 39.37251 96 VAL B N 1
ATOM 4696 C CA . VAL B 1 103 ? 41.93200 17.53300 47.43500 1.000 46.41402 96 VAL B CA 1
ATOM 4697 C C . VAL B 1 103 ? 40.76500 18.06900 46.61400 1.000 41.30376 96 VAL B C 1
ATOM 4698 O O . VAL B 1 103 ? 40.79900 19.20600 46.13700 1.000 47.05411 96 VAL B O 1
ATOM 4711 N N . VAL B 1 104 ? 39.71700 17.26700 46.44700 1.000 36.38984 97 VAL B N 1
ATOM 4712 C CA . VAL B 1 104 ? 38.59500 17.65100 45.59300 1.000 34.13500 97 VAL B CA 1
ATOM 4713 C C . VAL B 1 104 ? 38.03800 18.98400 46.06900 1.000 37.83461 97 VAL B C 1
ATOM 4714 O O . VAL B 1 104 ? 37.63200 19.13000 47.22800 1.000 38.32656 97 VAL B O 1
ATOM 4727 N N . GLU B 1 105 ? 38.02300 19.96600 45.18000 1.000 43.30125 98 GLU B N 1
ATOM 4728 C CA . GLU B 1 105 ? 37.56600 21.30400 45.50400 1.000 40.74856 98 GLU B CA 1
ATOM 4729 C C . GLU B 1 105 ? 36.41400 21.70800 44.59100 1.000 44.26519 98 GLU B C 1
ATOM 4730 O O . GLU B 1 105 ? 36.22700 21.12900 43.51500 1.000 39.18556 98 GLU B O 1
ATOM 4734 N N . PRO B 1 106 ? 35.62000 22.69700 44.99500 1.000 38.62693 99 PRO B N 1
ATOM 4735 C CA . PRO B 1 106 ? 34.57200 23.20000 44.10100 1.000 35.28508 99 PRO B CA 1
ATOM 4736 C C . PRO B 1 106 ? 35.17400 23.85000 42.86500 1.000 42.53026 99 PRO B C 1
ATOM 4737 O O . PRO B 1 106 ? 36.21000 24.51700 42.93000 1.000 92.45772 99 PRO B O 1
ATOM 4748 N N . GLY B 1 107 ? 34.51500 23.64000 41.72700 1.000 39.05819 100 GLY B N 1
ATOM 4749 C CA . GLY B 1 107 ? 34.96100 24.20300 40.47300 1.000 38.68658 100 GLY B CA 1
ATOM 4750 C C . GLY B 1 107 ? 34.36400 25.57600 40.22100 1.000 48.00751 100 GLY B C 1
ATOM 4751 O O . GLY B 1 107 ? 33.62000 26.12700 41.03100 1.000 53.87750 100 GLY B O 1
ATOM 4755 N N . SER B 1 108 ? 34.69500 26.12300 39.05000 1.000 58.86264 101 SER B N 1
ATOM 4756 C CA . SER B 1 108 ? 34.35500 27.49600 38.70400 1.000 57.98189 101 SER B CA 1
ATOM 4757 C C . SER B 1 108 ? 33.36300 27.61600 37.55400 1.000 62.12569 101 SER B C 1
ATOM 4758 O O . SER B 1 108 ? 32.89600 28.72700 37.27600 1.000 51.27193 101 SER B O 1
ATOM 4766 N N . VAL B 1 109 ? 33.02200 26.51600 36.88800 1.000 48.88829 102 VAL B N 1
ATOM 4767 C CA . VAL B 1 109 ? 32.12400 26.52900 35.74800 1.000 54.74925 102 VAL B CA 1
ATOM 4768 C C . VAL B 1 109 ? 31.04800 25.46900 35.96400 1.000 45.70623 102 VAL B C 1
ATOM 4769 O O . VAL B 1 109 ? 31.06800 24.73100 36.94700 1.000 43.94499 102 VAL B O 1
ATOM 4782 N N . GLN B 1 110 ? 30.09500 25.41000 35.03500 1.000 46.30357 103 GLN B N 1
ATOM 4783 C CA . GLN B 1 110 ? 29.12800 24.32100 34.97000 1.000 41.77817 103 GLN B CA 1
ATOM 4784 C C . GLN B 1 110 ? 29.46500 23.50000 33.73600 1.000 45.09034 103 GLN B C 1
ATOM 4785 O O . GLN B 1 110 ? 29.28800 23.97000 32.60700 1.000 51.91204 103 GLN B O 1
ATOM 4799 N N . ALA B 1 111 ? 29.94000 22.28100 33.94400 1.000 39.43995 104 ALA B N 1
ATOM 4800 C CA . ALA B 1 111 ? 30.14400 21.38100 32.82700 1.000 53.68425 104 ALA B CA 1
ATOM 4801 C C . ALA B 1 111 ? 28.80400 20.83600 32.34300 1.000 48.33989 104 ALA B C 1
ATOM 4802 O O . ALA B 1 111 ? 27.75700 21.02100 32.96900 1.000 44.94595 104 ALA B O 1
ATOM 4809 N N . ASP B 1 112 ? 28.84600 20.14800 31.21100 1.000 53.07255 105 ASP B N 1
ATOM 4810 C CA . ASP B 1 112 ? 27.64500 19.56400 30.62700 1.000 49.28661 105 ASP B CA 1
ATOM 4811 C C . ASP B 1 112 ? 27.38100 18.20600 31.26600 1.000 48.62831 105 ASP B C 1
ATOM 4812 O O . ASP B 1 112 ? 28.20700 17.29600 31.15400 1.000 46.97180 105 ASP B O 1
ATOM 4821 N N . PHE B 1 113 ? 26.22200 18.06200 31.91300 1.000 44.79395 106 PHE B N 1
ATOM 4822 C CA . PHE B 1 113 ? 25.94900 16.85000 32.67900 1.000 44.29099 106 PHE B CA 1
ATOM 4823 C C . PHE B 1 113 ? 25.95100 15.60900 31.79800 1.000 39.85538 106 PHE B C 1
ATOM 4824 O O . PHE B 1 113 ? 26.55500 14.58800 32.14900 1.000 39.50927 106 PHE B O 1
ATOM 4841 N N . LEU B 1 114 ? 25.24200 15.65600 30.66800 1.000 37.65270 107 LEU B N 1
ATOM 4842 C CA . LEU B 1 114 ? 25.15000 14.47300 29.82200 1.000 38.55678 107 LEU B CA 1
ATOM 4843 C C . LEU B 1 114 ? 26.51100 14.08000 29.26600 1.000 42.80384 107 LEU B C 1
ATOM 4844 O O . LEU B 1 114 ? 26.79300 12.88600 29.10200 1.000 39.76889 107 LEU B O 1
ATOM 4860 N N . ASP B 1 115 ? 27.37300 15.05800 28.98000 1.000 40.90682 108 ASP B N 1
ATOM 4861 C CA . ASP B 1 115 ? 28.73200 14.72700 28.56700 1.000 40.45334 108 ASP B CA 1
ATOM 4862 C C . ASP B 1 115 ? 29.48900 14.04300 29.69600 1.000 38.64395 108 ASP B C 1
ATOM 4863 O O . ASP B 1 115 ? 30.28400 13.13000 29.45000 1.000 40.64567 108 ASP B O 1
ATOM 4872 N N . ALA B 1 116 ? 29.25200 14.47100 30.93800 1.000 38.92502 109 ALA B N 1
ATOM 4873 C CA . ALA B 1 116 ? 29.85300 13.80200 32.08800 1.000 51.88714 109 ALA B CA 1
ATOM 4874 C C . ALA B 1 116 ? 29.32400 12.38300 32.22900 1.000 39.03945 109 ALA B C 1
ATOM 4875 O O . ALA B 1 116 ? 30.08100 11.45400 32.53900 1.000 36.81024 109 ALA B O 1
ATOM 4882 N N . LEU B 1 117 ? 28.02200 12.19900 32.00800 1.000 38.13783 110 LEU B N 1
ATOM 4883 C CA . LEU B 1 117 ? 27.45400 10.85900 32.03000 1.000 35.09907 110 LEU B CA 1
ATOM 4884 C C . LEU B 1 117 ? 28.06000 10.01200 30.92000 1.000 42.04089 110 LEU B C 1
ATOM 4885 O O . LEU B 1 117 ? 28.31100 8.81600 31.10200 1.000 46.59549 110 LEU B O 1
ATOM 4901 N N . ILE B 1 118 ? 28.33800 10.63000 29.77000 1.000 41.21435 111 ILE B N 1
ATOM 4902 C CA . ILE B 1 118 ? 28.98900 9.92200 28.67500 1.000 48.78626 111 ILE B CA 1
ATOM 4903 C C . ILE B 1 118 ? 30.41000 9.53200 29.06500 1.000 46.73623 111 ILE B C 1
ATOM 4904 O O . ILE B 1 118 ? 30.86500 8.41800 28.77300 1.000 41.30159 111 ILE B O 1
ATOM 4920 N N . VAL B 1 119 ? 31.13700 10.44300 29.71900 1.000 44.44210 112 VAL B N 1
ATOM 4921 C CA . VAL B 1 119 ? 32.49500 10.13100 30.15600 1.000 50.92094 112 VAL B CA 1
ATOM 4922 C C . VAL B 1 119 ? 32.47300 8.97500 31.14600 1.000 37.71857 112 VAL B C 1
ATOM 4923 O O . VAL B 1 119 ? 33.32200 8.08000 31.09300 1.000 42.06814 112 VAL B O 1
ATOM 4936 N N . SER B 1 120 ? 31.49600 8.96700 32.05300 1.000 38.78735 113 SER B N 1
ATOM 4937 C CA . SER B 1 120 ? 31.41200 7.90100 33.04900 1.000 37.36577 113 SER B CA 1
ATOM 4938 C C . SER B 1 120 ? 31.08200 6.56100 32.40200 1.000 53.36667 113 SER B C 1
ATOM 4939 O O . SER B 1 120 ? 31.61900 5.51800 32.79900 1.000 36.40328 113 SER B O 1
ATOM 4947 N N . MET B 1 121 ? 30.18300 6.57000 31.41600 1.000 65.60262 114 MET B N 1
ATOM 4948 C CA . MET B 1 121 ? 29.82400 5.34300 30.71200 1.000 59.84561 114 MET B CA 1
ATOM 4949 C C . MET B 1 121 ? 31.01500 4.78600 29.94700 1.000 42.27384 114 MET B C 1
ATOM 4950 O O . MET B 1 121 ? 31.32700 3.59400 30.04200 1.000 41.68191 114 MET B O 1
ATOM 4964 N N . ASP B 1 122 ? 31.68700 5.63900 29.16900 1.000 50.78653 115 ASP B N 1
ATOM 4965 C CA . ASP B 1 122 ? 32.89400 5.22700 28.45900 1.000 52.00023 115 ASP B CA 1
ATOM 4966 C C . ASP B 1 122 ? 33.89900 4.58600 29.41000 1.000 46.94118 115 ASP B C 1
ATOM 4967 O O . ASP B 1 122 ? 34.44500 3.51100 29.13200 1.000 50.70414 115 ASP B O 1
ATOM 4976 N N . LEU B 1 123 ? 34.16200 5.24300 30.54000 1.000 40.93495 116 LEU B N 1
ATOM 4977 C CA . LEU B 1 123 ? 35.06900 4.69400 31.54300 1.000 40.09217 116 LEU B CA 1
ATOM 4978 C C . LEU B 1 123 ? 34.67300 3.26900 31.92800 1.000 40.14687 116 LEU B C 1
ATOM 4979 O O . LEU B 1 123 ? 35.51100 2.36200 31.94900 1.000 41.19304 116 LEU B O 1
ATOM 4995 N N . LEU B 1 124 ? 33.38800 3.05100 32.21500 1.000 39.98593 117 LEU B N 1
ATOM 4996 C CA . LEU B 1 124 ? 32.92400 1.71900 32.59400 1.000 39.44460 117 LEU B CA 1
ATOM 4997 C C . LEU B 1 124 ? 33.03300 0.73600 31.43400 1.000 50.74400 117 LEU B C 1
ATOM 4998 O O . LEU B 1 124 ? 33.34800 -0.44200 31.63900 1.000 55.29758 117 LEU B O 1
ATOM 5014 N N . GLN B 1 125 ? 32.76700 1.19200 30.21000 1.000 45.13385 118 GLN B N 1
ATOM 5015 C CA . GLN B 1 125 ? 32.88400 0.29600 29.06800 1.000 48.43630 118 GLN B CA 1
ATOM 5016 C C . GLN B 1 125 ? 34.33700 -0.10000 28.83600 1.000 52.22416 118 GLN B C 1
ATOM 5017 O O . GLN B 1 125 ? 34.63400 -1.27200 28.57500 1.000 62.00324 118 GLN B O 1
ATOM 5021 N N . LYS B 1 126 ? 35.25700 0.86000 28.94600 1.000 47.86367 119 LYS B N 1
ATOM 5022 C CA . LYS B 1 126 ? 36.65900 0.60200 28.63200 1.000 48.83116 119 LYS B CA 1
ATOM 5023 C C . LYS B 1 126 ? 37.37500 -0.09900 29.78100 1.000 47.99814 119 LYS B C 1
ATOM 5024 O O . LYS B 1 126 ? 38.11000 -1.06900 29.56700 1.000 49.74427 119 LYS B O 1
ATOM 5043 N N . GLU B 1 127 ? 37.16800 0.36800 31.00300 1.000 46.00681 120 GLU B N 1
ATOM 5044 C CA . GLU B 1 127 ? 37.96800 -0.08200 32.13300 1.000 48.84487 120 GLU B CA 1
ATOM 5045 C C . GLU B 1 127 ? 37.41600 -1.33600 32.80200 1.000 48.00553 120 GLU B C 1
ATOM 5046 O O . GLU B 1 127 ? 38.02900 -1.83100 33.75100 1.000 49.38446 120 GLU B O 1
ATOM 5058 N N . THR B 1 128 ? 36.29400 -1.87200 32.32500 1.000 45.88685 121 THR B N 1
ATOM 5059 C CA . THR B 1 128 ? 35.81300 -3.17600 32.76100 1.000 62.16678 121 THR B CA 1
ATOM 5060 C C . THR B 1 128 ? 36.06000 -4.26100 31.72300 1.000 63.05039 121 THR B C 1
ATOM 5061 O O . THR B 1 128 ? 35.75800 -5.42900 31.98400 1.000 52.45455 121 THR B O 1
ATOM 5072 N N . LEU B 1 129 ? 36.60200 -3.90500 30.56000 1.000 60.62036 122 LEU B N 1
ATOM 5073 C CA . LEU B 1 129 ? 36.85200 -4.87200 29.49900 1.000 70.74669 122 LEU B CA 1
ATOM 5074 C C . LEU B 1 129 ? 37.84200 -5.93200 29.96400 1.000 79.59041 122 LEU B C 1
ATOM 5075 O O . LEU B 1 129 ? 39.01500 -5.63000 30.20400 1.000 77.44349 122 LEU B O 1
ATOM 5079 N N . GLY B 1 130 ? 37.37700 -7.17300 30.09800 1.000 88.98813 123 GLY B N 1
ATOM 5080 C CA . GLY B 1 130 ? 38.22000 -8.28400 30.48900 1.000 96.11562 123 GLY B CA 1
ATOM 5081 C C . GLY B 1 130 ? 37.92400 -8.85400 31.85900 1.000 84.10636 123 GLY B C 1
ATOM 5082 O O . GLY B 1 130 ? 38.46100 -9.91900 32.19000 1.000 81.57810 123 GLY B O 1
ATOM 5086 N N . LYS B 1 131 ? 37.09200 -8.19600 32.66500 1.000 70.12066 124 LYS B N 1
ATOM 5087 C CA . LYS B 1 131 ? 36.80300 -8.64300 34.01800 1.000 67.61334 124 LYS B CA 1
ATOM 5088 C C . LYS B 1 131 ? 35.31200 -8.90500 34.17700 1.000 63.66917 124 LYS B C 1
ATOM 5089 O O . LYS B 1 131 ? 34.49100 -8.48600 33.35700 1.000 65.82733 124 LYS B O 1
ATOM 5099 N N . LYS B 1 132 ? 34.97300 -9.60400 35.25600 1.000 66.31705 125 LYS B N 1
ATOM 5100 C CA . LYS B 1 132 ? 33.59900 -9.98600 35.55500 1.000 73.24225 125 LYS B CA 1
ATOM 5101 C C . LYS B 1 132 ? 33.08300 -9.12800 36.70300 1.000 83.32825 125 LYS B C 1
ATOM 5102 O O . LYS B 1 132 ? 33.70400 -9.07200 37.76900 1.000 71.42595 125 LYS B O 1
ATOM 5106 N N . TYR B 1 133 ? 31.95500 -8.45900 36.48000 1.000 96.08922 126 TYR B N 1
ATOM 5107 C CA . TYR B 1 133 ? 31.29600 -7.66000 37.50300 1.000 79.22183 126 TYR B CA 1
ATOM 5108 C C . TYR B 1 133 ? 29.83700 -8.07000 37.59400 1.000 67.70229 126 TYR B C 1
ATOM 5109 O O . TYR B 1 133 ? 29.21300 -8.40200 36.58300 1.000 58.23917 126 TYR B O 1
ATOM 5127 N N . THR B 1 134 ? 29.29300 -8.04800 38.81100 1.000 70.16204 127 THR B N 1
ATOM 5128 C CA . THR B 1 134 ? 27.86400 -8.29600 38.97300 1.000 76.12829 127 THR B CA 1
ATOM 5129 C C . THR B 1 134 ? 27.04400 -7.14300 38.41000 1.000 78.17057 127 THR B C 1
ATOM 5130 O O . THR B 1 134 ? 26.00900 -7.36300 37.76800 1.000 74.92494 127 THR B O 1
ATOM 5141 N N . ARG B 1 135 ? 27.49900 -5.91000 38.62700 1.000 79.86094 128 ARG B N 1
ATOM 5142 C CA . ARG B 1 135 ? 26.72900 -4.72900 38.27200 1.000 67.64295 128 ARG B CA 1
ATOM 5143 C C . ARG B 1 135 ? 27.67000 -3.61500 37.83900 1.000 52.16413 128 ARG B C 1
ATOM 5144 O O . ARG B 1 135 ? 28.78600 -3.48500 38.35100 1.000 46.49989 128 ARG B O 1
ATOM 5148 N N . LEU B 1 136 ? 27.20600 -2.81900 36.87900 1.000 47.39549 129 LEU B N 1
ATOM 5149 C CA . LEU B 1 136 ? 27.87000 -1.59100 36.46100 1.000 38.89653 129 LEU B CA 1
ATOM 5150 C C . LEU B 1 136 ? 26.94600 -0.43900 36.82000 1.000 38.12840 129 LEU B C 1
ATOM 5151 O O . LEU B 1 136 ? 25.78800 -0.41000 36.39000 1.000 43.53206 129 LEU B O 1
ATOM 5167 N N . HIS B 1 137 ? 27.45100 0.51200 37.59300 1.000 34.95645 130 HIS B N 1
ATOM 5168 C CA . HIS B 1 137 ? 26.58400 1.46100 38.26800 1.000 34.87290 130 HIS B CA 1
ATOM 5169 C C . HIS B 1 137 ? 27.18400 2.85500 38.22800 1.000 35.50065 130 HIS B C 1
ATOM 5170 O O . HIS B 1 137 ? 28.40200 3.02000 38.33300 1.000 40.66131 130 HIS B O 1
ATOM 5184 N N . ILE B 1 138 ? 26.31800 3.85400 38.07900 1.000 29.81794 131 ILE B N 1
ATOM 5185 C CA . ILE B 1 138 ? 26.71500 5.25400 38.12100 1.000 29.12200 131 ILE B CA 1
ATOM 5186 C C . ILE B 1 138 ? 25.83300 5.95000 39.13900 1.000 27.85557 131 ILE B C 1
ATOM 5187 O O . ILE B 1 138 ? 24.60100 5.93600 39.01600 1.000 33.54625 131 ILE B O 1
ATOM 5203 N N . ALA B 1 139 ? 26.45500 6.56300 40.13100 1.000 29.76599 132 ALA B N 1
ATOM 5204 C CA . ALA B 1 139 ? 25.75600 7.37100 41.11700 1.000 26.15340 132 ALA B CA 1
ATOM 5205 C C . ALA B 1 139 ? 26.06800 8.82400 40.80900 1.000 24.74686 132 ALA B C 1
ATOM 5206 O O . ALA B 1 139 ? 27.23700 9.22800 40.82600 1.000 31.05410 132 ALA B O 1
ATOM 5213 N N . VAL B 1 140 ? 25.03300 9.60000 40.51100 1.000 25.02238 133 VAL B N 1
ATOM 5214 C CA . VAL B 1 140 ? 25.18900 11.01100 40.19600 1.000 25.06784 133 VAL B CA 1
ATOM 5215 C C . VAL B 1 140 ? 24.90100 11.81900 41.45200 1.000 23.81682 133 VAL B C 1
ATOM 5216 O O . VAL B 1 140 ? 23.90300 11.57800 42.14600 1.000 26.72097 133 VAL B O 1
ATOM 5229 N N . PHE B 1 141 ? 25.77800 12.77500 41.74500 1.000 24.03340 134 PHE B N 1
ATOM 5230 C CA . PHE B 1 141 ? 25.60100 13.71000 42.84900 1.000 27.77509 134 PHE B CA 1
ATOM 5231 C C . PHE B 1 141 ? 25.56100 15.11700 42.27700 1.000 26.06604 134 PHE B C 1
ATOM 5232 O O . PHE B 1 141 ? 26.56200 15.59000 41.73000 1.000 30.52779 134 PHE B O 1
ATOM 5249 N N . SER B 1 142 ? 24.42600 15.79500 42.42100 1.000 25.25053 135 SER B N 1
ATOM 5250 C CA . SER B 1 142 ? 24.24800 17.06800 41.73400 1.000 28.15558 135 SER B CA 1
ATOM 5251 C C . SER B 1 142 ? 23.06600 17.81100 42.33100 1.000 27.83130 135 SER B C 1
ATOM 5252 O O . SER B 1 142 ? 22.15800 17.20700 42.90900 1.000 36.62691 135 SER B O 1
ATOM 5260 N N . ASP B 1 143 ? 23.08700 19.13500 42.16400 1.000 33.88875 136 ASP B N 1
ATOM 5261 C CA . ASP B 1 143 ? 21.93900 19.99200 42.41800 1.000 30.61795 136 ASP B CA 1
ATOM 5262 C C . ASP B 1 143 ? 21.14200 20.26400 41.14700 1.000 34.14291 136 ASP B C 1
ATOM 5263 O O . ASP B 1 143 ? 20.20900 21.07400 41.16900 1.000 34.44901 136 ASP B O 1
ATOM 5272 N N . LEU B 1 144 ? 21.50500 19.61700 40.04100 1.000 35.58921 137 LEU B N 1
ATOM 5273 C CA . LEU B 1 144 ? 20.82000 19.78200 38.75600 1.000 37.49729 137 LEU B CA 1
ATOM 5274 C C . LEU B 1 144 ? 20.95600 21.20200 38.20600 1.000 44.60750 137 LEU B C 1
ATOM 5275 O O . LEU B 1 144 ? 20.10100 21.67300 37.44600 1.000 42.52939 137 LEU B O 1
ATOM 5291 N N . SER B 1 145 ? 22.03600 21.89200 38.56200 1.000 34.33908 138 SER B N 1
ATOM 5292 C CA . SER B 1 145 ? 22.34000 23.19300 37.97600 1.000 36.47771 138 SER B CA 1
ATOM 5293 C C . SER B 1 145 ? 23.17900 23.09100 36.71100 1.000 38.16715 138 SER B C 1
ATOM 5294 O O . SER B 1 145 ? 23.39300 24.11100 36.04700 1.000 46.51563 138 SER B O 1
ATOM 5302 N N . SER B 1 146 ? 23.66200 21.89800 36.36500 1.000 39.21545 139 SER B N 1
ATOM 5303 C CA . SER B 1 146 ? 24.53500 21.79100 35.20500 1.000 42.17396 139 SER B CA 1
ATOM 5304 C C . SER B 1 146 ? 23.69900 21.63400 33.93700 1.000 48.59568 139 SER B C 1
ATOM 5305 O O . SER B 1 146 ? 22.69700 20.91100 33.94200 1.000 44.04906 139 SER B O 1
ATOM 5313 N N . PRO B 1 147 ? 24.07800 22.30000 32.85000 1.000 48.29649 140 PRO B N 1
ATOM 5314 C CA . PRO B 1 147 ? 23.26600 22.25500 31.63200 1.000 46.55966 140 PRO B CA 1
ATOM 5315 C C . PRO B 1 147 ? 23.41400 20.92400 30.90500 1.000 47.53463 140 PRO B C 1
ATOM 5316 O O . PRO B 1 147 ? 24.22700 20.06700 31.25300 1.000 47.61037 140 PRO B O 1
ATOM 5327 N N . PHE B 1 148 ? 22.60300 20.77600 29.86500 1.000 47.59221 141 PHE B N 1
ATOM 5328 C CA . PHE B 1 148 ? 22.62300 19.58800 29.02700 1.000 45.07533 141 PHE B CA 1
ATOM 5329 C C . PHE B 1 148 ? 21.72400 19.85300 27.83200 1.000 46.41712 141 PHE B C 1
ATOM 5330 O O . PHE B 1 148 ? 20.89800 20.77000 27.84800 1.000 54.86947 141 PHE B O 1
ATOM 5347 N N . SER B 1 149 ? 21.88900 19.03300 26.80200 1.000 49.09793 142 SER B N 1
ATOM 5348 C CA . SER B 1 149 ? 21.06800 19.10800 25.59900 1.000 55.91939 142 SER B CA 1
ATOM 5349 C C . SER B 1 149 ? 20.02300 18.00000 25.66400 1.000 53.43743 142 SER B C 1
ATOM 5350 O O . SER B 1 149 ? 20.36000 16.81600 25.58700 1.000 55.57100 142 SER B O 1
ATOM 5358 N N . VAL B 1 150 ? 18.75200 18.38700 25.80200 1.000 80.98102 143 VAL B N 1
ATOM 5359 C CA . VAL B 1 150 ? 17.68300 17.39700 25.89400 1.000 58.31241 143 VAL B CA 1
ATOM 5360 C C . VAL B 1 150 ? 17.67300 16.51400 24.65400 1.000 64.70118 143 VAL B C 1
ATOM 5361 O O . VAL B 1 150 ? 17.27800 15.34300 24.72000 1.000 62.72413 143 VAL B O 1
ATOM 5374 N N . ASP B 1 151 ? 18.11300 17.05100 23.51100 1.000 55.52570 144 ASP B N 1
ATOM 5375 C CA . ASP B 1 151 ? 18.09100 16.29300 22.26300 1.000 65.48948 144 ASP B CA 1
ATOM 5376 C C . ASP B 1 151 ? 18.96900 15.04900 22.32900 1.000 76.63602 144 ASP B C 1
ATOM 5377 O O . ASP B 1 151 ? 18.70200 14.07000 21.62100 1.000 79.33096 144 ASP B O 1
ATOM 5381 N N . GLN B 1 152 ? 20.01700 15.06100 23.15500 1.000 75.67418 145 GLN B N 1
ATOM 5382 C CA . GLN B 1 152 ? 20.92200 13.92400 23.27100 1.000 56.55249 145 GLN B CA 1
ATOM 5383 C C . GLN B 1 152 ? 20.43800 12.88800 24.27500 1.000 56.72453 145 GLN B C 1
ATOM 5384 O O . GLN B 1 152 ? 21.10800 11.87000 24.47100 1.000 55.61360 145 GLN B O 1
ATOM 5388 N N . LEU B 1 153 ? 19.27700 13.11300 24.88800 1.000 62.03044 146 LEU B N 1
ATOM 5389 C CA . LEU B 1 153 ? 18.86300 12.32100 26.04000 1.000 56.76717 146 LEU B CA 1
ATOM 5390 C C . LEU B 1 153 ? 18.44700 10.90700 25.64000 1.000 53.18201 146 LEU B C 1
ATOM 5391 O O . LEU B 1 153 ? 18.71800 9.94500 26.36600 1.000 50.73916 146 LEU B O 1
ATOM 5407 N N . GLU B 1 154 ? 17.78600 10.75300 24.49300 1.000 51.66985 147 GLU B N 1
ATOM 5408 C CA . GLU B 1 154 ? 17.29000 9.43200 24.12000 1.000 53.14137 147 GLU B CA 1
ATOM 5409 C C . GLU B 1 154 ? 18.42900 8.47600 23.78500 1.000 81.61840 147 GLU B C 1
ATOM 5410 O O . GLU B 1 154 ? 18.38600 7.30100 24.16500 1.000 53.08257 147 GLU B O 1
ATOM 5422 N N . VAL B 1 155 ? 19.45000 8.95300 23.06600 1.000 53.83504 148 VAL B N 1
ATOM 5423 C CA . VAL B 1 155 ? 20.56900 8.08500 22.70700 1.000 54.24335 148 VAL B CA 1
ATOM 5424 C C . VAL B 1 155 ? 21.32000 7.64500 23.95500 1.000 56.39054 148 VAL B C 1
ATOM 5425 O O . VAL B 1 155 ? 21.74800 6.49000 24.06200 1.000 51.71655 148 VAL B O 1
ATOM 5438 N N . ILE B 1 156 ? 21.49700 8.55800 24.91400 1.000 53.59790 149 ILE B N 1
ATOM 5439 C CA . ILE B 1 156 ? 22.18700 8.21000 26.15500 1.000 58.52229 149 ILE B CA 1
ATOM 5440 C C . ILE B 1 156 ? 21.40400 7.14600 26.91500 1.000 46.22916 149 ILE B C 1
ATOM 5441 O O . ILE B 1 156 ? 21.97200 6.15500 27.39000 1.000 45.60479 149 ILE B O 1
ATOM 5457 N N . ILE B 1 157 ? 20.08800 7.33500 27.04900 1.000 46.94084 150 ILE B N 1
ATOM 5458 C CA . ILE B 1 157 ? 19.27400 6.32300 27.71900 1.000 49.24789 150 ILE B CA 1
ATOM 5459 C C . ILE B 1 157 ? 19.46400 4.97600 27.03900 1.000 49.67688 150 ILE B C 1
ATOM 5460 O O . ILE B 1 157 ? 19.76400 3.96800 27.69000 1.000 50.94378 150 ILE B O 1
ATOM 5476 N N . ALA B 1 158 ? 19.30900 4.94500 25.71200 1.000 50.81166 151 ALA B N 1
ATOM 5477 C CA . ALA B 1 158 ? 19.49600 3.70400 24.96700 1.000 52.90342 151 ALA B CA 1
ATOM 5478 C C . ALA B 1 158 ? 20.87200 3.10900 25.22900 1.000 52.02458 151 ALA B C 1
ATOM 5479 O O . ALA B 1 158 ? 21.00400 1.89500 25.42700 1.000 52.52318 151 ALA B O 1
ATOM 5486 N N . ASN B 1 159 ? 21.91000 3.94800 25.24000 1.000 51.35326 152 ASN B N 1
ATOM 5487 C CA . ASN B 1 159 ? 23.26500 3.44400 25.43700 1.000 57.74045 152 ASN B CA 1
ATOM 5488 C C . ASN B 1 159 ? 23.48800 2.96000 26.86600 1.000 61.34166 152 ASN B C 1
ATOM 5489 O O . ASN B 1 159 ? 24.24000 2.00300 27.08000 1.000 48.05757 152 ASN B O 1
ATOM 5500 N N . LEU B 1 160 ? 22.85500 3.59900 27.85200 1.000 45.99931 153 LEU B N 1
ATOM 5501 C CA . LEU B 1 160 ? 22.90500 3.06400 29.20900 1.000 50.58001 153 LEU B CA 1
ATOM 5502 C C . LEU B 1 160 ? 22.28900 1.67000 29.26600 1.000 45.25133 153 LEU B C 1
ATOM 5503 O O . LEU B 1 160 ? 22.82600 0.77100 29.92300 1.000 50.24697 153 LEU B O 1
ATOM 5519 N N . LYS B 1 161 ? 21.16100 1.46900 28.58300 1.000 47.08984 154 LYS B N 1
ATOM 5520 C CA . LYS B 1 161 ? 20.51400 0.16200 28.60500 1.000 52.59304 154 LYS B CA 1
ATOM 5521 C C . LYS B 1 161 ? 21.34400 -0.87600 27.85900 1.000 50.42095 154 LYS B C 1
ATOM 5522 O O . LYS B 1 161 ? 21.47400 -2.01700 28.31600 1.000 57.52923 154 LYS B O 1
ATOM 5532 N N . LYS B 1 162 ? 21.90700 -0.50000 26.70400 1.000 51.82870 155 LYS B N 1
ATOM 5533 C CA . LYS B 1 162 ? 22.80400 -1.40000 25.98200 1.000 65.54361 155 LYS B CA 1
ATOM 5534 C C . LYS B 1 162 ? 23.98600 -1.81000 26.85300 1.000 75.38763 155 LYS B C 1
ATOM 5535 O O . LYS B 1 162 ? 24.41000 -2.97100 26.83100 1.000 53.25921 155 LYS B O 1
ATOM 5542 N N . ALA B 1 163 ? 24.53400 -0.86600 27.62200 1.000 87.95524 156 ALA B N 1
ATOM 5543 C CA . ALA B 1 163 ? 25.67100 -1.13700 28.49300 1.000 65.40717 156 ALA B CA 1
ATOM 5544 C C . ALA B 1 163 ? 25.27100 -1.82100 29.79100 1.000 54.25138 156 ALA B C 1
ATOM 5545 O O . ALA B 1 163 ? 26.15400 -2.24600 30.54400 1.000 53.29872 156 ALA B O 1
ATOM 5552 N N . GLU B 1 164 ? 23.97400 -1.91600 30.08100 1.000 50.14170 157 GLU B N 1
ATOM 5553 C CA . GLU B 1 164 ? 23.48900 -2.54100 31.31000 1.000 51.42478 157 GLU B CA 1
ATOM 5554 C C . GLU B 1 164 ? 23.96300 -1.78600 32.54800 1.000 42.47972 157 GLU B C 1
ATOM 5555 O O . GLU B 1 164 ? 24.23300 -2.38900 33.58900 1.000 44.89483 157 GLU B O 1
ATOM 5567 N N . ILE B 1 165 ? 24.06300 -0.46700 32.44100 1.000 47.95489 158 ILE B N 1
ATOM 5568 C CA . ILE B 1 165 ? 24.46500 0.37900 33.55600 1.000 41.17373 158 ILE B CA 1
ATOM 5569 C C . ILE B 1 165 ? 23.21400 0.81600 34.30400 1.000 54.54254 158 ILE B C 1
ATOM 5570 O O . ILE B 1 165 ? 22.21900 1.20900 33.68800 1.000 57.71449 158 ILE B O 1
ATOM 5586 N N . THR B 1 166 ? 23.25400 0.73100 35.62800 1.000 40.23980 159 THR B N 1
ATOM 5587 C CA . THR B 1 166 ? 22.16600 1.22000 36.45800 1.000 41.28767 159 THR B CA 1
ATOM 5588 C C . THR B 1 166 ? 22.52900 2.59000 37.02000 1.000 41.89320 159 THR B C 1
ATOM 5589 O O . THR B 1 166 ? 23.70000 2.96600 37.10200 1.000 37.46220 159 THR B O 1
ATOM 5600 N N . LEU B 1 167 ? 21.50000 3.33500 37.40400 1.000 34.22983 160 LEU B N 1
ATOM 5601 C CA . LEU B 1 167 ? 21.65000 4.73500 37.75800 1.000 34.13535 160 LEU B CA 1
ATOM 5602 C C . LEU B 1 167 ? 21.00100 5.01100 39.10500 1.000 39.60072 160 LEU B C 1
ATOM 5603 O O . LEU B 1 167 ? 19.94000 4.46400 39.41700 1.000 39.33035 160 LEU B O 1
ATOM 5619 N N . GLN B 1 168 ? 21.65900 5.85100 39.90200 1.000 31.80517 161 GLN B N 1
ATOM 5620 C CA . GLN B 1 168 ? 21.05500 6.47200 41.06700 1.000 35.46038 161 GLN B CA 1
ATOM 5621 C C . GLN B 1 168 ? 21.34200 7.96200 41.02200 1.000 37.26523 161 GLN B C 1
ATOM 5622 O O . GLN B 1 168 ? 22.41000 8.38600 40.57200 1.000 34.58616 161 GLN B O 1
ATOM 5636 N N . PHE B 1 169 ? 20.38600 8.75300 41.49100 1.000 27.19339 162 PHE B N 1
ATOM 5637 C CA . PHE B 1 169 ? 20.59700 10.17900 41.66300 1.000 29.05346 162 PHE B CA 1
ATOM 5638 C C . PHE B 1 169 ? 20.55600 10.53100 43.14100 1.000 35.35615 162 PHE B C 1
ATOM 5639 O O . PHE B 1 169 ? 19.69500 10.04300 43.88800 1.000 31.75177 162 PHE B O 1
ATOM 5656 N N . PHE B 1 170 ? 21.47900 11.39400 43.54900 1.000 24.87441 163 PHE B N 1
ATOM 5657 C CA . PHE B 1 170 ? 21.50800 11.95000 44.89300 1.000 29.42498 163 PHE B CA 1
ATOM 5658 C C . PHE B 1 170 ? 21.49100 13.46500 44.76400 1.000 29.00756 163 PHE B C 1
ATOM 5659 O O . PHE B 1 170 ? 22.39300 14.05000 44.15600 1.000 28.15508 163 PHE B O 1
ATOM 5676 N N . LEU B 1 171 ? 20.45500 14.08400 45.31300 1.000 29.96231 164 LEU B N 1
ATOM 5677 C CA . LEU B 1 171 ? 20.14800 15.49000 45.11400 1.000 24.80317 164 LEU B CA 1
ATOM 5678 C C . LEU B 1 171 ? 19.95500 16.16500 46.46100 1.000 28.99520 164 LEU B C 1
ATOM 5679 O O . LEU B 1 171 ? 19.72700 15.49400 47.47200 1.000 26.06572 164 LEU B O 1
ATOM 5695 N N . PRO B 1 172 ? 20.04000 17.49600 46.51100 1.000 26.81441 165 PRO B N 1
ATOM 5696 C CA . PRO B 1 172 ? 19.77200 18.20900 47.76500 1.000 30.60298 165 PRO B CA 1
ATOM 5697 C C . PRO B 1 172 ? 18.30100 18.49000 48.01700 1.000 35.92996 165 PRO B C 1
ATOM 5698 O O . PRO B 1 172 ? 17.97400 19.11700 49.03100 1.000 40.50515 165 PRO B O 1
ATOM 5709 N N . PHE B 1 173 ? 17.41100 18.05500 47.12800 1.000 32.22073 166 PHE B N 1
ATOM 5710 C CA . PHE B 1 173 ? 15.98000 18.23600 47.30700 1.000 41.15125 166 PHE B CA 1
ATOM 5711 C C . PHE B 1 173 ? 15.27100 16.97100 46.85800 1.000 38.16136 166 PHE B C 1
ATOM 5712 O O . PHE B 1 173 ? 15.80900 16.17300 46.08600 1.000 35.67890 166 PHE B O 1
ATOM 5729 N N . SER B 1 174 ? 14.05700 16.78800 47.36600 1.000 47.65560 167 SER B N 1
ATOM 5730 C CA . SER B 1 174 ? 13.21900 15.68100 46.94300 1.000 63.76520 167 SER B CA 1
ATOM 5731 C C . SER B 1 174 ? 12.52900 16.02400 45.62600 1.000 68.42907 167 SER B C 1
ATOM 5732 O O . SER B 1 174 ? 12.37700 17.19300 45.26200 1.000 56.41648 167 SER B O 1
ATOM 5740 N N . VAL B 1 175 ? 12.12700 14.98200 44.89700 1.000 53.43859 168 VAL B N 1
ATOM 5741 C CA . VAL B 1 175 ? 11.35800 15.14000 43.67000 1.000 54.45062 168 VAL B CA 1
ATOM 5742 C C . VAL B 1 175 ? 9.99000 14.47500 43.76700 1.000 54.87119 168 VAL B C 1
ATOM 5743 O O . VAL B 1 175 ? 9.32300 14.29200 42.74900 1.000 67.49823 168 VAL B O 1
ATOM 5756 N N . ASP B 1 176 ? 9.55700 14.11100 44.97100 1.000 69.22590 169 ASP B N 1
ATOM 5757 C CA . ASP B 1 176 ? 8.23200 13.52800 45.16600 1.000 109.84339 169 ASP B CA 1
ATOM 5758 C C . ASP B 1 176 ? 7.62100 13.99500 46.48500 1.000 102.76410 169 ASP B C 1
ATOM 5759 O O . ASP B 1 176 ? 6.76900 13.31700 47.06200 1.000 172.54960 169 ASP B O 1
ATOM 5768 N N . LYS B 1 183 ? 10.62200 24.83200 45.75300 1.000 80.29399 194 LYS B N 1
ATOM 5769 C CA . LYS B 1 183 ? 10.67900 26.19000 46.28000 1.000 89.16455 194 LYS B CA 1
ATOM 5770 C C . LYS B 1 183 ? 12.08800 26.76300 46.16000 1.000 108.06354 194 LYS B C 1
ATOM 5771 O O . LYS B 1 183 ? 12.99600 26.37200 46.89300 1.000 148.69178 194 LYS B O 1
ATOM 5774 N N . GLY B 1 184 ? 12.26100 27.68600 45.22200 1.000 92.76386 195 GLY B N 1
ATOM 5775 C CA . GLY B 1 184 ? 13.52700 28.35400 45.02400 1.000 70.08169 195 GLY B CA 1
ATOM 5776 C C . GLY B 1 184 ? 14.42900 27.74300 43.97600 1.000 54.95086 195 GLY B C 1
ATOM 5777 O O . GLY B 1 184 ? 15.62600 28.04700 43.97000 1.000 53.50595 195 GLY B O 1
ATOM 5781 N N . LEU B 1 185 ? 13.90100 26.90700 43.08900 1.000 51.81003 196 LEU B N 1
ATOM 5782 C CA . LEU B 1 185 ? 14.72700 26.22200 42.10700 1.000 57.58898 196 LEU B CA 1
ATOM 5783 C C . LEU B 1 185 ? 14.83200 27.04000 40.82900 1.000 65.55852 196 LEU B C 1
ATOM 5784 O O . LEU B 1 185 ? 13.87000 27.68900 40.40300 1.000 74.59919 196 LEU B O 1
ATOM 5800 N N . SER B 1 186 ? 16.01600 27.01000 40.22500 1.000 53.45692 197 SER B N 1
ATOM 5801 C CA . SER B 1 186 ? 16.25900 27.73600 38.99300 1.000 52.63122 197 SER B CA 1
ATOM 5802 C C . SER B 1 186 ? 15.61600 27.01300 37.81500 1.000 50.41386 197 SER B C 1
ATOM 5803 O O . SER B 1 186 ? 15.28100 25.82700 37.88500 1.000 46.71356 197 SER B O 1
ATOM 5811 N N . ASP B 1 187 ? 15.45000 27.75000 36.71400 1.000 51.15757 198 ASP B N 1
ATOM 5812 C CA . ASP B 1 187 ? 14.90700 27.14700 35.50100 1.000 54.22817 198 ASP B CA 1
ATOM 5813 C C . ASP B 1 187 ? 15.72100 25.93000 35.08200 1.000 49.72008 198 ASP B C 1
ATOM 5814 O O . ASP B 1 187 ? 15.15600 24.90700 34.67400 1.000 49.23673 198 ASP B O 1
ATOM 5823 N N . GLN B 1 188 ? 17.05000 26.01500 35.18600 1.000 48.39704 199 GLN B N 1
ATOM 5824 C CA . GLN B 1 188 ? 17.88700 24.86900 34.84400 1.000 47.40804 199 GLN B CA 1
ATOM 5825 C C . GLN B 1 188 ? 17.60400 23.68700 35.76300 1.000 43.19514 199 GLN B C 1
ATOM 5826 O O . GLN B 1 188 ? 17.52100 22.54200 35.30600 1.000 44.02416 199 GLN B O 1
ATOM 5840 N N . GLN B 1 189 ? 17.45000 23.94200 37.06400 1.000 43.73452 200 GLN B N 1
ATOM 5841 C CA . GLN B 1 189 ? 17.16200 22.85200 37.99000 1.000 50.73156 200 GLN B CA 1
ATOM 5842 C C . GLN B 1 189 ? 15.81400 22.21300 37.68800 1.000 40.76305 200 GLN B C 1
ATOM 5843 O O . GLN B 1 189 ? 15.65400 20.99700 37.84100 1.000 41.50050 200 GLN B O 1
ATOM 5857 N N . LYS B 1 190 ? 14.83900 23.00600 37.24600 1.000 42.97469 201 LYS B N 1
ATOM 5858 C CA . LYS B 1 190 ? 13.54400 22.44400 36.87600 1.000 49.15479 201 LYS B CA 1
ATOM 5859 C C . LYS B 1 190 ? 13.65300 21.56800 35.63100 1.000 56.11249 201 LYS B C 1
ATOM 5860 O O . LYS B 1 190 ? 13.05800 20.48400 35.57400 1.000 45.26486 201 LYS B O 1
ATOM 5879 N N . GLU B 1 191 ? 14.40900 22.01200 34.62500 1.000 47.97417 202 GLU B N 1
ATOM 5880 C CA . GLU B 1 191 ? 14.65800 21.15100 33.47200 1.000 56.39927 202 GLU B CA 1
ATOM 5881 C C . GLU B 1 191 ? 15.39000 19.88700 33.89400 1.000 50.31086 202 GLU B C 1
ATOM 5882 O O . GLU B 1 191 ? 15.14700 18.80200 33.34700 1.000 45.10963 202 GLU B O 1
ATOM 5886 N N . GLY B 1 192 ? 16.29700 20.01000 34.86800 1.000 43.36729 203 GLY B N 1
ATOM 5887 C CA . GLY B 1 192 ? 17.00400 18.84400 35.36700 1.000 42.12193 203 GLY B CA 1
ATOM 5888 C C . GLY B 1 192 ? 16.08100 17.84700 36.04100 1.000 37.90616 203 GLY B C 1
ATOM 5889 O O . GLY B 1 192 ? 16.25200 16.63400 35.89500 1.000 47.15704 203 GLY B O 1
ATOM 5893 N N . ILE B 1 193 ? 15.08700 18.33900 36.78100 1.000 38.21990 204 ILE B N 1
ATOM 5894 C CA . ILE B 1 193 ? 14.16700 17.43600 37.47200 1.000 46.51399 204 ILE B CA 1
ATOM 5895 C C . ILE B 1 193 ? 13.38300 16.61100 36.46200 1.000 45.99455 204 ILE B C 1
ATOM 5896 O O . ILE B 1 193 ? 13.24700 15.38900 36.60100 1.000 39.19047 204 ILE B O 1
ATOM 5912 N N . GLU B 1 194 ? 12.85900 17.26700 35.42500 1.000 42.34709 205 GLU B N 1
ATOM 5913 C CA . GLU B 1 194 ? 12.14700 16.53500 34.38500 1.000 59.15810 205 GLU B CA 1
ATOM 5914 C C . GLU B 1 194 ? 13.07300 15.56000 33.67700 1.000 44.36323 205 GLU B C 1
ATOM 5915 O O . GLU B 1 194 ? 12.66000 14.45000 33.31700 1.000 45.18380 205 GLU B O 1
ATOM 5927 N N . MET B 1 195 ? 14.33000 15.95500 33.47100 1.000 43.07929 206 MET B N 1
ATOM 5928 C CA . MET B 1 195 ? 15.31200 15.04500 32.89700 1.000 43.69146 206 MET B CA 1
ATOM 5929 C C . MET B 1 195 ? 15.51600 13.82200 33.78700 1.000 40.68174 206 MET B C 1
ATOM 5930 O O . MET B 1 195 ? 15.56300 12.68900 33.29400 1.000 41.51267 206 MET B O 1
ATOM 5944 N N . VAL B 1 196 ? 15.63300 14.02500 35.10300 1.000 47.38313 207 VAL B N 1
ATOM 5945 C CA . VAL B 1 196 ? 15.85100 12.89400 36.00500 1.000 51.26414 207 VAL B CA 1
ATOM 5946 C C . VAL B 1 196 ? 14.66600 11.94000 35.96400 1.000 51.00318 207 VAL B C 1
ATOM 5947 O O . VAL B 1 196 ? 14.84100 10.71700 35.95100 1.000 48.00966 207 VAL B O 1
ATOM 5960 N N . ARG B 1 197 ? 13.44400 12.47900 35.96200 1.000 43.70644 208 ARG B N 1
ATOM 5961 C CA . ARG B 1 197 ? 12.26200 11.62500 35.90200 1.000 51.58729 208 ARG B CA 1
ATOM 5962 C C . ARG B 1 197 ? 12.22300 10.83000 34.60100 1.000 51.81477 208 ARG B C 1
ATOM 5963 O O . ARG B 1 197 ? 11.90600 9.63400 34.60200 1.000 48.76929 208 ARG B O 1
ATOM 5984 N N . LYS B 1 198 ? 12.54300 11.47800 33.47900 1.000 51.73439 209 LYS B N 1
ATOM 5985 C CA . LYS B 1 198 ? 12.49600 10.79500 32.19000 1.000 51.20090 209 LYS B CA 1
ATOM 5986 C C . LYS B 1 198 ? 13.48600 9.63700 32.14400 1.000 61.79837 209 LYS B C 1
ATOM 5987 O O . LYS B 1 198 ? 13.12300 8.51200 31.77900 1.000 57.29824 209 LYS B O 1
ATOM 6006 N N . ILE B 1 199 ? 14.74700 9.89500 32.51300 1.000 44.65618 210 ILE B N 1
ATOM 6007 C CA . ILE B 1 199 ? 15.76400 8.84400 32.48600 1.000 44.23979 210 ILE B CA 1
ATOM 6008 C C . ILE B 1 199 ? 15.36300 7.69100 33.39900 1.000 43.62837 210 ILE B C 1
ATOM 6009 O O . ILE B 1 199 ? 15.35900 6.52500 32.99100 1.000 45.42720 210 ILE B O 1
ATOM 6025 N N . MET B 1 200 ? 15.03500 7.99600 34.65600 1.000 44.48923 211 MET B N 1
ATOM 6026 C CA . MET B 1 200 ? 14.80000 6.93000 35.62600 1.000 41.83264 211 MET B CA 1
ATOM 6027 C C . MET B 1 200 ? 13.53600 6.14300 35.30000 1.000 43.71217 211 MET B C 1
ATOM 6028 O O . MET B 1 200 ? 13.48700 4.92500 35.51300 1.000 44.72685 211 MET B O 1
ATOM 6042 N N . PHE B 1 201 ? 12.50000 6.80600 34.78300 1.000 45.43588 212 PHE B N 1
ATOM 6043 C CA . PHE B 1 201 ? 11.32800 6.05000 34.35600 1.000 59.56604 212 PHE B CA 1
ATOM 6044 C C . PHE B 1 201 ? 11.62000 5.26200 33.08700 1.000 51.24510 212 PHE B C 1
ATOM 6045 O O . PHE B 1 201 ? 11.14600 4.13100 32.93400 1.000 53.59588 212 PHE B O 1
ATOM 6062 N N . SER B 1 202 ? 12.39500 5.83500 32.16400 1.000 53.65894 213 SER B N 1
ATOM 6063 C CA . SER B 1 202 ? 12.75800 5.09400 30.96000 1.000 64.22085 213 SER B CA 1
ATOM 6064 C C . SER B 1 202 ? 13.58400 3.86300 31.30600 1.000 56.92483 213 SER B C 1
ATOM 6065 O O . SER B 1 202 ? 13.45500 2.81900 30.65500 1.000 58.09144 213 SER B O 1
ATOM 6073 N N . LEU B 1 203 ? 14.43500 3.96400 32.33400 1.000 50.60180 214 LEU B N 1
ATOM 6074 C CA . LEU B 1 203 ? 15.31100 2.85400 32.69800 1.000 50.47607 214 LEU B CA 1
ATOM 6075 C C . LEU B 1 203 ? 14.58100 1.77700 33.49600 1.000 53.20852 214 LEU B C 1
ATOM 6076 O O . LEU B 1 203 ? 14.81800 0.58300 33.27800 1.000 56.64007 214 LEU B O 1
ATOM 6092 N N . ASP B 1 204 ? 13.69000 2.15800 34.42800 1.000 57.48423 215 ASP B N 1
ATOM 6093 C CA . ASP B 1 204 ? 13.10400 1.14900 35.30900 1.000 66.96319 215 ASP B CA 1
ATOM 6094 C C . ASP B 1 204 ? 11.72400 1.53300 35.84600 1.000 78.40700 215 ASP B C 1
ATOM 6095 O O . ASP B 1 204 ? 11.37600 1.14500 36.96600 1.000 58.44957 215 ASP B O 1
ATOM 6104 N N . GLY B 1 205 ? 10.92800 2.27100 35.07500 1.000 88.03825 216 GLY B N 1
ATOM 6105 C CA . GLY B 1 205 ? 9.54700 2.52300 35.47000 1.000 63.94928 216 GLY B CA 1
ATOM 6106 C C . GLY B 1 205 ? 9.43600 3.17200 36.83700 1.000 60.53160 216 GLY B C 1
ATOM 6107 O O . GLY B 1 205 ? 10.21000 4.06600 37.19500 1.000 61.43271 216 GLY B O 1
ATOM 6111 N N . GLU B 1 206 ? 8.44800 2.71800 37.61900 1.000 76.74954 217 GLU B N 1
ATOM 6112 C CA . GLU B 1 206 ? 8.21000 3.30300 38.93900 1.000 103.51370 217 GLU B CA 1
ATOM 6113 C C . GLU B 1 206 ? 9.32000 2.94000 39.91800 1.000 97.21988 217 GLU B C 1
ATOM 6114 O O . GLU B 1 206 ? 9.74000 3.77800 40.72500 1.000 85.89347 217 GLU B O 1
ATOM 6126 N N . GLU B 1 207 ? 9.79600 1.69400 39.87700 1.000 86.53430 218 GLU B N 1
ATOM 6127 C CA . GLU B 1 207 ? 10.90000 1.30300 40.74700 1.000 74.29967 218 GLU B CA 1
ATOM 6128 C C . GLU B 1 207 ? 12.12400 2.17500 40.50900 1.000 66.48091 218 GLU B C 1
ATOM 6129 O O . GLU B 1 207 ? 12.91200 2.40900 41.43400 1.000 63.86493 218 GLU B O 1
ATOM 6133 N N . GLY B 1 208 ? 12.29900 2.66700 39.27900 1.000 70.69777 219 GLY B N 1
ATOM 6134 C CA . GLY B 1 208 ? 13.42300 3.53800 38.98300 1.000 64.22786 219 GLY B CA 1
ATOM 6135 C C . GLY B 1 208 ? 13.28200 4.91500 39.59600 1.000 55.00568 219 GLY B C 1
ATOM 6136 O O . GLY B 1 208 ? 14.28400 5.55900 39.92000 1.000 47.98396 219 GLY B O 1
ATOM 6140 N N . LEU B 1 209 ? 12.04600 5.38600 39.76500 1.000 46.60687 220 LEU B N 1
ATOM 6141 C CA . LEU B 1 209 ? 11.82400 6.64900 40.45600 1.000 39.97671 220 LEU B CA 1
ATOM 6142 C C . LEU B 1 209 ? 12.19000 6.54600 41.92900 1.000 40.93106 220 LEU B C 1
ATOM 6143 O O . LEU B 1 209 ? 12.52400 7.55700 42.55100 1.000 48.49643 220 LEU B O 1
ATOM 6159 N N . SER B 1 210 ? 12.14100 5.33800 42.49600 1.000 54.86213 221 SER B N 1
ATOM 6160 C CA . SER B 1 210 ? 12.56300 5.09600 43.87100 1.000 52.16947 221 SER B CA 1
ATOM 6161 C C . SER B 1 210 ? 14.07900 5.09300 44.03600 1.000 46.09024 221 SER B C 1
ATOM 6162 O O . SER B 1 210 ? 14.56200 4.87700 45.15400 1.000 46.40791 221 SER B O 1
ATOM 6166 N N . GLU B 1 211 ? 14.83900 5.30700 42.96300 1.000 36.40400 222 GLU B N 1
ATOM 6167 C CA . GLU B 1 211 ? 16.29500 5.31600 43.01700 1.000 38.57356 222 GLU B CA 1
ATOM 6168 C C . GLU B 1 211 ? 16.85700 6.72800 42.89700 1.000 35.81702 222 GLU B C 1
ATOM 6169 O O . GLU B 1 211 ? 18.01700 6.91300 42.50600 1.000 33.98032 222 GLU B O 1
ATOM 6181 N N . VAL B 1 212 ? 16.04200 7.72400 43.22400 1.000 39.77578 223 VAL B N 1
ATOM 6182 C CA . VAL B 1 212 ? 16.45500 9.11500 43.34500 1.000 33.57356 223 VAL B CA 1
ATOM 6183 C C . VAL B 1 212 ? 16.33200 9.46800 44.81800 1.000 33.10102 223 VAL B C 1
ATOM 6184 O O . VAL B 1 212 ? 15.26000 9.30200 45.41300 1.000 33.00521 223 VAL B O 1
ATOM 6197 N N . PHE B 1 213 ? 17.43500 9.91500 45.41300 1.000 28.14518 224 PHE B N 1
ATOM 6198 C CA . PHE B 1 213 ? 17.52000 10.11800 46.85000 1.000 35.56812 224 PHE B CA 1
ATOM 6199 C C . PHE B 1 213 ? 17.95900 11.54400 47.14800 1.000 31.12402 224 PHE B C 1
ATOM 6200 O O . PHE B 1 213 ? 18.50400 12.24400 46.29100 1.000 32.43744 224 PHE B O 1
ATOM 6217 N N . THR B 1 214 ? 17.71400 11.96400 48.38500 1.000 33.23112 225 THR B N 1
ATOM 6218 C CA . THR B 1 214 ? 18.30600 13.18400 48.90700 1.000 31.47743 225 THR B CA 1
ATOM 6219 C C . THR B 1 214 ? 19.61800 12.85100 49.60500 1.000 28.79148 225 THR B C 1
ATOM 6220 O O . THR B 1 214 ? 19.81000 11.74100 50.10600 1.000 28.20362 225 THR B O 1
ATOM 6231 N N . PHE B 1 215 ? 20.53000 13.82600 49.62600 1.000 29.84576 226 PHE B N 1
ATOM 6232 C CA . PHE B 1 215 ? 21.77300 13.64300 50.36800 1.000 29.00016 226 PHE B CA 1
ATOM 6233 C C . PHE B 1 215 ? 21.49100 13.25800 51.81300 1.000 30.57769 226 PHE B C 1
ATOM 6234 O O . PHE B 1 215 ? 22.16400 12.38700 52.37600 1.000 31.63392 226 PHE B O 1
ATOM 6251 N N . ARG B 1 216 ? 20.48900 13.89100 52.42800 1.000 31.03219 227 ARG B N 1
ATOM 6252 C CA . ARG B 1 216 ? 20.23300 13.66300 53.84900 1.000 35.96218 227 ARG B CA 1
ATOM 6253 C C . ARG B 1 216 ? 19.77300 12.23200 54.10300 1.000 39.41930 227 ARG B C 1
ATOM 6254 O O . ARG B 1 216 ? 20.24900 11.57000 55.03300 1.000 33.77030 227 ARG B O 1
ATOM 6264 N N . ASP B 1 217 ? 18.84600 11.73200 53.28800 1.000 31.56182 228 ASP B N 1
ATOM 6265 C CA . ASP B 1 217 ? 18.39500 10.35700 53.47000 1.000 35.24800 228 ASP B CA 1
ATOM 6266 C C . ASP B 1 217 ? 19.53400 9.37600 53.22500 1.000 30.38390 228 ASP B C 1
ATOM 6267 O O . ASP B 1 217 ? 19.63400 8.35300 53.90800 1.000 31.85046 228 ASP B O 1
ATOM 6276 N N . ALA B 1 218 ? 20.40600 9.67200 52.25700 1.000 28.87010 229 ALA B N 1
ATOM 6277 C CA . ALA B 1 218 ? 21.56200 8.81200 52.01600 1.000 34.31629 229 ALA B CA 1
ATOM 6278 C C . ALA B 1 218 ? 22.51500 8.82400 53.20600 1.000 34.74028 229 ALA B C 1
ATOM 6279 O O . ALA B 1 218 ? 23.04100 7.77400 53.60000 1.000 31.78852 229 ALA B O 1
ATOM 6286 N N . LEU B 1 219 ? 22.75400 10.00300 53.78200 1.000 29.49679 230 LEU B N 1
ATOM 6287 C CA . LEU B 1 219 ? 23.63000 10.10300 54.94700 1.000 31.43979 230 LEU B CA 1
ATOM 6288 C C . LEU B 1 219 ? 23.10200 9.26900 56.10400 1.000 38.47558 230 LEU B C 1
ATOM 6289 O O . LEU B 1 219 ? 23.85800 8.53900 56.76100 1.000 36.20508 230 LEU B O 1
ATOM 6305 N N . GLU B 1 220 ? 21.80300 9.39200 56.38900 1.000 35.09924 231 GLU B N 1
ATOM 6306 C CA . GLU B 1 220 ? 21.19800 8.62800 57.47200 1.000 38.37222 231 GLU B CA 1
ATOM 6307 C C . GLU B 1 220 ? 21.36400 7.13300 57.24600 1.000 36.24383 231 GLU B C 1
ATOM 6308 O O . GLU B 1 220 ? 21.67200 6.38500 58.18300 1.000 38.32357 231 GLU B O 1
ATOM 6320 N N . ARG B 1 221 ? 21.16700 6.67900 56.00700 1.000 36.04037 232 ARG B N 1
ATOM 6321 C CA . ARG B 1 221 ? 21.24700 5.25000 55.72000 1.000 41.94598 232 ARG B CA 1
ATOM 6322 C C . ARG B 1 221 ? 22.68200 4.74200 55.79700 1.000 37.79912 232 ARG B C 1
ATOM 6323 O O . ARG B 1 221 ? 22.92900 3.65800 56.33500 1.000 55.11129 232 ARG B O 1
ATOM 6344 N N . LEU B 1 222 ? 23.64000 5.50300 55.27000 1.000 34.49567 233 LEU B N 1
ATOM 6345 C CA . LEU B 1 222 ? 25.02700 5.05600 55.26500 1.000 35.11356 233 LEU B CA 1
ATOM 6346 C C . LEU B 1 222 ? 25.71000 5.21100 56.62100 1.000 36.94674 233 LEU B C 1
ATOM 6347 O O . LEU B 1 222 ? 26.84000 4.73600 56.78000 1.000 38.13348 233 LEU B O 1
ATOM 6363 N N . SER B 1 223 ? 25.06000 5.85700 57.59000 1.000 37.60081 234 SER B N 1
ATOM 6364 C CA . SER B 1 223 ? 25.61400 6.02300 58.93000 1.000 39.84079 234 SER B CA 1
ATOM 6365 C C . SER B 1 223 ? 25.26100 4.88300 59.87600 1.000 42.74296 234 SER B C 1
ATOM 6366 O O . SER B 1 223 ? 25.92400 4.73100 60.90600 1.000 59.59917 234 SER B O 1
ATOM 6374 N N . ILE B 1 224 ? 24.24500 4.09100 59.56600 1.000 64.16590 235 ILE B N 1
ATOM 6375 C CA . ILE B 1 224 ? 23.67500 3.14300 60.51800 1.000 76.76515 235 ILE B CA 1
ATOM 6376 C C . ILE B 1 224 ? 24.43300 1.82500 60.45500 1.000 67.90056 235 ILE B C 1
ATOM 6377 O O . ILE B 1 224 ? 24.86500 1.38300 59.38300 1.000 53.69480 235 ILE B O 1
ATOM 6393 N N . PHE B 1 225 ? 24.58700 1.19300 61.61800 1.000 80.73799 236 PHE B N 1
ATOM 6394 C CA . PHE B 1 225 ? 25.22700 -0.11500 61.73500 1.000 90.02450 236 PHE B CA 1
ATOM 6395 C C . PHE B 1 225 ? 24.27700 -1.12500 62.37300 1.000 75.51591 236 PHE B C 1
ATOM 6396 O O . PHE B 1 225 ? 23.83000 -0.93900 63.50700 1.000 77.49312 236 PHE B O 1
ATOM 6413 N N . LYS C 2 14 ? 0.02200 1.17000 4.26800 1.000 59.28708 307 LYS C N 1
ATOM 6414 C CA . LYS C 2 14 ? 0.94600 2.23400 4.63900 1.000 58.65363 307 LYS C CA 1
ATOM 6415 C C . LYS C 2 14 ? 2.15200 2.26500 3.70100 1.000 48.30269 307 LYS C C 1
ATOM 6416 O O . LYS C 2 14 ? 2.38800 1.32200 2.95100 1.000 49.48040 307 LYS C O 1
ATOM 6419 N N . GLY C 2 15 ? 2.90300 3.36200 3.74400 1.000 46.90710 308 GLY C N 1
ATOM 6420 C CA . GLY C 2 15 ? 4.13000 3.45500 2.96500 1.000 46.06713 308 GLY C CA 1
ATOM 6421 C C . GLY C 2 15 ? 3.87200 3.29100 1.48000 1.000 49.94959 308 GLY C C 1
ATOM 6422 O O . GLY C 2 15 ? 3.02700 3.97600 0.89500 1.000 55.61796 308 GLY C O 1
ATOM 6426 N N . LEU C 2 16 ? 4.60800 2.37000 0.85100 1.000 39.31045 309 LEU C N 1
ATOM 6427 C CA . LEU C 2 16 ? 4.47000 2.15800 -0.58600 1.000 35.10269 309 LEU C CA 1
ATOM 6428 C C . LEU C 2 16 ? 3.08500 1.66800 -0.97800 1.000 38.96995 309 LEU C C 1
ATOM 6429 O O . LEU C 2 16 ? 2.75500 1.69700 -2.16800 1.000 41.56163 309 LEU C O 1
ATOM 6445 N N . PHE C 2 17 ? 2.28400 1.19800 -0.02600 1.000 39.36860 310 PHE C N 1
ATOM 6446 C CA . PHE C 2 17 ? 0.90300 0.82900 -0.29500 1.000 47.63639 310 PHE C CA 1
ATOM 6447 C C . PHE C 2 17 ? -0.06800 1.93600 0.09300 1.000 70.15206 310 PHE C C 1
ATOM 6448 O O . PHE C 2 17 ? -1.28200 1.74100 -0.00500 1.000 94.47121 310 PHE C O 1
ATOM 6465 N N . MET C 2 18 ? 0.44400 3.08900 0.51600 1.000 92.49890 311 MET C N 1
ATOM 6466 C CA . MET C 2 18 ? -0.36900 4.23400 0.91600 1.000 110.48282 311 MET C CA 1
ATOM 6467 C C . MET C 2 18 ? -1.43500 4.56400 -0.12600 1.000 111.13557 311 MET C C 1
ATOM 6468 O O . MET C 2 18 ? -1.28600 4.24800 -1.30700 1.000 102.08664 311 MET C O 1
ATOM 6482 N N . LYS D 2 12 ? 14.83300 -3.70500 49.05900 1.000 82.52186 305 LYS D N 1
ATOM 6483 C CA . LYS D 2 12 ? 16.00500 -4.36500 48.48900 1.000 82.61261 305 LYS D CA 1
ATOM 6484 C C . LYS D 2 12 ? 17.03400 -3.33400 48.00200 1.000 83.21136 305 LYS D C 1
ATOM 6485 O O . LYS D 2 12 ? 16.88600 -2.75600 46.92500 1.000 81.10638 305 LYS D O 1
ATOM 6488 N N . ALA D 2 13 ? 18.08800 -3.14000 48.79500 1.000 84.01782 306 ALA D N 1
ATOM 6489 C CA . ALA D 2 13 ? 19.03000 -2.04800 48.57100 1.000 88.86223 306 ALA D CA 1
ATOM 6490 C C . ALA D 2 13 ? 19.86600 -2.26300 47.30700 1.000 71.99290 306 ALA D C 1
ATOM 6491 O O . ALA D 2 13 ? 20.30300 -3.37600 47.00600 1.000 62.92639 306 ALA D O 1
ATOM 6498 N N . LYS D 2 14 ? 20.10200 -1.17200 46.57400 1.000 75.34057 307 LYS D N 1
ATOM 6499 C CA . LYS D 2 14 ? 20.86400 -1.19300 45.33300 1.000 64.03561 307 LYS D CA 1
ATOM 6500 C C . LYS D 2 14 ? 21.94100 -0.11100 45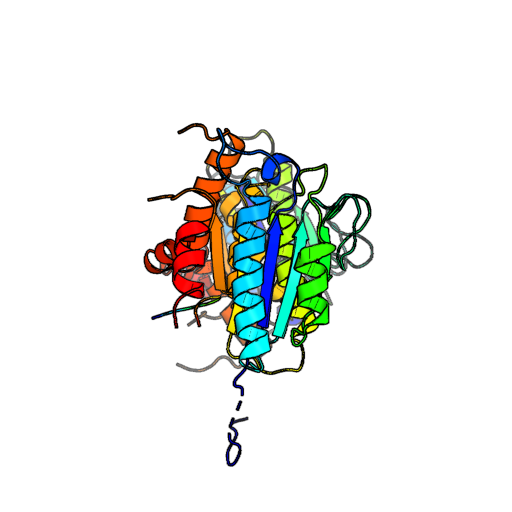.35300 1.000 46.50573 307 LYS D C 1
ATOM 6501 O O . LYS D 2 14 ? 21.92400 0.80200 46.17900 1.000 42.05379 307 LYS D O 1
ATOM 6505 N N . GLY D 2 15 ? 22.88900 -0.24200 44.42800 1.000 45.65716 308 GLY D N 1
ATOM 6506 C CA . GLY D 2 15 ? 23.88000 0.78700 44.19000 1.000 44.57854 308 GLY D CA 1
ATOM 6507 C C . GLY D 2 15 ? 24.70300 1.06100 45.43100 1.000 40.20097 308 GLY D C 1
ATOM 6508 O O . GLY D 2 15 ? 25.33100 0.16800 46.02300 1.000 46.40282 308 GLY D O 1
ATOM 6512 N N . LEU D 2 16 ? 24.68500 2.32300 45.85000 1.000 44.11062 309 LEU D N 1
ATOM 6513 C CA . LEU D 2 16 ? 25.50300 2.75800 46.97800 1.000 39.11012 309 LEU D CA 1
ATOM 6514 C C . LEU D 2 16 ? 25.07900 2.13100 48.29600 1.000 43.97539 309 LEU D C 1
ATOM 6515 O O . LEU D 2 16 ? 25.84500 2.18800 49.26500 1.000 45.69889 309 LEU D O 1
ATOM 6531 N N . PHE D 2 17 ? 23.87800 1.56900 48.37500 1.000 41.68002 31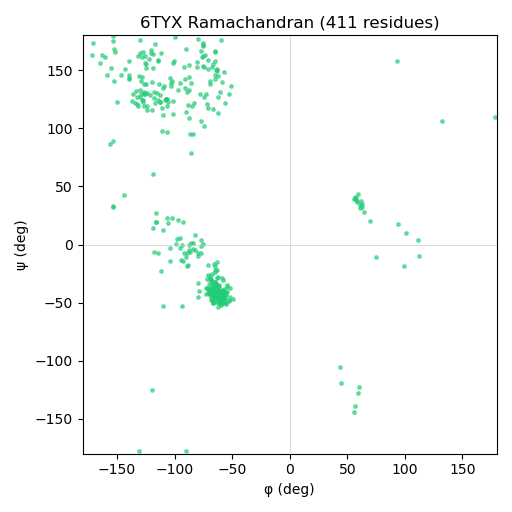0 PHE D N 1
ATOM 6532 C CA . PHE D 2 17 ? 23.38900 0.98600 49.61600 1.000 44.91469 310 PHE D CA 1
ATOM 6533 C C . PHE D 2 17 ? 23.56100 -0.52500 49.66800 1.000 49.99927 310 PHE D C 1
ATOM 6534 O O . PHE D 2 17 ? 23.19500 -1.14100 50.67400 1.000 59.01256 310 PHE D O 1
ATOM 6551 N N . MET D 2 18 ? 24.12800 -1.12800 48.62900 1.000 50.30728 311 MET D N 1
ATOM 6552 C CA . MET D 2 18 ? 24.30700 -2.57400 48.57900 1.000 63.08250 311 MET D CA 1
ATOM 6553 C C . MET D 2 18 ? 25.29500 -3.03900 49.64300 1.000 91.59297 311 MET D C 1
ATOM 6554 O O . MET D 2 18 ? 26.10900 -2.25600 50.13200 1.000 69.45629 311 MET D O 1
#

B-factor: mean 48.81, std 25.34, range [14.69, 245.73]

Sequence (439 aa):
KSAVVLCMDVGLAMSHSNQGKESPFEQAKKVMMLFLQRQVFAESKDEIAVVLYGTDTTDNALAREDQYENISVHRHLMMLPDFDLLEQIENVVEEPGSVQADFLDALIVSMDLLQKETLGKKYTRLHIAVFSDLLSSSSPPFFSSVDQLEVIIANLKKAEITLQFFLPFSVDGPGKGLSDQQKEGIEMVRKIMFSSLDGEEGLSEVFTFRDALERLSIFKMHHHHHHAAKSAVVLCMDVGLAMSHHSNQGKESPFEQAKKVMMLFLQRQVFAESKDEIAVVLYGTDTTDNALAREDQYENISVHRHLMLPDFDLLEQIENVVEPGSVQADFLDALIVSMDLLQKETLGKKYTRLHIAVFSDLSSPFSVDQLEVIIANLKKAEITLQFFLPFSVDKGLSDQQKEGIEMVRKIMFSLDGEEGLSEVFTFRDALERLSIFKGLFMKAKGLFM

Foldseek 3Di:
DEEEEEEEELAPQQCDADVPHHGLLRLSLLLVLLVLVVQVVVVPFYWYWYKYANAPAADAPPDDDPALGRIHTPGATGRRDVVNSCCSVPPDHHHHHAAASVSSLVRLLVSCVVPCPPHDHPAAEYEYRDQQPHHHDLPCLVVSLVSCVVVRYAYAYEHQDALPPDDDPDDPSSVVVSVVQCVSQCSNPNPVSSVRYYYSVVSCVVSVPVD/DDDDPDDADEAEEEALEELAPQQCDADVPHDRLLVLSLLLVLLVLCCQAVVVGQYWYWYKYAQAPAADADPDDDPARGRIHGPGATGRGYPVVSCCSVPPDHRHYHAGAVVSSVVRLLVSCVPVCPPHDHPAAEYEYRDQQQHHYDVVCLVVSLVVCVVSRYAYAYEHQDDLCPDDDPSSVVSSVSQVVSQCSNPNPVSSVRYYYSVVSSVVSPDD/DPVVD/DDDDPRD

Organism: Xenopus laevis (NCBI:txid8355)

Radius of gyration: 26.76 Å; Cα contacts (8 Å, |Δi|>4): 850; chains: 4; bounding box: 47×59×80 Å

Secondary structure (DSSP, 8-state):
--EEEEEEE-SGGGG--GGGS--HHHHHHHHHHHHHHHHHHHT---EEEEEEES-SS-B-TT-BTTBSTTEEEEEEEE---HHHHHHHHHT----SS---HHHHHHHHHHHHHHHTTT---S-EEEEEE----S---GGGHHHHHHHHHHHTEEEEEEESS----------HHHHHHHHHHHHHHHHHHHHHHHTTEEEHHHHHHHH----/----S------EEEEEEE--GGGG--STTSPPHHHHHHHHHHHHHHHHHHTT---EEEEEEES-SS-B-TT-BTTBSTTEEEEEEEE---HHHHHHHHHT----SS---HHHHHHHHHHHHHHHTTTS--S-EEEEEE--S-S---GGGHHHHHHHHHHHTEEEEEEESS-------HHHHHHHHHHHHHHHHHHHHHHHTTEEEHHHHHHHHH--/-GGG-/---GGG-